Protein AF-A0A7J6LVR1-F1 (afdb_monomer_lite)

Structure (mmCIF, N/CA/C/O backbone):
data_AF-A0A7J6LVR1-F1
#
_entry.id   AF-A0A7J6LVR1-F1
#
loop_
_atom_site.group_PDB
_atom_site.id
_atom_site.type_symbol
_atom_site.label_atom_id
_atom_site.label_alt_id
_atom_site.label_comp_id
_atom_site.label_asym_id
_atom_site.label_entity_id
_atom_site.label_seq_id
_atom_site.pdbx_PDB_ins_code
_atom_site.Cartn_x
_atom_site.Cartn_y
_atom_site.Cartn_z
_atom_site.occupancy
_atom_site.B_iso_or_equiv
_atom_site.auth_seq_id
_atom_site.auth_comp_id
_atom_site.auth_asym_id
_atom_site.auth_atom_id
_atom_site.pdbx_PDB_model_num
ATOM 1 N N . MET A 1 1 ? -13.880 -67.768 1.397 1.00 34.06 1 MET A N 1
ATOM 2 C CA . MET A 1 1 ? -13.090 -66.706 0.737 1.00 34.06 1 MET A CA 1
ATOM 3 C C . MET A 1 1 ? -13.833 -66.292 -0.515 1.00 34.06 1 MET A C 1
ATOM 5 O O . MET A 1 1 ? -14.187 -67.175 -1.279 1.00 34.06 1 MET A O 1
ATOM 9 N N . GLY A 1 2 ? -14.039 -64.991 -0.710 1.00 30.28 2 GLY A N 1
ATOM 10 C CA . GLY A 1 2 ? -14.381 -64.436 -2.019 1.00 30.28 2 GLY A CA 1
ATOM 11 C C . GLY A 1 2 ? -15.865 -64.189 -2.292 1.00 30.28 2 GLY A C 1
ATOM 12 O O . GLY A 1 2 ? -16.590 -65.094 -2.673 1.00 30.28 2 GLY A O 1
ATOM 13 N N . ASN A 1 3 ? -16.191 -62.899 -2.243 1.00 26.38 3 ASN A N 1
ATOM 14 C CA . ASN A 1 3 ? -17.000 -62.160 -3.211 1.00 26.38 3 ASN A CA 1
ATOM 15 C C . ASN A 1 3 ? -18.506 -61.953 -2.997 1.00 26.38 3 ASN A C 1
ATOM 17 O O . ASN A 1 3 ? -19.291 -62.822 -2.648 1.00 26.38 3 ASN A O 1
ATOM 21 N N . ILE A 1 4 ? -18.810 -60.681 -3.244 1.00 25.83 4 ILE A N 1
ATOM 22 C CA . ILE A 1 4 ? -20.040 -59.906 -3.182 1.00 25.83 4 ILE A CA 1
ATOM 23 C C . ILE A 1 4 ? -20.796 -60.084 -4.509 1.00 25.83 4 ILE A C 1
ATOM 25 O O . ILE A 1 4 ? -20.144 -60.223 -5.542 1.00 25.83 4 ILE A O 1
ATOM 29 N N . ILE A 1 5 ? -22.134 -60.022 -4.476 1.00 27.11 5 ILE A N 1
ATOM 30 C CA . ILE A 1 5 ? -23.022 -59.106 -5.239 1.00 27.11 5 ILE A CA 1
ATOM 31 C C . ILE A 1 5 ? -24.472 -59.609 -5.107 1.00 27.11 5 ILE A C 1
ATOM 33 O O . ILE A 1 5 ? -24.746 -60.739 -5.479 1.00 27.11 5 ILE A O 1
ATOM 37 N N . GLU A 1 6 ? -25.377 -58.749 -4.621 1.00 25.22 6 GLU A N 1
ATOM 38 C CA . GLU A 1 6 ? -26.753 -58.522 -5.128 1.00 25.22 6 GLU A CA 1
ATOM 39 C C . GLU A 1 6 ? -27.389 -57.376 -4.305 1.00 25.22 6 GLU A C 1
ATOM 41 O O . GLU A 1 6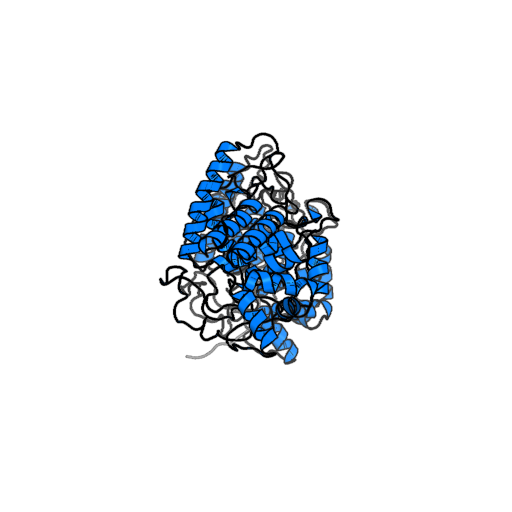 ? -27.346 -57.379 -3.080 1.00 25.22 6 GLU A O 1
ATOM 46 N N . CYS A 1 7 ? -27.644 -56.207 -4.902 1.00 23.38 7 CYS A N 1
ATOM 47 C CA . CYS A 1 7 ? -28.880 -55.760 -5.572 1.00 23.38 7 CYS A CA 1
ATOM 48 C C . CYS A 1 7 ? -30.004 -55.258 -4.634 1.00 23.38 7 CYS A C 1
ATOM 50 O O . CYS A 1 7 ? -30.746 -56.035 -4.059 1.00 23.38 7 CYS A O 1
ATOM 52 N N . CYS A 1 8 ? -30.160 -53.924 -4.629 1.00 23.88 8 CYS A N 1
ATOM 53 C CA . CYS A 1 8 ? -31.406 -53.135 -4.697 1.00 23.88 8 CYS A CA 1
ATOM 54 C C . CYS A 1 8 ? -32.567 -53.297 -3.674 1.00 23.88 8 CYS A C 1
ATOM 56 O O . CYS A 1 8 ? -33.102 -54.377 -3.477 1.00 23.88 8 CYS A O 1
ATOM 58 N N . ARG A 1 9 ? -33.122 -52.118 -3.298 1.00 26.64 9 ARG A N 1
ATOM 59 C CA . ARG A 1 9 ? -34.456 -51.818 -2.694 1.00 26.64 9 ARG A CA 1
ATOM 60 C C . ARG A 1 9 ? -34.548 -52.101 -1.183 1.00 26.64 9 ARG A C 1
ATOM 62 O O . ARG A 1 9 ? -33.958 -53.043 -0.699 1.00 26.64 9 ARG A O 1
ATOM 69 N N . GLY A 1 10 ? -35.232 -51.335 -0.340 1.00 25.00 10 GLY A N 1
ATOM 70 C CA . GLY A 1 10 ? -36.200 -50.259 -0.516 1.00 25.00 10 GLY A CA 1
ATOM 71 C C . GLY A 1 10 ? -37.266 -50.395 0.582 1.00 25.00 10 GLY A C 1
ATOM 72 O O . GLY A 1 10 ? -37.945 -51.407 0.627 1.00 25.00 10 GLY A O 1
ATOM 73 N N . ASP A 1 11 ? -37.404 -49.347 1.395 1.00 27.77 11 ASP A N 1
ATOM 74 C CA . ASP A 1 11 ? -38.601 -48.920 2.142 1.00 27.77 11 ASP A CA 1
ATOM 75 C C . ASP A 1 11 ? -39.078 -49.633 3.444 1.00 27.77 11 ASP A C 1
ATOM 77 O O . ASP A 1 11 ? -39.329 -50.830 3.503 1.00 27.77 11 ASP A O 1
ATOM 81 N N . ARG A 1 12 ? -39.323 -48.751 4.430 1.00 30.53 12 ARG A N 1
ATOM 82 C CA . ARG A 1 12 ? -40.367 -48.690 5.476 1.00 30.53 12 ARG A CA 1
ATOM 83 C C . ARG A 1 12 ? -40.469 -49.646 6.688 1.00 30.53 12 ARG A C 1
ATOM 85 O O . ARG A 1 12 ? -40.450 -50.863 6.603 1.00 30.53 12 ARG A O 1
ATOM 92 N N . SER A 1 13 ? -40.848 -48.975 7.792 1.00 25.86 13 SER A N 1
ATOM 93 C CA . SER A 1 13 ? -41.642 -49.387 8.977 1.00 25.86 13 SER A CA 1
ATOM 94 C C . SER A 1 13 ? -40.950 -49.865 10.281 1.00 25.86 13 SER A C 1
ATOM 96 O O . SER A 1 13 ? -40.547 -51.008 10.422 1.00 25.86 13 SER A O 1
ATOM 98 N N . GLN A 1 14 ? -40.855 -48.903 11.225 1.00 29.67 14 GLN A N 1
ATOM 99 C CA . GLN A 1 14 ? -41.118 -48.875 12.699 1.00 29.67 14 GLN A CA 1
ATOM 100 C C . GLN A 1 14 ? -41.716 -50.154 13.364 1.00 29.67 14 GLN A C 1
ATOM 102 O O . GLN A 1 14 ? -42.393 -50.864 12.624 1.00 29.67 14 GLN A O 1
ATOM 107 N N . PRO A 1 15 ? -41.669 -50.402 14.719 1.00 36.56 15 PRO A N 1
ATOM 108 C CA . PRO A 1 15 ? -41.580 -49.428 15.850 1.00 36.56 15 PRO A CA 1
ATOM 109 C C . PRO A 1 15 ? -40.845 -49.834 17.190 1.00 36.56 15 PRO A C 1
ATOM 111 O O . PRO A 1 15 ? -40.758 -51.007 17.523 1.00 36.56 15 PRO A O 1
ATOM 114 N N . VAL A 1 16 ? -40.488 -48.811 18.014 1.00 31.41 16 VAL A N 1
ATOM 115 C CA . VAL A 1 16 ? -40.558 -48.698 19.524 1.00 31.41 16 VAL A CA 1
ATOM 116 C C . VAL A 1 16 ? -39.592 -49.590 20.380 1.00 31.41 16 VAL A C 1
ATOM 118 O O . VAL A 1 16 ? -39.440 -50.758 20.052 1.00 31.41 16 VAL A O 1
ATOM 121 N N . PRO A 1 17 ? -38.924 -49.120 21.484 1.00 28.20 17 PRO A N 1
ATOM 122 C CA . PRO A 1 17 ? -39.536 -48.372 22.587 1.00 28.20 17 PRO A CA 1
ATOM 123 C C . PRO A 1 17 ? -38.799 -47.184 23.229 1.00 28.20 17 PRO A C 1
ATOM 125 O O . PRO A 1 17 ? -37.588 -46.994 23.203 1.00 28.20 17 PRO A O 1
ATOM 128 N N . THR A 1 18 ? -39.673 -46.419 23.868 1.00 28.92 18 THR A N 1
ATOM 129 C CA . THR A 1 18 ? -39.549 -45.267 24.749 1.00 28.92 18 THR A CA 1
ATOM 130 C C . THR A 1 18 ? -38.740 -45.503 26.025 1.00 28.92 18 THR A C 1
ATOM 132 O O . THR A 1 18 ? -38.964 -46.486 26.726 1.00 28.92 18 THR A O 1
ATOM 135 N N . GLY A 1 19 ? -37.984 -44.473 26.421 1.00 28.02 19 GLY A N 1
ATOM 136 C CA . GLY A 1 19 ? -37.937 -44.036 27.820 1.00 28.02 19 GLY A CA 1
ATOM 137 C C . GLY A 1 19 ? -36.602 -44.182 28.548 1.00 28.02 19 GLY A C 1
ATOM 138 O O . GLY A 1 19 ? -36.402 -45.137 29.282 1.00 28.02 19 GLY A O 1
ATOM 139 N N . ALA A 1 20 ? -35.762 -43.150 28.461 1.00 26.95 20 ALA A N 1
ATOM 140 C CA . ALA A 1 20 ? -35.006 -42.633 29.602 1.00 26.95 20 ALA A CA 1
ATOM 141 C C . ALA A 1 20 ? -34.649 -41.170 29.307 1.00 26.95 20 ALA A C 1
ATOM 143 O O . ALA A 1 20 ? -33.966 -40.861 28.332 1.00 26.95 20 ALA A O 1
ATOM 144 N N . SER A 1 21 ? -35.187 -40.256 30.113 1.00 32.12 21 SER A N 1
ATOM 145 C CA . SER A 1 21 ? -34.964 -38.822 29.991 1.00 32.12 21 SER A CA 1
ATOM 146 C C . SER A 1 21 ? -33.548 -38.463 30.432 1.00 32.12 21 SER A C 1
ATOM 148 O O . SER A 1 21 ? -33.206 -38.622 31.602 1.00 32.12 21 SER A O 1
ATOM 150 N N . SER A 1 22 ? -32.770 -37.867 29.538 1.00 29.61 22 SER A N 1
ATOM 151 C CA . SER A 1 22 ? -31.695 -36.957 29.922 1.00 29.61 22 SER A CA 1
ATOM 152 C C . SER A 1 22 ? -31.971 -35.633 29.230 1.00 29.61 22 SER A C 1
ATOM 154 O O . SER A 1 22 ? -32.003 -35.577 28.001 1.00 29.61 22 SER A O 1
ATOM 156 N N . SER A 1 23 ? -32.243 -34.591 30.011 1.00 35.81 23 SER A N 1
ATOM 157 C CA . SER A 1 23 ? -32.526 -33.253 29.508 1.00 35.81 23 SER A CA 1
ATOM 158 C C . SER A 1 23 ? -31.323 -32.720 28.726 1.00 35.81 23 SER A C 1
ATOM 160 O O . SER A 1 23 ? -30.378 -32.182 29.302 1.00 35.81 23 SER A O 1
ATOM 162 N N . THR A 1 24 ? -31.352 -32.845 27.404 1.00 32.44 24 THR A N 1
ATOM 163 C CA . THR A 1 24 ? -30.532 -32.012 26.534 1.00 32.44 24 THR A CA 1
ATOM 164 C C . THR A 1 24 ? -31.279 -30.698 26.374 1.00 32.44 24 THR A C 1
ATOM 166 O O . THR A 1 24 ? -32.277 -30.595 25.662 1.00 32.44 24 THR A O 1
ATOM 169 N N . ALA A 1 25 ? -30.843 -29.692 27.131 1.00 31.33 25 ALA A N 1
ATOM 170 C CA . ALA A 1 25 ? -31.291 -28.326 26.930 1.00 31.33 25 ALA A CA 1
ATOM 171 C C . ALA A 1 25 ? -31.150 -27.986 25.437 1.00 31.33 25 ALA A C 1
ATOM 173 O O . ALA A 1 25 ? -30.078 -28.166 24.852 1.00 31.33 25 ALA A O 1
ATOM 174 N N . ARG A 1 26 ? -32.246 -27.539 24.808 1.00 33.06 26 ARG A N 1
ATOM 175 C CA . ARG A 1 26 ? -32.195 -26.952 23.465 1.00 33.06 26 ARG A CA 1
ATOM 176 C C . ARG A 1 26 ? -31.129 -25.847 23.475 1.00 33.06 26 ARG A C 1
ATOM 178 O O . ARG A 1 26 ? -31.072 -25.112 24.462 1.00 33.06 26 ARG A O 1
ATOM 185 N N . PRO A 1 27 ? -30.308 -25.699 22.420 1.00 37.22 27 PRO A N 1
ATOM 186 C CA . PRO A 1 27 ? -29.423 -24.550 22.306 1.00 37.22 27 PRO A CA 1
ATOM 187 C C . PRO A 1 27 ? -30.269 -23.282 22.436 1.00 37.22 27 PRO A C 1
ATOM 189 O O . PRO A 1 27 ? -31.190 -23.068 21.649 1.00 37.22 27 PRO A O 1
ATOM 192 N N . VAL A 1 28 ? -30.004 -22.492 23.472 1.00 38.56 28 VAL A N 1
ATOM 193 C CA . VAL A 1 28 ? -30.641 -21.190 23.661 1.00 38.56 28 VAL A CA 1
ATOM 194 C C . VAL A 1 28 ? -30.199 -20.318 22.486 1.00 38.56 28 VAL A C 1
ATOM 196 O O . VAL A 1 28 ? -29.002 -20.097 22.297 1.00 38.56 28 VAL A O 1
ATOM 199 N N . LEU A 1 29 ? -31.156 -19.903 21.653 1.00 49.06 29 LEU A N 1
ATOM 200 C CA . LEU A 1 29 ? -30.922 -18.939 20.576 1.00 49.06 29 LEU A CA 1
ATOM 201 C C . LEU A 1 29 ? -30.427 -17.614 21.188 1.00 49.06 29 LEU A C 1
ATOM 203 O O . LEU A 1 29 ? -30.886 -17.260 22.277 1.00 49.06 29 LEU A O 1
ATOM 207 N N . PRO A 1 30 ? -29.498 -16.883 20.544 1.00 44.25 30 PRO A N 1
ATOM 208 C CA . PRO A 1 30 ? -28.966 -15.650 21.112 1.00 44.25 30 PRO A CA 1
ATOM 209 C C . PRO A 1 30 ? -30.069 -14.597 21.242 1.00 44.25 30 PRO A C 1
ATOM 211 O O . PRO A 1 30 ? -30.764 -14.297 20.277 1.00 44.25 30 PRO A O 1
ATOM 214 N N . THR A 1 31 ? -30.211 -14.009 22.428 1.00 40.91 31 THR A N 1
ATOM 215 C CA . THR A 1 31 ? -30.955 -12.759 22.617 1.00 40.91 31 THR A CA 1
ATOM 216 C C . THR A 1 31 ? -30.257 -11.630 21.849 1.00 40.91 31 THR A C 1
ATOM 218 O O . THR A 1 31 ? -29.056 -11.439 22.070 1.00 40.91 31 THR A O 1
ATOM 221 N N . PRO A 1 32 ? -30.965 -10.863 20.998 1.00 41.28 32 PRO A N 1
ATOM 222 C CA . PRO A 1 32 ? -30.399 -9.698 20.326 1.00 41.28 32 PRO A CA 1
ATOM 223 C C . PRO A 1 32 ? -29.900 -8.684 21.359 1.00 41.28 32 PRO A C 1
ATOM 225 O O . PRO A 1 32 ? -30.655 -8.257 22.237 1.00 41.28 32 PRO A O 1
ATOM 228 N N . VAL A 1 33 ? -28.632 -8.279 21.267 1.00 43.41 33 VAL A N 1
ATOM 229 C CA . VAL A 1 33 ? -28.110 -7.174 22.080 1.00 43.41 33 VAL A CA 1
ATOM 230 C C . VAL A 1 33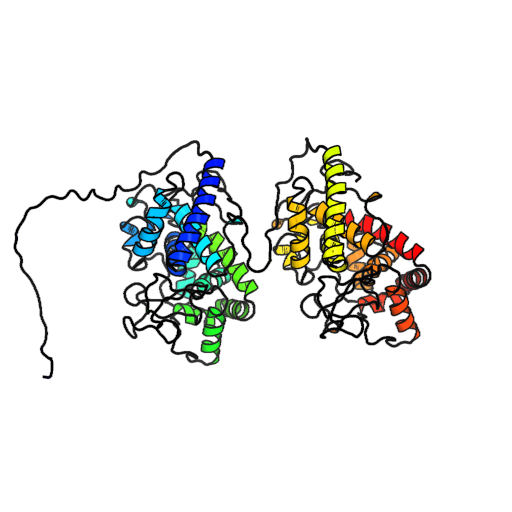 ? -28.599 -5.873 21.453 1.00 43.41 33 VAL A C 1
ATOM 232 O O . VAL A 1 33 ? -27.976 -5.315 20.554 1.00 43.41 33 VAL A O 1
ATOM 235 N N . VAL A 1 34 ? -29.747 -5.387 21.922 1.00 45.84 34 VAL A N 1
ATOM 236 C CA . VAL A 1 34 ? -30.196 -4.017 21.668 1.00 45.84 34 VAL A CA 1
ATOM 237 C C . VAL A 1 34 ? -29.898 -3.203 22.917 1.00 45.84 34 VAL A C 1
ATOM 239 O O . VAL A 1 34 ? -30.700 -3.162 23.846 1.00 45.84 34 VAL A O 1
ATOM 242 N N . THR A 1 35 ? -28.753 -2.528 22.954 1.00 40.41 35 THR A N 1
ATOM 243 C CA . THR A 1 35 ? -28.502 -1.503 23.971 1.00 40.41 35 THR A CA 1
ATOM 244 C C . THR A 1 35 ? -28.132 -0.189 23.300 1.00 40.41 35 THR A C 1
ATOM 246 O O . THR A 1 35 ? -27.071 -0.011 22.709 1.00 40.41 35 THR A O 1
ATOM 249 N N . ARG A 1 36 ? -29.060 0.768 23.388 1.00 44.06 36 ARG A N 1
ATOM 250 C CA . ARG A 1 36 ? -28.734 2.191 23.274 1.00 44.06 36 ARG A CA 1
ATOM 251 C C . ARG A 1 36 ? -27.780 2.496 24.439 1.00 44.06 36 ARG A C 1
ATOM 253 O O . ARG A 1 36 ? -28.136 2.185 25.572 1.00 44.06 36 ARG A O 1
ATOM 260 N N . ASN A 1 37 ? -26.605 3.058 24.138 1.00 51.31 37 ASN A N 1
ATOM 261 C CA . ASN A 1 37 ? -25.434 3.283 25.016 1.00 51.31 37 ASN A CA 1
ATOM 262 C C . ASN A 1 37 ? -24.387 2.151 25.001 1.00 51.31 37 ASN A C 1
ATOM 264 O O . ASN A 1 37 ? -24.095 1.549 26.032 1.00 51.31 37 ASN A O 1
ATOM 268 N N . VAL A 1 38 ? -23.798 1.869 23.835 1.00 62.84 38 VAL A N 1
ATOM 269 C CA . VAL A 1 38 ? -22.623 0.987 23.747 1.00 62.84 38 VAL A CA 1
ATOM 270 C C . VAL A 1 38 ? -21.378 1.755 24.195 1.00 62.84 38 VAL A C 1
ATOM 272 O O . VAL A 1 38 ? -21.050 2.791 23.618 1.00 62.84 38 VAL A O 1
ATOM 275 N N . ASP A 1 39 ? -20.666 1.232 25.196 1.00 81.88 39 ASP A N 1
ATOM 276 C CA . ASP A 1 39 ? -19.297 1.654 25.503 1.00 81.88 39 ASP A CA 1
ATOM 277 C C . ASP A 1 39 ? -18.376 1.205 24.359 1.00 81.88 39 ASP A C 1
ATOM 279 O O . ASP A 1 39 ? -17.958 0.049 24.266 1.00 81.88 39 ASP A O 1
ATOM 283 N N . THR A 1 40 ? -18.090 2.134 23.451 1.00 81.56 40 THR A N 1
ATOM 284 C CA . THR A 1 40 ? -17.274 1.902 22.255 1.00 81.56 40 THR A CA 1
ATOM 285 C C . THR A 1 40 ? -15.831 1.539 22.587 1.00 81.56 40 THR A C 1
ATOM 287 O O . THR A 1 40 ? -15.204 0.787 21.834 1.00 81.56 40 THR A O 1
ATOM 290 N N . ALA A 1 41 ? -15.304 2.009 23.720 1.00 84.31 41 ALA A N 1
ATOM 291 C CA . ALA A 1 41 ? -13.961 1.668 24.167 1.00 84.31 41 ALA A CA 1
ATOM 292 C C . ALA A 1 41 ? -13.908 0.214 24.646 1.00 84.31 41 ALA A C 1
ATOM 294 O O . ALA A 1 41 ? -12.978 -0.515 24.288 1.00 84.31 41 ALA A O 1
ATOM 295 N N . GLN A 1 42 ? -14.913 -0.233 25.403 1.00 87.06 42 GLN A N 1
ATOM 296 C CA . GLN A 1 42 ? -15.012 -1.636 25.804 1.00 87.06 42 GLN A CA 1
ATOM 297 C C . GLN A 1 42 ? -15.275 -2.550 24.601 1.00 87.06 42 GLN A C 1
ATOM 299 O O . GLN A 1 42 ? -14.600 -3.566 24.460 1.00 87.06 42 GLN A O 1
ATOM 304 N N . TYR A 1 43 ? -16.167 -2.158 23.687 1.00 89.62 43 TYR A N 1
ATOM 305 C CA . TYR A 1 43 ? -16.438 -2.916 22.460 1.00 89.62 43 TYR A CA 1
ATOM 306 C C . TYR A 1 43 ? -15.173 -3.100 21.607 1.00 89.62 43 TYR A C 1
ATOM 308 O O . TYR A 1 43 ? -14.892 -4.192 21.119 1.00 89.62 43 TYR A O 1
ATOM 316 N N . THR A 1 44 ? -14.358 -2.047 21.484 1.00 89.25 44 THR A N 1
ATOM 317 C CA . THR A 1 44 ? -13.063 -2.103 20.787 1.00 89.25 44 THR A CA 1
ATOM 318 C C . THR A 1 44 ? -12.100 -3.084 21.457 1.00 89.25 44 THR A C 1
ATOM 320 O O . THR A 1 44 ? -11.478 -3.893 20.769 1.00 89.25 44 THR A O 1
ATOM 323 N N . LYS A 1 45 ? -11.993 -3.065 22.793 1.00 89.12 45 LYS A N 1
ATOM 324 C CA . LYS A 1 45 ? -11.158 -4.025 23.539 1.00 89.12 45 LYS A CA 1
ATOM 325 C C . LYS A 1 45 ? -11.637 -5.464 23.350 1.00 89.12 45 LYS A C 1
ATOM 327 O O . LYS A 1 45 ? -10.811 -6.353 23.141 1.00 89.12 45 LYS A O 1
ATOM 332 N N . ASP A 1 46 ? -12.949 -5.686 23.386 1.00 92.00 46 ASP A N 1
ATOM 333 C CA . ASP A 1 46 ? -13.544 -7.009 23.189 1.00 92.00 46 ASP A CA 1
ATOM 334 C C . ASP A 1 46 ? -13.256 -7.531 21.773 1.00 92.00 46 ASP A C 1
ATOM 336 O O . ASP A 1 46 ? -12.871 -8.686 21.619 1.00 92.00 46 ASP A O 1
ATOM 340 N N . LEU A 1 47 ? -13.345 -6.679 20.746 1.00 93.31 47 LEU A N 1
ATOM 341 C CA . LEU A 1 47 ? -12.964 -7.027 19.373 1.00 93.31 47 LEU A CA 1
ATOM 342 C C . LEU A 1 47 ? -11.470 -7.360 19.237 1.00 93.31 47 LEU A C 1
ATOM 344 O O . LEU A 1 47 ? -11.115 -8.311 18.542 1.00 93.31 47 LEU A O 1
ATOM 348 N N . GLN A 1 48 ? -10.587 -6.613 19.905 1.00 91.06 48 GLN A N 1
ATOM 349 C CA . GLN A 1 48 ? -9.146 -6.885 19.886 1.00 91.06 48 GLN A CA 1
ATOM 350 C C . GLN A 1 48 ? -8.814 -8.244 20.515 1.00 91.06 48 GLN A C 1
ATOM 352 O O . GLN A 1 48 ? -8.067 -9.035 19.935 1.00 91.06 48 GLN A O 1
ATOM 357 N N . ALA A 1 49 ? -9.402 -8.540 21.675 1.00 92.06 49 ALA A N 1
ATOM 358 C CA . ALA A 1 49 ? -9.248 -9.829 22.341 1.00 92.06 49 ALA A CA 1
ATOM 359 C C . ALA A 1 49 ? -9.870 -10.975 21.521 1.00 92.06 49 ALA A C 1
ATOM 361 O O . ALA A 1 49 ? -9.246 -12.025 21.345 1.00 92.06 49 ALA A O 1
ATOM 362 N N . LEU A 1 50 ? -11.047 -10.741 20.932 1.00 95.50 50 LEU A N 1
ATOM 363 C CA . LEU A 1 50 ? -11.703 -11.676 20.025 1.00 95.50 50 LEU A CA 1
ATOM 364 C C . LEU A 1 50 ? -10.818 -12.006 18.816 1.00 95.50 50 LEU A C 1
ATOM 366 O O . LEU A 1 50 ? -10.667 -13.180 18.492 1.00 95.50 50 LEU A O 1
ATOM 370 N N . ALA A 1 51 ? -10.187 -11.018 18.177 1.00 94.62 51 ALA A N 1
ATOM 371 C CA . ALA A 1 51 ? -9.287 -11.244 17.042 1.00 94.62 51 ALA A CA 1
ATOM 372 C C . ALA A 1 51 ? -8.105 -12.163 17.400 1.00 94.62 51 ALA A C 1
ATOM 374 O O . ALA A 1 51 ? -7.724 -13.030 16.606 1.00 94.62 51 ALA A O 1
ATOM 375 N N . ALA A 1 52 ? -7.536 -12.002 18.599 1.00 89.75 52 ALA A N 1
ATOM 376 C CA . ALA A 1 52 ? -6.456 -12.856 19.087 1.00 89.75 52 ALA A CA 1
ATOM 377 C C . ALA A 1 52 ? -6.933 -14.306 19.297 1.00 89.75 52 ALA A C 1
ATOM 379 O O . ALA A 1 52 ? -6.289 -15.245 18.822 1.00 89.75 52 ALA A O 1
ATOM 380 N N . ASP A 1 53 ? -8.091 -14.490 19.936 1.00 92.19 53 ASP A N 1
ATOM 381 C CA . ASP A 1 53 ? -8.697 -15.811 20.145 1.00 92.19 53 ASP A CA 1
ATOM 382 C C . ASP A 1 53 ? -9.098 -16.492 18.825 1.00 92.19 53 ASP A C 1
ATOM 384 O O . ASP A 1 53 ? -8.903 -17.700 18.660 1.00 92.19 53 ASP A O 1
ATOM 388 N N . LEU A 1 54 ? -9.630 -15.726 17.868 1.00 97.62 54 LEU A N 1
ATOM 389 C CA . LEU A 1 54 ? -9.960 -16.203 16.524 1.00 97.62 54 LEU A CA 1
ATOM 390 C C . LEU A 1 54 ? -8.704 -16.655 15.782 1.00 97.62 54 LEU A C 1
ATOM 392 O O . LEU A 1 54 ? -8.694 -17.754 15.233 1.00 97.62 54 LEU A O 1
ATOM 396 N N . SER A 1 55 ? -7.630 -15.864 15.819 1.00 91.81 55 SER A N 1
ATOM 397 C CA . SER A 1 55 ? -6.353 -16.213 15.182 1.00 91.81 55 SER A CA 1
ATOM 398 C C . SER A 1 55 ? -5.765 -17.503 15.764 1.00 91.81 55 SER A C 1
ATOM 400 O O . SER A 1 55 ? -5.352 -18.387 15.016 1.00 91.81 55 SER A O 1
ATOM 402 N N . ALA A 1 56 ? -5.803 -17.668 17.091 1.00 86.94 56 ALA A N 1
ATOM 403 C CA . ALA A 1 56 ? -5.356 -18.895 17.753 1.00 86.94 56 ALA A CA 1
ATOM 404 C C . ALA A 1 56 ? -6.234 -20.112 17.404 1.00 86.94 56 ALA A C 1
ATOM 406 O O . ALA A 1 56 ? -5.733 -21.224 17.222 1.00 86.94 56 ALA A O 1
ATOM 407 N N . MET A 1 57 ? -7.554 -19.920 17.296 1.00 92.31 57 MET A N 1
ATOM 408 C CA . MET A 1 57 ? -8.474 -20.964 16.842 1.00 92.31 57 MET A CA 1
ATOM 409 C C . MET A 1 57 ? -8.172 -21.381 15.398 1.00 92.31 57 MET A C 1
ATOM 411 O O . MET A 1 57 ? -8.138 -22.582 15.122 1.00 92.31 57 MET A O 1
ATOM 415 N N . ILE A 1 58 ? -7.963 -20.415 14.503 1.00 92.19 58 ILE A N 1
ATOM 416 C CA . ILE A 1 58 ? -7.680 -20.640 13.083 1.00 92.19 58 ILE A CA 1
ATOM 417 C C . ILE A 1 58 ? -6.384 -21.437 12.917 1.00 92.19 58 ILE A C 1
ATOM 419 O O . ILE A 1 58 ? -6.422 -22.503 12.301 1.00 92.19 58 ILE A O 1
ATOM 423 N N . ASP A 1 59 ? -5.292 -21.004 13.555 1.00 85.62 59 ASP A N 1
ATOM 424 C CA . ASP A 1 59 ? -4.009 -21.719 13.535 1.00 85.62 59 ASP A CA 1
ATOM 425 C C . ASP A 1 59 ? -4.151 -23.156 14.065 1.00 85.62 59 ASP A C 1
ATOM 427 O O . ASP A 1 59 ? -3.683 -24.116 13.455 1.00 85.62 59 ASP A O 1
ATOM 431 N N . ARG A 1 60 ? -4.854 -23.352 15.187 1.00 82.31 60 ARG A N 1
ATOM 432 C CA . ARG A 1 60 ? -5.026 -24.688 15.784 1.00 82.31 60 ARG A CA 1
ATOM 433 C C . ARG A 1 60 ? -5.875 -25.625 14.921 1.00 82.31 60 ARG A C 1
ATOM 435 O O . ARG A 1 60 ? -5.594 -26.822 14.846 1.00 82.31 60 ARG A O 1
ATOM 442 N N . LEU A 1 61 ? -6.959 -25.115 14.341 1.00 83.56 61 LEU A N 1
ATOM 443 C CA . LEU A 1 61 ? -7.931 -25.927 13.603 1.00 83.56 61 LEU A CA 1
ATOM 444 C C . LEU A 1 61 ? -7.612 -26.048 12.112 1.00 83.56 61 LEU A C 1
ATOM 446 O O . LEU A 1 61 ? -8.214 -26.899 11.454 1.00 83.56 61 LEU A O 1
ATOM 450 N N . ASN A 1 62 ? -6.685 -25.237 11.595 1.00 84.31 62 ASN A N 1
ATOM 451 C CA . ASN A 1 62 ? -6.372 -25.142 10.171 1.00 84.31 62 ASN A CA 1
ATOM 452 C C . ASN A 1 62 ? -7.644 -24.899 9.337 1.00 84.31 62 ASN A C 1
ATOM 454 O O . ASN A 1 62 ? -7.982 -25.651 8.415 1.00 84.31 62 ASN A O 1
ATOM 458 N N . CYS A 1 63 ? -8.438 -23.922 9.781 1.00 89.75 63 CYS A N 1
ATOM 459 C CA . CYS A 1 63 ? -9.796 -23.690 9.293 1.00 89.75 63 CYS A CA 1
ATOM 460 C C . CYS A 1 63 ? -9.948 -22.403 8.477 1.00 89.75 63 CYS A C 1
ATOM 462 O O . CYS A 1 63 ? -11.077 -22.003 8.194 1.00 89.75 63 CYS A O 1
ATOM 464 N N . ASP A 1 64 ? -8.850 -21.790 8.038 1.00 93.25 64 ASP A N 1
ATOM 465 C CA . ASP A 1 64 ? -8.865 -20.534 7.292 1.00 93.25 64 ASP A CA 1
ATOM 466 C C . ASP A 1 64 ? -9.855 -20.531 6.126 1.00 93.25 64 ASP A C 1
ATOM 468 O O . ASP A 1 64 ? -10.737 -19.668 6.100 1.00 93.25 64 ASP A O 1
ATOM 472 N N . PRO A 1 65 ? -9.828 -21.513 5.198 1.00 93.88 65 PRO A N 1
ATOM 473 C CA . PRO A 1 65 ? -10.631 -21.387 3.988 1.00 93.88 65 PRO A CA 1
ATOM 474 C C . PRO A 1 65 ? -12.131 -21.521 4.261 1.00 93.88 65 PRO A C 1
ATOM 476 O O . PRO A 1 65 ? -12.945 -20.898 3.584 1.00 93.88 65 PRO A O 1
ATOM 479 N N . ILE A 1 66 ? -12.524 -22.311 5.272 1.00 93.50 66 ILE A N 1
ATOM 480 C CA . ILE A 1 66 ? -13.943 -22.444 5.628 1.00 93.50 66 ILE A CA 1
ATOM 481 C C . ILE A 1 66 ? -14.453 -21.209 6.377 1.00 93.50 66 ILE A C 1
ATOM 483 O O . ILE A 1 66 ? -15.623 -20.871 6.225 1.00 93.50 66 ILE A O 1
ATOM 487 N N . ILE A 1 67 ? -13.596 -20.520 7.138 1.00 97.81 67 ILE A N 1
ATOM 488 C CA . ILE A 1 67 ? -13.939 -19.251 7.791 1.00 97.81 67 ILE A CA 1
ATOM 489 C C . ILE A 1 67 ? -14.094 -18.132 6.753 1.00 97.81 67 ILE A C 1
ATOM 491 O O . ILE A 1 67 ? -15.103 -17.428 6.785 1.00 97.81 67 ILE A O 1
ATOM 495 N N . VAL A 1 68 ? -13.176 -18.029 5.783 1.00 98.31 68 VAL A N 1
ATOM 496 C CA . VAL A 1 68 ? -13.295 -17.064 4.672 1.00 98.31 68 VAL A CA 1
ATOM 497 C C . VAL A 1 68 ? -14.560 -17.332 3.855 1.00 98.31 68 VAL A C 1
ATOM 499 O O . VAL A 1 68 ? -15.330 -16.408 3.598 1.00 98.31 68 VAL A O 1
ATOM 502 N N . ARG A 1 69 ? -14.847 -18.601 3.522 1.00 97.38 69 ARG A N 1
ATOM 503 C CA . ARG A 1 69 ? -16.106 -18.973 2.857 1.00 97.38 69 ARG A CA 1
ATOM 504 C C . ARG A 1 69 ? -17.323 -18.586 3.701 1.00 97.38 69 ARG A C 1
ATOM 506 O O . ARG A 1 69 ? -18.279 -18.057 3.156 1.00 97.38 69 ARG A O 1
ATOM 513 N N . TYR A 1 70 ? -17.312 -18.837 5.009 1.00 98.06 70 TYR A N 1
ATOM 514 C CA . TYR A 1 70 ? -18.451 -18.526 5.877 1.00 98.06 70 TYR A CA 1
ATOM 515 C C . TYR A 1 70 ? -18.810 -17.038 5.855 1.00 98.06 70 TYR A C 1
ATOM 517 O O . TYR A 1 70 ? -19.972 -16.691 5.662 1.00 98.06 70 TYR A O 1
ATOM 525 N N . ALA A 1 71 ? -17.811 -16.164 5.972 1.00 98.62 71 ALA A N 1
ATOM 526 C CA . ALA A 1 71 ? -18.028 -14.723 5.931 1.00 98.62 71 ALA A CA 1
ATOM 527 C C . ALA A 1 71 ? -18.373 -14.195 4.534 1.00 98.62 71 ALA A C 1
ATOM 529 O O . ALA A 1 71 ? -19.202 -13.291 4.429 1.00 98.62 71 ALA A O 1
ATOM 530 N N . TRP A 1 72 ? -17.784 -14.771 3.475 1.00 98.56 72 TRP A N 1
ATOM 531 C CA . TRP A 1 72 ? -18.189 -14.489 2.094 1.00 98.56 72 TRP A CA 1
ATOM 532 C C . TRP A 1 72 ? -19.667 -14.822 1.882 1.00 98.56 72 TRP A C 1
ATOM 534 O O . TRP A 1 72 ? -20.387 -14.025 1.298 1.00 98.56 72 TRP A O 1
ATOM 544 N N . HIS A 1 73 ? -20.129 -15.975 2.370 1.00 98.06 73 HIS A N 1
ATOM 545 C CA . HIS A 1 73 ? -21.513 -16.412 2.198 1.00 98.06 73 HIS A CA 1
ATOM 546 C C . HIS A 1 73 ? -22.508 -15.546 2.983 1.00 98.06 73 HIS A C 1
ATOM 548 O O . HIS A 1 73 ? -23.549 -15.218 2.428 1.00 98.06 73 HIS A O 1
ATOM 554 N N . ASP A 1 74 ? -22.166 -15.112 4.202 1.00 98.38 74 ASP A N 1
ATOM 555 C CA . ASP A 1 74 ? -22.960 -14.134 4.967 1.00 98.38 74 ASP A CA 1
ATOM 556 C C . ASP A 1 74 ? -23.089 -12.812 4.185 1.00 98.38 74 ASP A C 1
ATOM 558 O O . ASP A 1 74 ? -24.182 -12.343 3.872 1.00 98.38 74 ASP A O 1
ATOM 562 N N . ALA A 1 75 ? -21.954 -12.247 3.760 1.00 98.38 75 ALA A N 1
ATOM 563 C CA . ALA A 1 75 ? -21.919 -10.957 3.077 1.00 98.38 75 ALA A CA 1
ATOM 564 C C . ALA A 1 75 ? -22.441 -10.987 1.627 1.00 98.38 75 ALA A C 1
ATOM 566 O O . ALA A 1 75 ? -22.965 -9.994 1.117 1.00 98.38 75 ALA A O 1
ATOM 567 N N . GLY A 1 76 ? -22.316 -12.132 0.958 1.00 97.69 76 GLY A N 1
ATOM 568 C CA . GLY A 1 76 ? -22.646 -12.349 -0.451 1.00 97.69 76 GLY A CA 1
ATOM 569 C C . GLY A 1 76 ? -24.139 -12.259 -0.766 1.00 97.69 76 GLY A C 1
ATOM 570 O O . GLY A 1 76 ? -24.530 -12.145 -1.928 1.00 97.69 76 GLY A O 1
ATOM 571 N N . THR A 1 77 ? -24.989 -12.282 0.259 1.00 97.62 77 THR A N 1
ATOM 572 C CA . THR A 1 77 ? -26.446 -12.165 0.121 1.00 97.62 77 THR A CA 1
ATOM 573 C C . THR A 1 77 ? -26.920 -10.732 -0.136 1.00 97.62 77 THR A C 1
ATOM 575 O O . THR A 1 77 ? -28.113 -10.532 -0.381 1.00 97.62 77 THR A O 1
ATOM 578 N N . TYR A 1 78 ? -26.013 -9.745 -0.109 1.00 98.44 78 TYR A N 1
ATOM 579 C CA . TYR A 1 78 ? -26.363 -8.334 -0.234 1.00 98.44 78 TYR A CA 1
ATOM 580 C C . TYR A 1 78 ? -27.072 -7.990 -1.558 1.00 98.44 78 TYR A C 1
ATOM 582 O O . TYR A 1 78 ? -26.695 -8.439 -2.649 1.00 98.44 78 TYR A O 1
ATOM 590 N N . ASP A 1 79 ? -28.085 -7.138 -1.458 1.00 97.88 79 ASP A N 1
ATOM 591 C CA . ASP A 1 79 ? -28.798 -6.516 -2.564 1.00 97.88 79 ASP A CA 1
ATOM 592 C C . ASP A 1 79 ? -29.006 -5.028 -2.271 1.00 97.88 79 ASP A C 1
ATOM 594 O O . ASP A 1 79 ? -29.768 -4.655 -1.378 1.00 97.88 79 ASP A O 1
ATOM 598 N N . LYS A 1 80 ? -28.344 -4.171 -3.054 1.00 96.62 80 LYS A N 1
ATOM 599 C CA . LYS A 1 80 ? -28.390 -2.714 -2.869 1.00 96.62 80 LYS A CA 1
ATOM 600 C C . LYS A 1 80 ? -29.757 -2.089 -3.168 1.00 96.62 80 LYS A C 1
ATOM 602 O O . LYS A 1 80 ? -29.946 -0.912 -2.878 1.00 96.62 80 LYS A O 1
ATOM 607 N N . SER A 1 81 ? -30.668 -2.824 -3.812 1.00 96.56 81 SER A N 1
ATOM 608 C CA . SER A 1 81 ? -32.006 -2.332 -4.170 1.00 96.56 81 SER A CA 1
ATOM 609 C C . SER A 1 81 ? -33.023 -2.445 -3.033 1.00 96.56 81 SER A C 1
ATOM 611 O O . SER A 1 81 ? -34.114 -1.884 -3.129 1.00 96.56 81 SER A O 1
ATOM 613 N N . LEU A 1 82 ? -32.673 -3.152 -1.958 1.00 96.19 82 LEU A N 1
ATOM 614 C CA . LEU A 1 82 ? -33.549 -3.405 -0.823 1.00 96.19 82 LEU A CA 1
ATOM 615 C C . LEU A 1 82 ? -33.079 -2.625 0.414 1.00 96.19 82 LEU A C 1
ATOM 617 O O . LEU A 1 82 ? -31.885 -2.359 0.561 1.00 96.19 82 LEU A O 1
ATOM 621 N N . PRO A 1 83 ? -33.993 -2.256 1.324 1.00 96.06 83 PRO A N 1
ATOM 622 C CA . PRO A 1 83 ? -33.622 -1.668 2.602 1.00 96.06 83 PRO A CA 1
ATOM 623 C C . PRO A 1 83 ? -33.099 -2.733 3.574 1.00 96.06 83 PRO A C 1
ATOM 625 O O . PRO A 1 83 ? -33.318 -3.932 3.401 1.00 96.06 83 PRO A O 1
ATOM 628 N N . TRP A 1 84 ? -32.432 -2.284 4.635 1.00 93.56 84 TRP A N 1
ATOM 629 C CA . TRP A 1 84 ? -32.125 -3.141 5.776 1.00 93.56 84 TRP A CA 1
ATOM 630 C C . TRP A 1 84 ? -33.410 -3.549 6.523 1.00 93.56 84 TRP A C 1
ATOM 632 O O . TRP A 1 84 ? -34.254 -2.674 6.749 1.00 93.56 84 TRP A O 1
ATOM 642 N N . PRO A 1 85 ? -33.543 -4.810 6.988 1.00 94.19 85 PRO A N 1
ATOM 643 C CA . PRO A 1 85 ? -32.587 -5.926 6.868 1.00 94.19 85 PRO A CA 1
ATOM 644 C C . PRO A 1 85 ? -32.741 -6.779 5.593 1.00 94.19 85 PRO A C 1
ATOM 646 O O . PRO A 1 85 ? -31.906 -7.640 5.327 1.00 94.19 85 PRO A O 1
ATOM 649 N N . GLN A 1 86 ? -33.761 -6.540 4.761 1.00 95.44 86 GLN A N 1
ATOM 650 C CA . GLN A 1 86 ? -34.077 -7.374 3.585 1.00 95.44 86 GLN A CA 1
ATOM 651 C C . GLN A 1 86 ? -32.974 -7.387 2.514 1.00 95.44 86 GLN A C 1
ATOM 653 O O . GLN A 1 86 ? -32.902 -8.311 1.689 1.00 95.44 86 GLN A O 1
ATOM 658 N N . CYS A 1 87 ? -32.103 -6.377 2.518 1.00 95.75 87 CYS A N 1
ATOM 659 C CA . CYS A 1 87 ? -30.911 -6.329 1.683 1.00 95.75 87 CYS A CA 1
ATOM 660 C C . CYS A 1 87 ? -29.966 -7.502 1.925 1.00 95.75 87 CYS A C 1
ATOM 662 O O . CYS A 1 87 ? -29.226 -7.834 1.011 1.00 95.75 87 CYS A O 1
ATOM 664 N N . GLY A 1 88 ? -30.010 -8.174 3.080 1.00 96.19 88 GLY A N 1
ATOM 665 C CA . GLY A 1 88 ? -28.994 -9.155 3.460 1.00 96.19 88 GLY A CA 1
ATOM 666 C C . GLY A 1 88 ? -27.628 -8.491 3.642 1.00 96.19 88 GLY A C 1
ATOM 667 O O . GLY A 1 88 ? -27.537 -7.299 3.944 1.00 96.19 88 GLY A O 1
ATOM 668 N N . GLY A 1 89 ? -26.562 -9.253 3.413 1.00 96.50 89 GLY A N 1
ATOM 669 C CA . GLY A 1 89 ? -25.188 -8.817 3.635 1.00 96.50 89 GLY A CA 1
ATOM 670 C C . GLY A 1 89 ? -24.639 -9.260 4.998 1.00 96.50 89 GLY A C 1
ATOM 671 O O . GLY A 1 89 ? -25.264 -10.082 5.667 1.00 96.50 89 GLY A O 1
ATOM 672 N N . PRO A 1 90 ? -23.467 -8.736 5.408 1.00 97.31 90 PRO A N 1
ATOM 673 C CA . PRO A 1 90 ? -22.717 -9.121 6.610 1.00 97.31 90 PRO A CA 1
ATOM 674 C C . PRO A 1 90 ? -23.459 -8.740 7.900 1.00 97.31 90 PRO A C 1
ATOM 676 O O . PRO A 1 90 ? -23.139 -7.763 8.579 1.00 97.31 90 PRO A O 1
ATOM 679 N N . SER A 1 91 ? -24.497 -9.507 8.197 1.00 95.25 91 SER A N 1
ATOM 680 C CA . SER A 1 91 ? -25.565 -9.209 9.154 1.00 95.25 91 SER A CA 1
ATOM 681 C C . SER A 1 91 ? -25.814 -10.368 10.120 1.00 95.25 91 SER A C 1
ATOM 683 O O . SER A 1 91 ? -26.715 -10.303 10.957 1.00 95.25 91 SER A O 1
ATOM 685 N N . ALA A 1 92 ? -24.991 -11.418 10.008 1.00 97.44 92 ALA A N 1
ATOM 686 C CA . ALA A 1 92 ? -25.107 -12.676 10.727 1.00 97.44 92 ALA A CA 1
ATOM 687 C C . ALA A 1 92 ? -26.387 -13.467 10.448 1.00 97.44 92 ALA A C 1
ATOM 689 O O . ALA A 1 92 ? -26.741 -14.333 11.246 1.00 97.44 92 ALA A O 1
ATOM 690 N N . GLY A 1 93 ? -27.043 -13.263 9.304 1.00 96.31 93 GLY A N 1
ATOM 691 C CA . GLY A 1 93 ? -28.159 -14.120 8.900 1.00 96.31 93 GLY A CA 1
ATOM 692 C C . GLY A 1 93 ? -27.758 -15.595 8.819 1.00 96.31 93 GLY A C 1
ATOM 693 O O . GLY A 1 93 ? -28.494 -16.476 9.277 1.00 96.31 93 GLY A O 1
ATOM 694 N N . ILE A 1 94 ? -26.518 -15.861 8.396 1.00 96.50 94 ILE A N 1
ATOM 695 C CA . ILE A 1 94 ? -25.978 -17.213 8.233 1.00 96.50 94 ILE A CA 1
ATOM 696 C C . ILE A 1 94 ? -25.889 -18.014 9.547 1.00 96.50 94 ILE A C 1
ATOM 698 O O . ILE A 1 94 ? -25.671 -19.227 9.519 1.00 96.50 94 ILE A O 1
ATOM 702 N N . ILE A 1 95 ? -26.040 -17.384 10.722 1.00 96.25 95 ILE A N 1
ATOM 703 C CA . ILE A 1 95 ? -26.049 -18.116 12.001 1.00 96.25 95 ILE A CA 1
ATOM 704 C C . ILE A 1 95 ? -27.362 -18.857 12.234 1.00 96.25 95 ILE A C 1
ATOM 706 O O . ILE A 1 95 ? -27.370 -19.797 13.032 1.00 96.25 95 ILE A O 1
ATOM 710 N N . TYR A 1 96 ? -28.452 -18.449 11.585 1.00 95.56 96 TYR A N 1
ATOM 711 C CA . TYR A 1 96 ? -29.761 -19.075 11.726 1.00 95.56 96 TYR A CA 1
ATOM 712 C C . TYR A 1 96 ? -29.888 -20.258 10.772 1.00 95.56 96 TYR A C 1
ATOM 714 O O . TYR A 1 96 ? -29.409 -20.220 9.641 1.00 95.56 96 TYR A O 1
ATOM 722 N N . ASP A 1 97 ? -30.566 -21.319 11.213 1.00 93.50 97 ASP A N 1
ATOM 723 C CA . ASP A 1 97 ? -30.754 -22.509 10.377 1.00 93.50 97 ASP A CA 1
ATOM 724 C C . ASP A 1 97 ? -31.557 -22.202 9.097 1.00 93.50 97 ASP A C 1
ATOM 726 O O . ASP A 1 97 ? -31.354 -22.886 8.096 1.00 93.50 97 ASP A O 1
ATOM 730 N N . THR A 1 98 ? -32.384 -21.145 9.092 1.00 95.62 98 THR A N 1
ATOM 731 C CA . THR A 1 98 ? -33.085 -20.639 7.899 1.00 95.62 98 THR A CA 1
ATOM 732 C C . THR A 1 98 ? -32.115 -20.386 6.748 1.00 95.62 98 THR A C 1
ATOM 734 O O . THR A 1 98 ? -32.241 -21.018 5.708 1.00 95.62 98 THR A O 1
ATOM 737 N N . GLU A 1 99 ? -31.100 -19.540 6.944 1.00 94.75 99 GLU A N 1
ATOM 738 C CA . GLU A 1 99 ? -30.118 -19.255 5.894 1.00 94.75 99 GLU A CA 1
ATOM 739 C C . GLU A 1 99 ? -29.041 -20.345 5.795 1.00 94.75 99 GLU A C 1
ATOM 741 O O . GLU A 1 99 ? -28.597 -20.711 4.704 1.00 94.75 99 GLU A O 1
ATOM 746 N N . LEU A 1 100 ? -28.601 -20.903 6.925 1.00 92.25 100 LEU A N 1
ATOM 747 C CA . LEU A 1 100 ? -27.517 -21.887 6.946 1.00 92.25 100 LEU A CA 1
ATOM 748 C C . LEU A 1 100 ? -27.878 -23.193 6.221 1.00 92.25 100 LEU A C 1
ATOM 750 O O . LEU A 1 100 ? -26.980 -23.915 5.783 1.00 92.25 100 LEU A O 1
ATOM 754 N N . SER A 1 101 ? -29.171 -23.509 6.116 1.00 90.75 101 SER A N 1
ATOM 755 C CA . SER A 1 101 ? -29.671 -24.691 5.408 1.00 90.75 101 SER A CA 1
ATOM 756 C C . SER A 1 101 ? -29.803 -24.510 3.893 1.00 90.75 101 SER A C 1
ATOM 758 O O . SER A 1 101 ? -30.005 -25.511 3.204 1.00 90.75 101 SER A O 1
ATOM 760 N N . HIS A 1 102 ? -29.625 -23.293 3.360 1.00 92.56 102 HIS A N 1
ATOM 761 C CA . HIS A 1 102 ? -29.564 -23.063 1.914 1.00 92.56 102 HIS A CA 1
ATOM 762 C C . HIS A 1 102 ? -28.481 -23.936 1.265 1.00 92.56 102 HIS A C 1
ATOM 764 O O . HIS A 1 102 ? -27.392 -24.128 1.819 1.00 92.56 102 HIS A O 1
ATOM 770 N N . GLY A 1 103 ? -28.741 -24.431 0.055 1.00 88.94 103 GLY A N 1
ATOM 771 C CA . GLY A 1 103 ? -27.874 -25.375 -0.648 1.00 88.94 103 GLY A CA 1
ATOM 772 C C . GLY A 1 103 ? -26.448 -24.854 -0.832 1.00 88.94 103 GLY A C 1
ATOM 773 O O . GLY A 1 103 ? -25.482 -25.573 -0.570 1.00 88.94 103 GLY A O 1
ATOM 774 N N . ALA A 1 104 ? -26.296 -23.572 -1.178 1.00 88.12 104 ALA A N 1
ATOM 775 C CA . ALA A 1 104 ? -24.987 -22.927 -1.316 1.00 88.12 104 ALA A CA 1
ATOM 776 C C . ALA A 1 104 ? -24.184 -22.894 0.003 1.00 88.12 104 ALA A C 1
ATOM 778 O O . ALA A 1 104 ? -22.951 -22.869 -0.025 1.00 88.12 104 ALA A O 1
ATOM 779 N N . ASN A 1 105 ? -24.854 -22.955 1.157 1.00 92.25 105 ASN A N 1
ATOM 780 C CA . ASN A 1 105 ? -24.250 -22.921 2.491 1.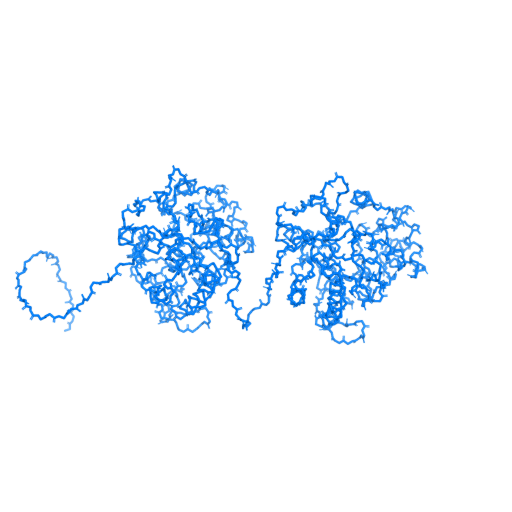00 92.25 105 ASN A CA 1
ATOM 781 C C . ASN A 1 105 ? -23.901 -24.318 3.034 1.00 92.25 105 ASN A C 1
ATOM 783 O O . ASN A 1 105 ? -23.454 -24.460 4.178 1.00 92.25 105 ASN A O 1
ATOM 787 N N . ALA A 1 106 ? -24.023 -25.370 2.217 1.00 88.06 106 ALA A N 1
ATOM 788 C CA . ALA A 1 106 ? -23.715 -26.732 2.631 1.00 88.06 106 ALA A CA 1
ATOM 789 C C . ALA A 1 106 ? -22.315 -26.856 3.275 1.00 88.06 106 ALA A C 1
ATOM 791 O O . ALA A 1 106 ? -21.290 -26.363 2.787 1.00 88.06 106 ALA A O 1
ATOM 792 N N . GLY A 1 107 ? -22.272 -27.517 4.434 1.00 84.94 107 GLY A N 1
ATOM 793 C CA . GLY A 1 107 ? -21.058 -27.720 5.230 1.00 84.94 107 GLY A CA 1
ATOM 794 C C . GLY A 1 107 ? -20.632 -26.544 6.121 1.00 84.94 107 GLY A C 1
ATOM 795 O O . GLY A 1 107 ? -19.775 -26.748 6.987 1.00 84.94 107 GLY A O 1
ATOM 796 N N . LEU A 1 108 ? -21.232 -25.357 5.983 1.00 92.25 108 LEU A N 1
ATOM 797 C CA . LEU A 1 108 ? -20.851 -24.160 6.744 1.00 92.25 108 LEU A CA 1
ATOM 798 C C . LEU A 1 108 ? -21.250 -24.190 8.224 1.00 92.25 108 LEU A C 1
ATOM 800 O O . LEU A 1 108 ? -20.659 -23.475 9.033 1.00 92.25 108 LEU A O 1
ATOM 804 N N . MET A 1 109 ? -22.121 -25.119 8.633 1.00 89.56 109 MET A N 1
ATOM 805 C CA . MET A 1 109 ? -22.379 -25.397 10.053 1.00 89.56 109 MET A CA 1
ATOM 806 C C . MET A 1 109 ? -21.092 -25.692 10.841 1.00 89.56 109 MET A C 1
ATOM 808 O O . MET A 1 109 ? -21.023 -25.431 12.042 1.00 89.56 109 MET A O 1
ATOM 812 N N . LYS A 1 110 ? -20.047 -26.207 10.180 1.00 87.19 110 LYS A N 1
ATOM 813 C CA . LYS A 1 110 ? -18.735 -26.414 10.804 1.00 87.19 110 LYS A CA 1
ATOM 814 C C . LYS A 1 110 ? -18.069 -25.097 11.209 1.00 87.19 110 LYS A C 1
ATOM 816 O O . LYS A 1 110 ? -17.578 -25.017 12.329 1.00 87.19 110 LYS A O 1
ATOM 821 N N . ALA A 1 111 ? -18.109 -24.070 10.356 1.00 92.94 111 ALA A N 1
ATOM 822 C CA . ALA A 1 111 ? -17.588 -22.744 10.689 1.00 92.94 111 ALA A CA 1
ATOM 823 C C . ALA A 1 111 ? -18.349 -22.137 11.876 1.00 92.94 111 ALA A C 1
ATOM 825 O O . ALA A 1 111 ? -17.718 -21.726 12.848 1.00 92.94 111 ALA A O 1
ATOM 826 N N . ARG A 1 112 ? -19.691 -22.211 11.873 1.00 94.44 112 ARG A N 1
ATOM 827 C CA . ARG A 1 112 ? -20.521 -21.797 13.021 1.00 94.44 112 ARG A CA 1
ATOM 828 C C . ARG A 1 112 ? -20.089 -22.488 14.320 1.00 94.44 112 ARG A C 1
ATOM 830 O O . ARG A 1 112 ? -19.890 -21.822 15.331 1.00 94.44 112 ARG A O 1
ATOM 837 N N . ARG A 1 113 ? -19.883 -23.813 14.290 1.00 89.94 113 ARG A N 1
ATOM 838 C CA . ARG A 1 113 ? -19.433 -24.604 15.455 1.00 89.94 113 ARG A CA 1
ATOM 839 C C . ARG A 1 113 ? -18.035 -24.226 15.946 1.00 89.94 113 ARG A C 1
ATOM 841 O O . ARG A 1 113 ? -17.790 -24.325 17.143 1.00 89.94 113 ARG A O 1
ATOM 848 N N . PHE A 1 114 ? -17.130 -23.817 15.058 1.00 91.94 114 PHE A N 1
ATOM 849 C CA . PHE A 1 114 ? -15.806 -23.327 15.453 1.00 91.94 114 PHE A CA 1
ATOM 850 C C . PHE A 1 114 ? -15.898 -21.963 16.138 1.00 91.94 114 PHE A C 1
ATOM 852 O O . PHE A 1 114 ? -15.301 -21.770 17.194 1.00 91.94 114 PHE A O 1
ATOM 859 N N . LEU A 1 115 ? -16.699 -21.052 15.581 1.00 95.00 115 LEU A N 1
ATOM 860 C CA . LEU A 1 115 ? -16.846 -19.693 16.098 1.00 95.00 115 LEU A CA 1
ATOM 861 C C . LEU A 1 115 ? -17.638 -19.631 17.409 1.00 95.00 115 LEU A C 1
ATOM 863 O O . LEU A 1 115 ? -17.309 -18.826 18.270 1.00 95.00 115 LEU A O 1
ATOM 867 N N . GLN A 1 116 ? -18.641 -20.490 17.604 1.00 92.25 116 GLN A N 1
ATOM 868 C CA . GLN A 1 116 ? -19.531 -20.471 18.772 1.00 92.25 116 GLN A CA 1
ATOM 869 C C . GLN A 1 116 ? -18.827 -20.469 20.147 1.00 92.25 116 GLN A C 1
ATOM 871 O O . GLN A 1 116 ? -19.151 -19.595 20.954 1.00 92.25 116 GLN A O 1
ATOM 876 N N . PRO A 1 117 ? -17.867 -21.367 20.454 1.00 91.00 117 PRO A N 1
ATOM 877 C CA . PRO A 1 117 ? -17.165 -21.332 21.738 1.00 91.00 117 PRO A CA 1
ATOM 878 C C . PRO A 1 117 ? -16.290 -20.084 21.912 1.00 91.00 117 PRO A C 1
ATOM 880 O O . PRO A 1 117 ? -16.083 -19.649 23.040 1.00 91.00 117 PRO A O 1
ATOM 883 N N . ILE A 1 118 ? -15.787 -19.500 20.819 1.00 95.69 118 ILE A N 1
ATOM 884 C CA . ILE A 1 118 ? -15.027 -18.247 20.870 1.00 95.69 118 ILE A CA 1
ATOM 885 C C . ILE A 1 118 ? -15.981 -17.072 21.113 1.00 95.69 118 ILE A C 1
ATOM 887 O O . ILE A 1 118 ? -15.798 -16.332 22.075 1.00 95.69 118 ILE A O 1
ATOM 891 N N . LYS A 1 119 ? -17.058 -16.961 20.325 1.00 94.56 119 LYS A N 1
ATOM 892 C CA . LYS A 1 119 ? -18.113 -15.945 20.464 1.00 94.56 119 LYS A CA 1
ATOM 893 C C . LYS A 1 119 ? -18.699 -15.891 21.872 1.00 94.56 119 LYS A C 1
ATOM 895 O O . LYS A 1 119 ? -18.970 -14.803 22.372 1.00 94.56 119 LYS A O 1
ATOM 900 N N . ALA A 1 120 ? -18.896 -17.046 22.512 1.00 91.25 120 ALA A N 1
ATOM 901 C CA . ALA A 1 120 ? -19.462 -17.136 23.858 1.00 91.25 120 ALA A CA 1
ATOM 902 C C . ALA A 1 120 ? -18.640 -16.381 24.918 1.00 91.25 120 ALA A C 1
ATOM 904 O O . ALA A 1 120 ? -19.204 -15.932 25.912 1.00 91.25 120 ALA A O 1
ATOM 905 N N . LYS A 1 121 ? -17.329 -16.199 24.700 1.00 95.12 121 LYS A N 1
ATOM 906 C CA . LYS A 1 121 ? -16.462 -15.405 25.583 1.00 95.12 121 LYS A CA 1
ATOM 907 C C . LYS A 1 121 ? -16.649 -13.893 25.421 1.00 95.12 121 LYS A C 1
ATOM 909 O O . LYS A 1 121 ? -16.290 -13.146 26.323 1.00 95.12 121 LYS A O 1
ATOM 914 N N . TYR A 1 122 ? -17.207 -13.454 24.292 1.00 94.00 122 TYR A N 1
ATOM 915 C CA . TYR A 1 122 ? -17.378 -12.048 23.918 1.00 94.00 122 TYR A CA 1
ATOM 916 C C . TYR A 1 122 ? -18.868 -11.752 23.685 1.00 94.00 122 TYR A C 1
ATOM 918 O O . TYR A 1 122 ? -19.296 -11.542 22.543 1.00 94.00 122 TYR A O 1
ATOM 926 N N . PRO A 1 123 ? -19.703 -11.783 24.743 1.00 88.69 123 PRO A N 1
ATOM 927 C CA . PRO A 1 123 ? -21.150 -11.620 24.613 1.00 88.69 123 PRO A CA 1
ATOM 928 C C . PRO A 1 123 ? -21.552 -10.238 24.081 1.00 88.69 123 PRO A C 1
ATOM 930 O O . PRO A 1 123 ? -22.580 -10.140 23.420 1.00 88.69 123 PRO A O 1
ATOM 933 N N . ASN A 1 124 ? -20.727 -9.210 24.308 1.00 87.31 124 ASN A N 1
ATOM 934 C CA . ASN A 1 124 ? -20.999 -7.840 23.868 1.00 87.31 124 ASN A CA 1
ATOM 935 C C . ASN A 1 124 ? -20.786 -7.629 22.368 1.00 87.31 124 ASN A C 1
ATOM 937 O O . ASN A 1 124 ? -21.427 -6.757 21.798 1.00 87.31 124 ASN A O 1
ATOM 941 N N . VAL A 1 125 ? -19.893 -8.395 21.734 1.00 93.06 125 VAL A N 1
ATOM 942 C CA . VAL A 1 125 ? -19.606 -8.281 20.296 1.00 93.06 125 VAL A CA 1
ATOM 943 C C . VAL A 1 125 ? -20.726 -8.948 19.506 1.00 93.06 125 VAL A C 1
ATOM 945 O O . VAL A 1 125 ? -21.195 -10.012 19.904 1.00 93.06 125 VAL A O 1
ATOM 948 N N . SER A 1 126 ? -21.155 -8.374 18.386 1.00 95.50 126 SER A N 1
ATOM 949 C CA . SER A 1 126 ? -22.175 -8.992 17.532 1.00 95.50 126 SER A CA 1
ATOM 950 C C . SER A 1 126 ? -21.665 -10.258 16.829 1.00 95.50 126 SER A C 1
ATOM 952 O O . SER A 1 126 ? -20.455 -10.484 16.670 1.00 95.50 126 SER A O 1
ATOM 954 N N . TRP A 1 127 ? -22.577 -11.134 16.412 1.00 97.56 127 TRP A N 1
ATOM 955 C CA . TRP A 1 127 ? -22.211 -12.246 15.534 1.00 97.56 127 TRP A CA 1
ATOM 956 C C . TRP A 1 127 ? -21.692 -11.745 14.186 1.00 97.56 127 TRP A C 1
ATOM 958 O O . TRP A 1 127 ? -20.723 -12.310 13.679 1.00 97.56 127 TRP A O 1
ATOM 968 N N . ALA A 1 128 ? -22.268 -10.670 13.650 1.00 97.88 128 ALA A N 1
ATOM 969 C CA . ALA A 1 128 ? -21.891 -10.081 12.373 1.00 97.88 128 ALA A CA 1
ATOM 970 C C . ALA A 1 128 ? -20.426 -9.632 12.396 1.00 97.88 128 ALA A C 1
ATOM 972 O O . ALA A 1 128 ? -19.648 -9.981 11.507 1.00 97.88 128 ALA A O 1
ATOM 973 N N . ASP A 1 129 ? -20.001 -8.952 13.464 1.00 97.88 129 ASP A N 1
ATOM 974 C CA . ASP A 1 129 ? -18.592 -8.607 13.641 1.00 97.88 129 ASP A CA 1
ATOM 975 C C . ASP A 1 129 ? -17.715 -9.834 13.868 1.00 97.88 129 ASP A C 1
ATOM 977 O O . ASP A 1 129 ? -16.624 -9.903 13.313 1.00 97.88 129 ASP A O 1
ATOM 981 N N . THR A 1 130 ? -18.182 -10.824 14.630 1.00 98.44 130 THR A N 1
ATOM 982 C CA . THR A 1 130 ? -17.407 -12.050 14.885 1.00 98.44 130 THR A CA 1
ATOM 983 C C . THR A 1 130 ? -17.092 -12.804 13.594 1.00 98.44 130 THR A C 1
ATOM 985 O O . THR A 1 130 ? -15.969 -13.274 13.412 1.00 98.44 130 THR A O 1
ATOM 988 N N . ILE A 1 131 ? -18.063 -12.907 12.686 1.00 98.69 131 ILE A N 1
ATOM 989 C CA . ILE A 1 131 ? -17.923 -13.598 11.399 1.00 98.69 131 ILE A CA 1
ATOM 990 C C . ILE A 1 131 ? -16.933 -12.860 10.497 1.00 98.69 131 ILE A C 1
ATOM 992 O O . ILE A 1 131 ? -15.979 -13.463 9.998 1.00 98.69 131 ILE A O 1
ATOM 996 N N . GLN A 1 132 ? -17.132 -11.554 10.315 1.00 98.56 132 GLN 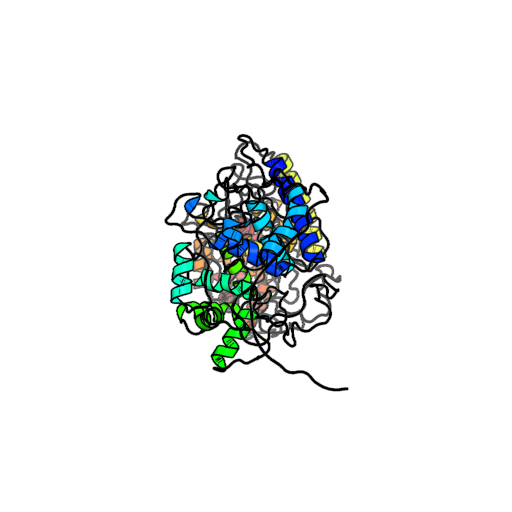A N 1
ATOM 997 C CA . GLN A 1 132 ? -16.297 -10.757 9.416 1.00 98.56 132 GLN A CA 1
ATOM 998 C C . GLN A 1 132 ? -14.874 -10.578 9.975 1.00 98.56 132 GLN A C 1
ATOM 1000 O O . GLN A 1 132 ? -13.903 -10.662 9.222 1.00 98.56 132 GLN A O 1
ATOM 1005 N N . LEU A 1 133 ? -14.717 -10.437 11.297 1.00 98.19 133 LEU A N 1
ATOM 1006 C CA . LEU A 1 133 ? -13.408 -10.411 11.955 1.00 98.19 133 LEU A CA 1
ATOM 1007 C C . LEU A 1 133 ? -12.663 -11.740 11.790 1.00 98.19 133 LEU A C 1
ATOM 1009 O O . LEU A 1 133 ? -11.474 -11.739 11.483 1.00 98.19 133 LEU A O 1
ATOM 1013 N N . ALA A 1 134 ? -13.355 -12.877 11.927 1.00 98.50 134 ALA A N 1
ATOM 1014 C CA . ALA A 1 134 ? -12.743 -14.190 11.734 1.00 98.50 134 ALA A CA 1
ATOM 1015 C C . ALA A 1 134 ? -12.211 -14.375 10.307 1.00 98.50 134 ALA A C 1
ATOM 1017 O O . ALA A 1 134 ? -11.124 -14.924 10.126 1.00 98.50 134 ALA A O 1
ATOM 1018 N N . SER A 1 135 ? -12.939 -13.880 9.302 1.00 98.44 135 SER A N 1
ATOM 1019 C CA . SER A 1 135 ? -12.482 -13.872 7.907 1.00 98.44 135 SER A CA 1
ATOM 1020 C C . SER A 1 135 ? -11.221 -13.043 7.712 1.00 98.44 135 SER A C 1
ATOM 1022 O O . SER A 1 135 ? -10.262 -13.520 7.107 1.00 98.44 135 SER A O 1
ATOM 1024 N N . ALA A 1 136 ? -11.174 -11.839 8.284 1.00 96.94 136 ALA A N 1
ATOM 1025 C CA . ALA A 1 136 ? -9.988 -10.992 8.222 1.00 96.94 136 ALA A CA 1
ATOM 1026 C C . ALA A 1 136 ? -8.772 -11.656 8.893 1.00 96.94 136 ALA A C 1
ATOM 1028 O O . ALA A 1 136 ? -7.678 -11.650 8.325 1.00 96.94 136 ALA A O 1
ATOM 1029 N N . CYS A 1 137 ? -8.969 -12.302 10.051 1.00 96.75 137 CYS A N 1
ATOM 1030 C CA . CYS A 1 137 ? -7.932 -13.104 10.702 1.00 96.75 137 CYS A CA 1
ATOM 1031 C C . CYS A 1 137 ? -7.457 -14.265 9.812 1.00 96.75 137 CYS A C 1
ATOM 1033 O O . CYS A 1 137 ? -6.254 -14.481 9.706 1.00 96.75 137 CYS A O 1
ATOM 1035 N N . ALA A 1 138 ? -8.371 -14.983 9.152 1.00 96.81 138 ALA A N 1
ATOM 1036 C CA . ALA A 1 138 ? -8.048 -16.120 8.287 1.00 96.81 138 ALA A CA 1
ATOM 1037 C C . ALA A 1 138 ? -7.278 -15.707 7.021 1.00 96.81 138 ALA A C 1
ATOM 1039 O O . ALA A 1 138 ? -6.274 -16.327 6.674 1.00 96.81 138 ALA A O 1
ATOM 1040 N N . VAL A 1 139 ? -7.694 -14.623 6.355 1.00 96.44 139 VAL A N 1
ATOM 1041 C CA . VAL A 1 139 ? -6.971 -14.077 5.193 1.00 96.44 139 VAL A CA 1
ATOM 1042 C C . VAL A 1 139 ? -5.554 -13.666 5.593 1.00 96.44 139 VAL A C 1
ATOM 1044 O O . VAL A 1 139 ? -4.598 -14.069 4.929 1.00 96.44 139 VAL A O 1
ATOM 1047 N N . LYS A 1 140 ? -5.401 -12.929 6.703 1.00 92.75 140 LYS A N 1
ATOM 1048 C CA . LYS A 1 140 ? -4.086 -12.532 7.228 1.00 92.75 140 LYS A CA 1
ATOM 1049 C C . LYS A 1 140 ? -3.230 -13.746 7.590 1.00 92.75 140 LYS A C 1
ATOM 1051 O O . LYS A 1 140 ? -2.050 -13.782 7.246 1.00 92.75 140 LYS A O 1
ATOM 1056 N N . HIS A 1 141 ? -3.810 -14.737 8.267 1.00 92.19 141 HIS A N 1
ATOM 1057 C CA . HIS A 1 141 ? -3.100 -15.944 8.685 1.00 92.19 141 HIS A CA 1
ATOM 1058 C C . HIS A 1 141 ? -2.539 -16.705 7.477 1.00 92.19 141 HIS A C 1
ATOM 1060 O O . HIS A 1 141 ? -1.356 -17.028 7.479 1.00 92.19 141 HIS A O 1
ATOM 1066 N N . CYS A 1 142 ? -3.312 -16.843 6.393 1.00 89.50 142 CYS A N 1
ATOM 1067 C CA . CYS A 1 142 ? -2.872 -17.434 5.121 1.00 89.50 142 CYS A CA 1
ATOM 1068 C C . CYS A 1 142 ? -1.814 -16.625 4.342 1.00 89.50 142 CYS A C 1
ATOM 1070 O O . CYS A 1 142 ? -1.390 -17.057 3.268 1.00 89.50 142 CYS A O 1
ATOM 1072 N N . GLY A 1 143 ? -1.364 -15.471 4.843 1.00 84.56 143 GLY A N 1
ATOM 1073 C CA . GLY A 1 143 ? -0.392 -14.601 4.169 1.00 84.56 143 GLY A CA 1
ATOM 1074 C C . GLY A 1 143 ? -1.013 -13.578 3.214 1.00 84.56 143 GLY A C 1
ATOM 1075 O O . GLY A 1 143 ? -0.288 -12.960 2.434 1.00 84.56 143 GLY A O 1
ATOM 1076 N N . GLY A 1 144 ? -2.335 -13.403 3.275 1.00 82.81 144 GLY A N 1
ATOM 1077 C CA . GLY A 1 144 ? -3.072 -12.375 2.547 1.00 82.81 144 GLY A CA 1
ATOM 1078 C C . GLY A 1 144 ? -2.976 -10.999 3.221 1.00 82.81 144 GLY A C 1
ATOM 1079 O O . GLY A 1 144 ? -2.280 -10.843 4.228 1.00 82.81 144 GLY A O 1
ATOM 1080 N N . PRO A 1 145 ? -3.656 -9.975 2.677 1.00 78.31 145 PRO A N 1
ATOM 1081 C CA . PRO A 1 145 ? -3.607 -8.624 3.229 1.00 78.31 145 PRO A CA 1
ATOM 1082 C C . PRO A 1 145 ? -4.187 -8.557 4.650 1.00 78.31 145 PRO A C 1
ATOM 1084 O O . PRO A 1 145 ? -5.183 -9.214 4.960 1.00 78.31 145 PRO A O 1
ATOM 1087 N N . ASP A 1 146 ? -3.605 -7.706 5.500 1.00 85.25 146 ASP A N 1
ATOM 1088 C CA . ASP A 1 146 ? -4.219 -7.348 6.780 1.00 85.25 146 ASP A CA 1
ATOM 1089 C C . ASP A 1 146 ? -5.315 -6.300 6.555 1.00 85.25 146 ASP A C 1
ATOM 1091 O O . ASP A 1 146 ? -5.046 -5.129 6.294 1.00 85.25 146 ASP A O 1
ATOM 1095 N N . MET A 1 147 ? -6.569 -6.748 6.601 1.00 86.25 147 MET A N 1
ATOM 1096 C CA . MET A 1 147 ? -7.739 -5.913 6.313 1.00 86.25 147 MET A CA 1
ATOM 1097 C C . MET A 1 147 ? -8.365 -5.320 7.576 1.00 86.25 147 MET A C 1
ATOM 1099 O O . MET A 1 147 ? -9.096 -4.336 7.481 1.00 86.25 147 MET A O 1
ATOM 1103 N N . MET A 1 148 ? -8.069 -5.885 8.756 1.00 85.75 148 MET A N 1
ATOM 1104 C CA . MET A 1 148 ? -8.680 -5.481 10.029 1.00 85.75 148 MET A CA 1
ATOM 1105 C C . MET A 1 148 ? -8.576 -3.972 10.323 1.00 85.75 148 MET A C 1
ATOM 1107 O O . MET A 1 148 ? -9.576 -3.416 10.776 1.00 85.75 148 MET A O 1
ATOM 1111 N N . PRO A 1 149 ? -7.454 -3.273 10.038 1.00 79.69 149 PRO A N 1
ATOM 1112 C CA . PRO A 1 149 ? -7.341 -1.834 10.297 1.00 79.69 149 PRO A CA 1
ATOM 1113 C C . PRO A 1 149 ? -8.318 -0.970 9.493 1.00 79.69 149 PRO A C 1
ATOM 1115 O O . PRO A 1 149 ? -8.659 0.127 9.925 1.00 79.69 149 PRO A O 1
ATOM 1118 N N . ASN A 1 150 ? -8.746 -1.461 8.328 1.00 78.19 150 ASN A N 1
ATOM 1119 C CA . ASN A 1 150 ? -9.582 -0.730 7.377 1.00 78.19 150 ASN A CA 1
ATOM 1120 C C . ASN A 1 150 ? -11.031 -1.242 7.346 1.00 78.19 150 ASN A C 1
ATOM 1122 O O . ASN A 1 150 ? -11.851 -0.720 6.593 1.00 78.19 150 ASN A O 1
ATOM 1126 N N . MET A 1 151 ? -11.348 -2.265 8.143 1.00 88.94 151 MET A N 1
ATOM 1127 C CA . MET A 1 151 ? -12.705 -2.765 8.313 1.00 88.94 151 MET A CA 1
ATOM 1128 C C . MET A 1 151 ? -13.422 -2.011 9.427 1.00 88.94 151 MET A C 1
ATOM 1130 O O . MET A 1 151 ? -12.896 -1.827 10.524 1.00 88.94 151 MET A O 1
ATOM 1134 N N . LYS A 1 152 ? -14.676 -1.662 9.158 1.00 91.12 152 LYS A N 1
ATOM 1135 C CA . LYS A 1 152 ? -15.594 -1.085 10.138 1.00 91.12 152 LYS A CA 1
ATOM 1136 C C . LYS A 1 152 ? -16.330 -2.178 10.898 1.00 91.12 152 LYS A C 1
ATOM 1138 O O . LYS A 1 152 ? -16.938 -3.055 10.288 1.00 91.12 152 LYS A O 1
ATOM 1143 N N . PHE A 1 153 ? -16.318 -2.088 12.218 1.00 93.50 153 PHE A N 1
ATOM 1144 C CA . PHE A 1 153 ? -17.013 -2.963 13.159 1.00 93.50 153 PHE A CA 1
ATOM 1145 C C . PHE A 1 153 ? -18.121 -2.206 13.901 1.00 93.50 153 PHE A C 1
ATOM 1147 O O . PHE A 1 153 ? -18.397 -1.039 13.630 1.00 93.50 153 PHE A O 1
ATOM 1154 N N . GLY A 1 154 ? -18.791 -2.878 14.825 1.00 92.88 154 GLY A N 1
ATOM 1155 C CA . GLY A 1 154 ? -20.017 -2.421 15.463 1.00 92.88 154 GLY A CA 1
ATOM 1156 C C . GLY A 1 154 ? -21.261 -2.783 14.657 1.00 92.88 154 GLY A C 1
ATOM 1157 O O . GLY A 1 154 ? -22.258 -2.068 14.752 1.00 92.88 154 GLY A O 1
ATOM 1158 N N . ARG A 1 155 ? -21.204 -3.825 13.816 1.00 94.44 155 ARG A N 1
ATOM 1159 C CA . ARG A 1 155 ? -22.347 -4.275 13.005 1.00 94.44 155 ARG A CA 1
ATOM 1160 C C . ARG A 1 155 ? -23.473 -4.755 13.912 1.00 94.44 155 ARG A C 1
ATOM 1162 O O . ARG A 1 155 ? -23.218 -5.474 14.876 1.00 94.44 155 ARG A O 1
ATOM 1169 N N . LYS A 1 156 ? -24.710 -4.400 13.585 1.00 93.00 156 LYS A N 1
ATOM 1170 C CA . LYS A 1 156 ? -25.903 -4.976 14.207 1.00 93.00 156 LYS A CA 1
ATOM 1171 C C . LYS A 1 156 ? -26.182 -6.344 13.594 1.00 93.00 156 LYS A C 1
ATOM 1173 O O . LYS A 1 156 ? -26.151 -6.487 12.374 1.00 93.00 156 LYS A O 1
ATOM 1178 N N . ASP A 1 157 ? -26.473 -7.313 14.453 1.00 95.38 157 ASP A N 1
ATOM 1179 C CA . ASP A 1 157 ? -27.063 -8.580 14.027 1.00 95.38 157 ASP A CA 1
ATOM 1180 C C . ASP A 1 157 ? -28.501 -8.330 13.557 1.00 95.38 157 ASP A C 1
ATOM 1182 O O . ASP A 1 157 ? -29.179 -7.437 14.081 1.00 95.38 157 ASP A O 1
ATOM 1186 N N . ILE A 1 158 ? -28.978 -9.128 12.601 1.00 94.81 158 ILE A N 1
ATOM 1187 C CA . ILE A 1 158 ? -30.422 -9.230 12.371 1.00 94.81 158 ILE A CA 1
ATOM 1188 C C . ILE A 1 158 ? -31.128 -9.771 13.626 1.00 94.81 158 ILE A C 1
ATOM 1190 O O . ILE A 1 158 ? -30.560 -10.548 14.404 1.00 94.81 158 ILE A O 1
ATOM 1194 N N . SER A 1 159 ? -32.381 -9.373 13.815 1.00 92.19 159 SER A N 1
ATOM 1195 C CA . SER A 1 159 ? -33.163 -9.635 15.028 1.00 92.19 159 SER A CA 1
ATOM 1196 C C . SER A 1 159 ? -33.571 -11.102 15.180 1.00 92.19 159 SER A C 1
ATOM 1198 O O . SER A 1 159 ? -33.782 -11.561 16.304 1.00 92.19 159 SER A O 1
ATOM 1200 N N . GLY A 1 160 ? -33.672 -11.838 14.070 1.00 91.81 160 GLY A N 1
ATOM 1201 C CA . GLY A 1 160 ? -34.186 -13.201 14.062 1.00 91.81 160 GLY A CA 1
ATOM 1202 C C . GLY A 1 160 ? -34.180 -13.868 12.680 1.00 91.81 160 GLY A C 1
ATOM 1203 O O . GLY A 1 160 ? -33.853 -13.231 11.676 1.00 91.81 160 GLY A O 1
ATOM 1204 N N . PRO A 1 161 ? -34.538 -15.165 12.612 1.00 94.62 161 PRO A N 1
ATOM 1205 C CA . PRO A 1 161 ? -34.551 -15.955 11.376 1.00 94.62 161 PRO A CA 1
ATOM 1206 C C . PRO A 1 161 ? -35.517 -15.436 10.297 1.00 94.62 161 PRO A C 1
ATOM 1208 O O . PRO A 1 161 ? -35.365 -15.783 9.128 1.00 94.62 161 PRO A O 1
ATOM 1211 N N . GLU A 1 162 ? -36.519 -14.643 10.668 1.00 94.62 162 GLU A N 1
ATOM 1212 C CA . GLU A 1 162 ? -37.468 -13.983 9.766 1.00 94.62 162 GLU A CA 1
ATOM 1213 C C . GLU A 1 162 ? -36.843 -12.845 8.946 1.00 94.62 162 GLU A C 1
ATOM 1215 O O . GLU A 1 162 ? -37.390 -12.462 7.913 1.00 94.62 162 GLU A O 1
ATOM 1220 N N . GLU A 1 163 ? -35.696 -12.326 9.386 1.00 95.81 163 GLU A N 1
ATOM 1221 C CA . GLU A 1 163 ? -34.926 -11.296 8.684 1.00 95.81 163 GLU A CA 1
ATOM 1222 C C . GLU A 1 163 ? -33.824 -11.898 7.788 1.00 95.81 163 GLU A C 1
ATOM 1224 O O . GLU A 1 163 ? -33.105 -11.156 7.117 1.00 95.81 163 GLU A O 1
ATOM 1229 N N . CYS A 1 164 ? -33.688 -13.232 7.742 1.00 95.69 164 CYS A N 1
ATOM 1230 C CA . CYS A 1 164 ? -32.730 -13.898 6.861 1.00 95.69 164 CYS A CA 1
ATOM 1231 C C . CYS A 1 164 ? -33.039 -13.608 5.378 1.00 95.69 164 CYS A C 1
ATOM 1233 O O . CYS A 1 164 ? -34.198 -13.681 4.954 1.00 95.69 164 CYS A O 1
ATOM 1235 N N . PRO A 1 165 ? -32.013 -13.341 4.550 1.00 94.56 165 PRO A N 1
ATOM 1236 C CA . PRO A 1 165 ? -32.187 -13.189 3.114 1.00 94.56 165 PRO A CA 1
ATOM 1237 C C . PRO A 1 165 ? -32.683 -14.501 2.480 1.00 94.56 165 PRO A C 1
ATOM 1239 O O . PRO A 1 165 ? -32.346 -15.582 2.962 1.00 94.56 165 PRO A O 1
ATOM 1242 N N . PRO A 1 166 ? -33.442 -14.440 1.371 1.00 94.00 166 PRO A N 1
ATOM 1243 C CA . PRO A 1 166 ? -33.872 -15.628 0.643 1.00 94.00 166 PRO A CA 1
ATOM 1244 C C . PRO A 1 166 ? -32.697 -16.356 -0.027 1.00 94.00 166 PRO A C 1
ATOM 1246 O O . PRO A 1 166 ? -31.656 -15.766 -0.336 1.00 94.00 166 PRO A O 1
ATOM 1249 N N . GLU A 1 167 ? -32.896 -17.643 -0.315 1.00 93.69 167 GLU A N 1
ATOM 1250 C CA . GLU A 1 167 ? -31.965 -18.453 -1.102 1.00 93.69 167 GLU A CA 1
ATOM 1251 C C . GLU A 1 167 ? -31.772 -17.904 -2.532 1.00 93.69 167 GLU A C 1
ATOM 1253 O O . GLU A 1 167 ? -32.603 -17.170 -3.066 1.00 93.69 167 GLU A O 1
ATOM 1258 N N . GLY A 1 168 ? -30.655 -18.268 -3.172 1.00 91.38 168 GLY A N 1
ATOM 1259 C CA . GLY A 1 168 ? -30.389 -17.953 -4.582 1.00 91.38 168 GLY A CA 1
ATOM 1260 C C . GLY A 1 168 ? -29.652 -16.634 -4.820 1.00 91.38 168 GLY A C 1
ATOM 1261 O O . GLY A 1 168 ? -29.441 -16.244 -5.965 1.00 91.38 168 GLY A O 1
ATOM 1262 N N . ARG A 1 169 ? -29.217 -15.944 -3.759 1.00 94.44 169 ARG A N 1
ATOM 1263 C CA . ARG A 1 169 ? -28.460 -14.688 -3.886 1.00 94.44 169 ARG A CA 1
ATOM 1264 C C . ARG A 1 169 ? -26.952 -14.862 -4.100 1.00 94.44 169 ARG A C 1
ATOM 1266 O O . ARG A 1 169 ? -26.300 -13.877 -4.439 1.00 94.44 169 ARG A O 1
ATOM 1273 N N . LEU A 1 170 ? -26.414 -16.066 -3.922 1.00 94.62 170 LEU A N 1
ATOM 1274 C CA . LEU A 1 170 ? -24.984 -16.372 -4.042 1.00 94.62 170 LEU A CA 1
ATOM 1275 C C . LEU A 1 170 ? -24.609 -16.846 -5.459 1.00 94.62 170 LEU A C 1
ATOM 1277 O O . LEU A 1 170 ? -25.462 -17.388 -6.166 1.00 94.62 170 LEU A O 1
ATOM 1281 N N . PRO A 1 171 ? -23.348 -16.654 -5.894 1.00 92.75 171 PRO A N 1
ATOM 1282 C CA . PRO A 1 171 ? -22.919 -17.073 -7.222 1.00 92.75 171 PRO A CA 1
ATOM 1283 C C . PRO A 1 171 ? -22.920 -18.599 -7.368 1.00 92.75 171 PRO A C 1
ATOM 1285 O O . PRO A 1 171 ? -22.634 -19.342 -6.433 1.00 92.75 171 PRO A O 1
ATOM 1288 N N . MET A 1 172 ? -23.208 -19.039 -8.590 1.00 89.94 172 MET A N 1
ATOM 1289 C CA . MET A 1 172 ? -23.143 -20.431 -9.037 1.00 89.94 172 MET A CA 1
ATOM 1290 C C . MET A 1 172 ? -21.959 -20.555 -10.001 1.00 89.94 172 MET A C 1
ATOM 1292 O O . MET A 1 172 ? -21.554 -19.533 -10.566 1.00 89.94 172 MET A O 1
ATOM 1296 N N . PRO A 1 173 ? -21.397 -21.759 -10.213 1.00 89.88 173 PRO A N 1
ATOM 1297 C CA . PRO A 1 173 ? -20.284 -21.963 -11.136 1.00 89.88 173 PRO A CA 1
ATOM 1298 C C . PRO A 1 173 ? -20.767 -21.847 -12.589 1.00 89.88 173 PRO A C 1
ATOM 1300 O O . PRO A 1 173 ? -20.936 -22.849 -13.266 1.00 89.88 173 PRO A O 1
ATOM 1303 N N . GLN A 1 174 ? -21.045 -20.626 -13.033 1.00 92.88 174 GLN A N 1
ATOM 1304 C CA . GLN A 1 174 ? -21.549 -20.278 -14.361 1.00 92.88 174 GLN A CA 1
ATOM 1305 C C . GLN A 1 174 ? -20.694 -19.154 -14.960 1.00 92.88 174 GLN A C 1
ATOM 1307 O O . GLN A 1 174 ? -19.871 -18.552 -14.265 1.00 92.88 174 GLN A O 1
ATOM 1312 N N . GLY A 1 175 ? -20.907 -18.866 -16.243 1.00 95.69 175 GLY A N 1
ATOM 1313 C CA . GLY A 1 175 ? -20.181 -17.843 -16.995 1.00 95.69 175 GLY A CA 1
ATOM 1314 C C . GLY A 1 175 ? -20.293 -16.391 -16.493 1.00 95.69 175 GLY A C 1
ATOM 1315 O O . GLY A 1 175 ? -20.981 -16.056 -15.526 1.00 95.69 175 GLY A O 1
ATOM 1316 N N . ALA A 1 176 ? -19.607 -15.496 -17.209 1.00 97.56 176 ALA A N 1
ATOM 1317 C CA . ALA A 1 176 ? -19.359 -14.117 -16.788 1.00 97.56 176 ALA A CA 1
ATOM 1318 C C . ALA A 1 176 ? -20.629 -13.278 -16.567 1.00 97.56 176 ALA A C 1
ATOM 1320 O O . ALA A 1 176 ? -20.665 -12.466 -15.642 1.00 97.56 176 ALA A O 1
ATOM 1321 N N . ASP A 1 177 ? -21.683 -13.496 -17.356 1.00 97.88 177 ASP A N 1
ATOM 1322 C CA . ASP A 1 177 ? -22.955 -12.775 -17.207 1.00 97.88 177 ASP A CA 1
ATOM 1323 C C . ASP A 1 177 ? -23.652 -13.101 -15.883 1.00 97.88 177 ASP A C 1
ATOM 1325 O O . ASP A 1 177 ? -24.228 -12.213 -15.247 1.00 97.88 177 ASP A O 1
ATOM 1329 N N . HIS A 1 178 ? -23.540 -14.348 -15.413 1.00 97.31 178 HIS A N 1
ATOM 1330 C CA . HIS A 1 178 ? -24.040 -14.735 -14.095 1.00 97.31 178 HIS A CA 1
ATOM 1331 C C . HIS A 1 178 ? -23.246 -14.044 -12.987 1.00 97.31 178 HIS A C 1
ATOM 1333 O O . HIS A 1 178 ? -23.834 -13.443 -12.086 1.00 97.31 178 HIS A O 1
ATOM 1339 N N . LEU A 1 179 ? -21.909 -14.048 -13.081 1.00 97.56 179 LEU A N 1
ATOM 1340 C CA . LEU A 1 179 ? -21.062 -13.343 -12.113 1.00 97.56 179 LEU A CA 1
ATOM 1341 C C . LEU A 1 179 ? -21.391 -11.846 -12.069 1.00 97.56 179 LEU A C 1
ATOM 1343 O O . LEU A 1 179 ? -21.613 -11.307 -10.986 1.00 97.56 179 LEU A O 1
ATOM 1347 N N . ARG A 1 180 ? -21.515 -11.177 -13.221 1.00 98.00 180 ARG A N 1
ATOM 1348 C CA . ARG A 1 180 ? -21.934 -9.766 -13.271 1.00 98.00 180 ARG A CA 1
ATOM 1349 C C . ARG A 1 180 ? -23.314 -9.565 -12.665 1.00 98.00 180 ARG A C 1
ATOM 1351 O O . ARG A 1 180 ? -23.476 -8.657 -11.861 1.00 98.00 180 ARG A O 1
ATOM 1358 N N . THR A 1 181 ? -24.285 -10.423 -12.973 1.00 97.06 181 THR A N 1
ATOM 1359 C CA . THR A 1 181 ? -25.643 -10.331 -12.409 1.00 97.06 181 THR A CA 1
ATOM 1360 C C . THR A 1 181 ? -25.615 -10.326 -10.881 1.00 97.06 181 THR A C 1
ATOM 1362 O O . THR A 1 181 ? -26.209 -9.449 -10.249 1.00 97.06 181 THR A O 1
ATOM 1365 N N . ILE A 1 182 ? -24.877 -11.259 -10.275 1.00 96.50 182 ILE A N 1
ATOM 1366 C CA . ILE A 1 182 ? -24.779 -11.375 -8.816 1.00 96.50 182 ILE A CA 1
ATOM 1367 C C . ILE A 1 182 ? -24.011 -10.197 -8.207 1.00 96.50 182 ILE A C 1
ATOM 1369 O O . ILE A 1 182 ? -24.477 -9.569 -7.258 1.00 96.50 182 ILE A O 1
ATOM 1373 N N . PHE A 1 183 ? -22.847 -9.858 -8.752 1.00 98.12 183 PHE A N 1
ATOM 1374 C CA . PHE A 1 183 ? -21.955 -8.878 -8.136 1.00 98.12 183 PHE A CA 1
ATOM 1375 C C . PHE A 1 183 ? -22.352 -7.423 -8.433 1.00 98.12 183 PHE A C 1
ATOM 1377 O O . PHE A 1 183 ? -22.192 -6.550 -7.577 1.00 98.12 183 PHE A O 1
ATOM 1384 N N . TYR A 1 184 ? -22.944 -7.126 -9.592 1.00 97.31 184 TYR A N 1
ATOM 1385 C CA . TYR A 1 184 ? -23.433 -5.776 -9.902 1.00 97.31 184 TYR A CA 1
ATOM 1386 C C . TYR A 1 184 ? -24.655 -5.413 -9.053 1.00 97.31 184 TYR A C 1
ATOM 1388 O O . TYR A 1 184 ? -24.802 -4.244 -8.665 1.00 97.31 184 TYR A O 1
ATOM 1396 N N . ARG A 1 185 ? -25.486 -6.404 -8.689 1.00 97.56 185 ARG A N 1
ATOM 1397 C CA . ARG A 1 185 ? -26.548 -6.256 -7.675 1.00 97.56 185 ARG A CA 1
ATOM 1398 C C . ARG A 1 185 ? -25.979 -5.764 -6.345 1.00 97.56 185 ARG A C 1
ATOM 1400 O O . ARG A 1 185 ? -26.578 -4.920 -5.689 1.00 97.56 185 ARG A O 1
ATOM 1407 N N . MET A 1 186 ? -24.788 -6.230 -5.983 1.00 97.44 186 MET A N 1
ATOM 1408 C CA . MET A 1 186 ? -24.085 -5.811 -4.769 1.00 97.44 186 MET A CA 1
ATOM 1409 C C . MET A 1 186 ? -23.335 -4.477 -4.927 1.00 97.44 186 MET A C 1
ATOM 1411 O O . MET A 1 186 ? -22.945 -3.868 -3.936 1.00 97.44 186 MET A O 1
ATOM 1415 N N . GLY A 1 187 ? -23.153 -3.995 -6.162 1.00 94.06 187 GLY A N 1
ATOM 1416 C CA . GLY A 1 187 ? -22.432 -2.757 -6.467 1.00 94.06 187 GLY A CA 1
ATOM 1417 C C . GLY A 1 187 ? -20.938 -2.942 -6.743 1.00 94.06 187 GLY A C 1
ATOM 1418 O O . GLY A 1 187 ? -20.184 -1.974 -6.632 1.00 94.06 187 GLY A O 1
ATOM 1419 N N . PHE A 1 188 ? -20.501 -4.153 -7.086 1.00 96.94 188 PHE A N 1
ATOM 1420 C CA . PHE A 1 188 ? -19.135 -4.409 -7.538 1.00 96.94 188 PHE A CA 1
ATOM 1421 C C . PHE A 1 188 ? -18.970 -4.178 -9.041 1.00 96.94 188 PHE A C 1
ATOM 1423 O O . PHE A 1 188 ? -19.931 -4.294 -9.798 1.00 96.94 188 PHE A O 1
ATOM 1430 N N . ASN A 1 189 ? -17.750 -3.861 -9.465 1.00 90.06 189 ASN A N 1
ATOM 1431 C CA . ASN A 1 189 ? -17.343 -3.796 -10.869 1.00 90.06 189 ASN A CA 1
ATOM 1432 C C . ASN A 1 189 ? -16.528 -5.041 -11.282 1.00 90.06 189 ASN A C 1
ATOM 1434 O O . ASN A 1 189 ? -16.209 -5.894 -10.457 1.00 90.06 189 ASN A O 1
ATOM 1438 N N . ASP A 1 190 ? -16.152 -5.132 -12.560 1.00 97.19 190 ASP A N 1
ATOM 1439 C CA . ASP A 1 190 ? -15.398 -6.275 -13.099 1.00 97.19 190 ASP A CA 1
ATOM 1440 C C . ASP A 1 190 ? -14.046 -6.521 -12.409 1.00 97.19 190 ASP A C 1
ATOM 1442 O O . ASP A 1 190 ? -13.665 -7.672 -12.216 1.00 97.19 190 ASP A O 1
ATOM 1446 N N . GLN A 1 191 ? -13.329 -5.466 -12.010 1.00 97.31 191 GLN A N 1
ATOM 1447 C CA . GLN A 1 191 ? -12.062 -5.602 -11.284 1.00 97.31 191 GLN A CA 1
ATOM 1448 C C . GLN A 1 191 ? -12.287 -6.267 -9.931 1.00 97.31 191 GLN A C 1
ATOM 1450 O O . GLN A 1 191 ? -11.574 -7.196 -9.566 1.00 97.31 191 GLN A O 1
ATOM 1455 N N . GLU A 1 192 ? -13.297 -5.804 -9.198 1.00 96.94 192 GLU A N 1
ATOM 1456 C CA . GLU A 1 192 ? -13.616 -6.306 -7.866 1.00 96.94 192 GLU A CA 1
ATOM 1457 C C . GLU A 1 192 ? -14.148 -7.746 -7.918 1.00 96.94 192 GLU A C 1
ATOM 1459 O O . GLU A 1 192 ? -13.818 -8.540 -7.039 1.00 96.94 192 GLU A O 1
ATOM 1464 N N . ILE A 1 193 ? -14.900 -8.115 -8.966 1.00 98.56 193 ILE A N 1
ATOM 1465 C CA . ILE A 1 193 ? -15.319 -9.505 -9.226 1.00 98.56 193 ILE A CA 1
ATOM 1466 C C . ILE A 1 193 ? -14.096 -10.409 -9.387 1.00 98.56 193 ILE A C 1
ATOM 1468 O O . ILE A 1 193 ? -13.991 -11.444 -8.722 1.00 98.56 193 ILE A O 1
ATOM 1472 N N . VAL A 1 194 ? -13.156 -10.021 -10.256 1.00 98.56 194 VAL A N 1
ATOM 1473 C CA . VAL A 1 194 ? -11.944 -10.814 -10.505 1.00 98.56 194 VAL A CA 1
ATOM 1474 C C . VAL A 1 194 ? -11.074 -10.870 -9.251 1.00 98.56 194 VAL A C 1
ATOM 1476 O O . VAL A 1 194 ? -10.579 -11.942 -8.910 1.00 98.56 194 VAL A O 1
ATOM 1479 N N . ALA A 1 195 ? -10.930 -9.756 -8.527 1.00 97.06 195 ALA A N 1
ATOM 1480 C CA . ALA A 1 195 ? -10.189 -9.712 -7.273 1.00 97.06 195 ALA A CA 1
ATOM 1481 C C . ALA A 1 195 ? -10.789 -10.688 -6.253 1.00 97.06 195 ALA A C 1
ATOM 1483 O O . ALA A 1 195 ? -10.076 -11.572 -5.788 1.00 97.06 195 ALA A O 1
ATOM 1484 N N . LEU A 1 196 ? -12.096 -10.606 -5.969 1.00 98.62 196 LEU A N 1
ATOM 1485 C CA . LEU A 1 196 ? -12.787 -11.486 -5.012 1.00 98.62 196 LEU A CA 1
ATOM 1486 C C . LEU A 1 196 ? -12.753 -12.962 -5.423 1.00 98.62 196 LEU A C 1
ATOM 1488 O O . LEU A 1 196 ? -12.628 -13.825 -4.554 1.00 98.62 196 LEU A O 1
ATOM 1492 N N . SER A 1 197 ? -12.769 -13.258 -6.727 1.00 98.44 197 SER A N 1
ATOM 1493 C CA . SER A 1 197 ? -12.568 -14.624 -7.241 1.00 98.44 197 SER A CA 1
ATOM 1494 C C . SER A 1 197 ? -11.204 -15.199 -6.839 1.00 98.44 197 SER A C 1
ATOM 1496 O O . SER A 1 197 ? -11.072 -16.402 -6.627 1.00 98.44 197 SER A O 1
ATOM 1498 N N . GLY A 1 198 ? -10.206 -14.338 -6.616 1.00 97.31 198 GLY A N 1
ATOM 1499 C CA . GLY A 1 198 ? -8.909 -14.709 -6.054 1.00 97.31 198 GLY A CA 1
ATOM 1500 C C . GLY A 1 198 ? -8.973 -15.314 -4.649 1.00 97.31 198 GLY A C 1
ATOM 1501 O O . GLY A 1 198 ? -7.999 -15.929 -4.226 1.00 97.31 198 GLY A O 1
ATOM 1502 N N . GLY A 1 199 ? -10.111 -15.243 -3.947 1.00 96.88 199 GLY A N 1
ATOM 1503 C CA . GLY A 1 199 ? -10.348 -16.022 -2.727 1.00 96.88 199 GLY A CA 1
ATOM 1504 C C . GLY A 1 199 ? -10.183 -17.536 -2.935 1.00 96.88 199 GLY A C 1
ATOM 1505 O O . GLY A 1 199 ? -9.799 -18.236 -1.999 1.00 96.88 199 GLY A O 1
ATOM 1506 N N . HIS A 1 200 ? -10.369 -18.031 -4.166 1.00 96.81 200 HIS A N 1
ATOM 1507 C CA . HIS A 1 200 ? -10.089 -19.420 -4.551 1.00 96.81 200 HIS A CA 1
ATOM 1508 C C . HIS A 1 200 ? -8.602 -19.798 -4.481 1.00 96.81 200 HIS A C 1
ATOM 1510 O O . HIS A 1 200 ? -8.277 -20.977 -4.590 1.00 96.81 200 HIS A O 1
ATOM 1516 N N . THR A 1 201 ? -7.688 -18.852 -4.232 1.00 95.44 201 THR A N 1
ATOM 1517 C CA . THR A 1 201 ? -6.277 -19.177 -3.983 1.00 95.44 201 THR A CA 1
ATOM 1518 C C . THR A 1 201 ? -6.083 -20.096 -2.769 1.00 95.44 201 THR A C 1
ATOM 1520 O O . THR A 1 201 ? -5.186 -20.943 -2.747 1.00 95.44 201 THR A O 1
ATOM 1523 N N . ILE A 1 202 ? -6.989 -20.005 -1.788 1.00 94.12 202 ILE A N 1
ATOM 1524 C CA . ILE A 1 202 ? -7.034 -20.900 -0.636 1.00 94.12 202 ILE A CA 1
ATOM 1525 C C . ILE A 1 202 ? -8.234 -21.843 -0.691 1.00 94.12 202 ILE A C 1
ATOM 1527 O O . ILE A 1 202 ? -9.301 -21.550 -1.225 1.00 94.12 202 ILE A O 1
ATOM 1531 N N . GLY A 1 203 ? -8.084 -22.982 -0.029 1.00 91.00 203 GLY A N 1
ATOM 1532 C CA . GLY A 1 203 ? -9.157 -23.929 0.188 1.00 91.00 203 GLY A CA 1
ATOM 1533 C C . GLY A 1 203 ? -9.323 -24.965 -0.906 1.00 91.00 203 GLY A C 1
ATOM 1534 O O . GLY A 1 203 ? -8.481 -25.189 -1.776 1.00 91.00 203 GLY A O 1
ATOM 1535 N N . ARG A 1 204 ? -10.411 -25.709 -0.739 1.00 89.81 204 ARG A N 1
ATOM 1536 C CA . ARG A 1 204 ? -10.716 -26.930 -1.475 1.00 89.81 204 ARG A CA 1
ATOM 1537 C C . ARG A 1 204 ? -12.223 -27.057 -1.624 1.00 89.81 204 ARG A C 1
ATOM 1539 O O . ARG A 1 204 ? -12.957 -26.754 -0.680 1.00 89.81 204 ARG A O 1
ATOM 1546 N N . ALA A 1 205 ? -12.668 -27.578 -2.757 1.00 87.12 205 ALA A N 1
ATOM 1547 C CA . ALA A 1 205 ? -14.054 -27.961 -2.970 1.00 87.12 205 ALA A CA 1
ATOM 1548 C C . ALA A 1 205 ? -14.281 -29.443 -2.646 1.00 87.12 205 ALA A C 1
ATOM 1550 O O . ALA A 1 205 ? -13.412 -30.299 -2.854 1.00 87.12 205 ALA A O 1
ATOM 1551 N N . PHE A 1 206 ? -15.486 -29.740 -2.162 1.00 83.00 206 PHE A N 1
ATOM 1552 C CA . PHE A 1 206 ? -15.946 -31.089 -1.839 1.00 83.00 206 PHE A CA 1
ATOM 1553 C C . PHE A 1 206 ? -17.300 -31.347 -2.497 1.00 83.00 206 PHE A C 1
ATOM 1555 O O . PHE A 1 206 ? -18.174 -30.483 -2.479 1.00 83.00 206 PHE A O 1
ATOM 1562 N N . LYS A 1 207 ? -17.518 -32.555 -3.022 1.00 77.62 207 LYS A N 1
ATOM 1563 C CA . LYS A 1 207 ? -18.784 -32.919 -3.676 1.00 77.62 207 LYS A CA 1
ATOM 1564 C C . LYS A 1 207 ? -19.999 -32.726 -2.761 1.00 77.62 207 LYS A C 1
ATOM 1566 O O . LYS A 1 207 ? -20.974 -32.109 -3.167 1.00 77.62 207 LYS A O 1
ATOM 1571 N N . ASP A 1 208 ? -19.909 -33.185 -1.513 1.00 72.50 208 ASP A N 1
ATOM 1572 C CA . ASP A 1 208 ? -20.999 -33.193 -0.526 1.00 72.50 208 ASP A CA 1
ATOM 1573 C C . ASP A 1 208 ? -21.334 -31.812 0.069 1.00 72.50 208 ASP A C 1
ATOM 1575 O O . ASP A 1 208 ? -22.284 -31.697 0.839 1.00 72.50 208 ASP A O 1
ATOM 1579 N N . ARG A 1 209 ? -20.540 -30.767 -0.218 1.00 75.12 209 ARG A N 1
ATOM 1580 C CA . ARG A 1 209 ? -20.652 -29.452 0.460 1.00 75.12 209 ARG A CA 1
ATOM 1581 C C . ARG A 1 209 ? -20.456 -28.241 -0.444 1.00 75.12 209 ARG A C 1
ATOM 1583 O O . ARG A 1 209 ? -20.810 -27.131 -0.059 1.00 75.12 209 ARG A O 1
ATOM 1590 N N . SER A 1 210 ? -19.848 -28.446 -1.603 1.00 74.25 210 SER A N 1
ATOM 1591 C CA . SER A 1 210 ? -19.651 -27.427 -2.630 1.00 74.25 210 SER A CA 1
ATOM 1592 C C . SER A 1 210 ? -20.514 -27.707 -3.860 1.00 74.25 210 SER A C 1
ATOM 1594 O O . SER A 1 210 ? -20.808 -26.776 -4.589 1.00 74.25 210 SER A O 1
ATOM 1596 N N . GLY A 1 211 ? -20.927 -28.961 -4.102 1.00 63.28 211 GLY A N 1
ATOM 1597 C CA . GLY A 1 211 ? -21.777 -29.328 -5.244 1.00 63.28 211 GLY A CA 1
ATOM 1598 C C . GLY A 1 211 ? -21.086 -29.274 -6.614 1.00 63.28 211 GLY A C 1
ATOM 1599 O O . GLY A 1 211 ? -21.739 -29.489 -7.624 1.00 63.28 211 GLY A O 1
ATOM 1600 N N . THR A 1 212 ? -19.777 -29.005 -6.660 1.00 60.06 212 THR A N 1
ATOM 1601 C CA . THR A 1 212 ? -19.044 -28.649 -7.890 1.00 60.06 212 THR A CA 1
ATOM 1602 C C . THR A 1 212 ? -17.969 -29.652 -8.322 1.00 60.06 212 THR A C 1
ATOM 1604 O O . THR A 1 212 ? -17.186 -29.367 -9.223 1.00 60.06 212 THR A O 1
ATOM 1607 N N . VAL A 1 213 ? -17.886 -30.827 -7.685 1.00 61.22 213 VAL A N 1
ATOM 1608 C CA . VAL A 1 213 ? -16.812 -31.804 -7.941 1.00 61.22 213 VAL A CA 1
ATOM 1609 C C . VAL A 1 213 ? -17.408 -33.166 -8.307 1.00 61.22 213 VAL A C 1
ATOM 1611 O O . VAL A 1 213 ? -17.822 -33.919 -7.424 1.00 61.22 213 VAL A O 1
ATOM 1614 N N . GLU A 1 214 ? -17.493 -33.480 -9.605 1.00 53.62 214 GLU A N 1
ATOM 1615 C CA . GLU A 1 214 ? -18.088 -34.740 -10.090 1.00 53.62 214 GLU A CA 1
ATOM 1616 C C . GLU A 1 214 ? -17.141 -35.949 -9.981 1.00 53.62 214 GLU A C 1
ATOM 1618 O O . GLU A 1 214 ? -17.595 -37.057 -9.684 1.00 53.62 214 GLU A O 1
ATOM 1623 N N . GLU A 1 215 ? -15.826 -35.743 -10.108 1.00 47.69 215 GLU A N 1
ATOM 1624 C CA . GLU A 1 215 ? -14.824 -36.815 -10.099 1.00 47.69 215 GLU A CA 1
ATOM 1625 C C . GLU A 1 215 ? -14.274 -37.103 -8.692 1.00 47.69 215 GLU A C 1
ATOM 1627 O O . GLU A 1 215 ? -13.570 -36.291 -8.090 1.00 47.69 215 GLU A O 1
ATOM 1632 N N . SER A 1 216 ? -14.554 -38.314 -8.204 1.00 41.28 216 SER A N 1
ATOM 1633 C CA . SER A 1 216 ? -14.055 -38.932 -6.965 1.00 41.28 216 SER A CA 1
ATOM 1634 C C . SER A 1 216 ? -14.485 -38.249 -5.657 1.00 41.28 216 SER A C 1
ATOM 1636 O O . SER A 1 216 ? -13.815 -37.402 -5.072 1.00 41.28 216 SER A O 1
ATOM 1638 N N . SER A 1 217 ? -15.617 -38.697 -5.117 1.00 41.88 217 SER A N 1
ATOM 1639 C CA . SER A 1 217 ? -15.970 -38.461 -3.718 1.00 41.88 217 SER A CA 1
ATOM 1640 C C . SER A 1 217 ? -14.812 -38.881 -2.800 1.00 41.88 217 SER A C 1
ATOM 1642 O O . SER A 1 217 ? -14.460 -40.058 -2.732 1.00 41.88 217 SER A O 1
ATOM 1644 N N . GLY A 1 218 ? -14.213 -37.912 -2.107 1.00 52.72 218 GLY A N 1
ATOM 1645 C CA . GLY A 1 218 ? -13.304 -38.141 -0.980 1.00 52.72 218 GLY A CA 1
ATOM 1646 C C . GLY A 1 218 ? -11.820 -38.334 -1.300 1.00 52.72 218 GLY A C 1
ATOM 1647 O O . GLY A 1 218 ? -11.024 -38.285 -0.366 1.00 52.72 218 GLY A O 1
ATOM 1648 N N . HIS A 1 219 ? -11.424 -38.483 -2.565 1.00 60.22 219 HIS A N 1
ATOM 1649 C CA . HIS A 1 219 ? -10.012 -38.625 -2.922 1.00 60.22 219 HIS A CA 1
ATOM 1650 C C . HIS A 1 219 ? -9.470 -37.229 -3.223 1.00 60.22 219 HIS A C 1
ATOM 1652 O O . HIS A 1 219 ? -9.977 -36.518 -4.088 1.00 60.22 219 HIS A O 1
ATOM 1658 N N . GLY A 1 220 ? -8.513 -36.774 -2.421 1.00 68.19 220 GLY A N 1
ATOM 1659 C CA . GLY A 1 220 ? -7.781 -35.558 -2.733 1.00 68.19 220 GLY A CA 1
ATOM 1660 C C . GLY A 1 220 ? -6.952 -35.727 -4.007 1.00 68.19 220 GLY A C 1
ATOM 1661 O O . GLY A 1 220 ? -6.946 -36.768 -4.666 1.00 68.19 220 GLY A O 1
ATOM 1662 N N . THR A 1 221 ? -6.211 -34.692 -4.360 1.00 79.88 221 THR A N 1
ATOM 1663 C CA . THR A 1 221 ? -5.215 -34.748 -5.427 1.00 79.88 221 THR A CA 1
ATOM 1664 C C . THR A 1 221 ? -3.833 -34.926 -4.815 1.00 79.88 221 THR A C 1
ATOM 1666 O O . THR A 1 221 ? -3.686 -34.998 -3.595 1.00 79.88 221 THR A O 1
ATOM 1669 N N . GLN A 1 222 ? -2.786 -34.966 -5.636 1.00 85.38 222 GLN A N 1
ATOM 1670 C CA . GLN A 1 222 ? -1.402 -34.963 -5.147 1.00 85.38 222 GLN A CA 1
ATOM 1671 C C . GLN A 1 222 ? -1.093 -33.823 -4.149 1.00 85.38 222 GLN A C 1
ATOM 1673 O O . GLN A 1 222 ? -0.173 -33.951 -3.350 1.00 85.38 222 GLN A O 1
ATOM 1678 N N . TYR A 1 223 ? -1.895 -32.750 -4.134 1.00 85.56 223 TYR A N 1
ATOM 1679 C CA . TYR A 1 223 ? -1.768 -31.615 -3.209 1.00 85.56 223 TYR A CA 1
ATOM 1680 C C . TYR A 1 223 ? -2.583 -31.760 -1.913 1.00 85.56 223 TYR A C 1
ATOM 1682 O O . TYR A 1 223 ? -2.343 -31.040 -0.943 1.00 85.56 223 TYR A O 1
ATOM 1690 N N . THR A 1 224 ? -3.567 -32.664 -1.880 1.00 83.31 224 THR A N 1
ATOM 1691 C CA . THR A 1 224 ? -4.560 -32.754 -0.790 1.00 83.31 224 THR A CA 1
ATOM 1692 C C . THR A 1 224 ? -4.764 -34.179 -0.247 1.00 83.31 224 THR A C 1
ATOM 1694 O O . THR A 1 224 ? -5.570 -34.373 0.668 1.00 83.31 224 THR A O 1
ATOM 1697 N N . ASN A 1 225 ? -4.009 -35.160 -0.764 1.00 74.50 225 ASN A N 1
ATOM 1698 C CA . ASN A 1 225 ? -4.005 -36.576 -0.359 1.00 74.50 225 ASN A CA 1
ATOM 1699 C C . ASN A 1 225 ? -3.132 -36.904 0.864 1.00 74.50 225 ASN A C 1
ATOM 1701 O O . ASN A 1 225 ? -3.037 -38.069 1.241 1.00 74.50 225 ASN A O 1
ATOM 1705 N N . GLY A 1 226 ? -2.492 -35.913 1.493 1.00 65.44 226 GLY A N 1
ATOM 1706 C CA . GLY A 1 226 ? -1.648 -36.147 2.667 1.00 65.44 226 GLY A CA 1
ATOM 1707 C C . GLY A 1 226 ? -2.399 -36.798 3.838 1.00 65.44 226 GLY A C 1
ATOM 1708 O O . GLY A 1 226 ? -3.557 -36.474 4.118 1.00 65.44 226 GLY A O 1
ATOM 1709 N N . GLU A 1 227 ? -1.724 -37.702 4.560 1.00 52.78 227 GLU A N 1
ATOM 1710 C CA . GLU A 1 227 ? -2.264 -38.326 5.775 1.00 52.78 227 GLU A CA 1
ATOM 1711 C C . GLU A 1 227 ? -2.333 -37.383 6.989 1.00 52.78 227 GLU A C 1
ATOM 1713 O O . GLU A 1 227 ? -2.972 -37.710 7.989 1.00 52.78 227 GLU A O 1
ATOM 1718 N N . ALA A 1 228 ? -1.754 -36.195 6.894 1.00 59.16 228 ALA A N 1
ATOM 1719 C CA . ALA A 1 228 ? -1.953 -35.117 7.845 1.00 59.16 228 ALA A CA 1
ATOM 1720 C C . ALA A 1 228 ? -2.337 -33.850 7.083 1.00 59.16 228 ALA A C 1
ATOM 1722 O O . ALA A 1 228 ? -1.831 -33.585 5.990 1.00 59.16 228 ALA A O 1
ATOM 1723 N N . VAL A 1 229 ? -3.258 -33.066 7.645 1.00 64.19 229 VAL A N 1
ATOM 1724 C CA . VAL A 1 229 ? -3.632 -31.779 7.057 1.00 64.19 229 VAL A CA 1
ATOM 1725 C C . VAL A 1 229 ? -2.658 -30.738 7.578 1.00 64.19 229 VAL A C 1
ATOM 1727 O O . VAL A 1 229 ? -2.875 -30.166 8.644 1.00 64.19 229 VAL A O 1
ATOM 1730 N N . ALA A 1 230 ? -1.571 -30.537 6.835 1.00 65.00 230 ALA A N 1
ATOM 1731 C CA . ALA A 1 230 ? -0.511 -29.611 7.208 1.00 65.00 230 ALA A CA 1
ATOM 1732 C C . ALA A 1 230 ? -1.070 -28.205 7.459 1.00 65.00 230 ALA A C 1
ATOM 1734 O O . ALA A 1 230 ? -1.854 -27.692 6.660 1.00 65.00 230 ALA A O 1
ATOM 1735 N N . ARG A 1 231 ? -0.669 -27.596 8.572 1.00 70.44 231 ARG A N 1
ATOM 1736 C CA . ARG A 1 231 ? -0.829 -26.165 8.840 1.00 70.44 231 ARG A CA 1
ATOM 1737 C C . ARG A 1 231 ? 0.183 -25.370 8.014 1.00 70.44 231 ARG A C 1
ATOM 1739 O O . ARG A 1 231 ? 1.104 -25.940 7.427 1.00 70.44 231 ARG A O 1
ATOM 1746 N N . LEU A 1 232 ? 0.072 -24.044 8.033 1.00 65.69 232 LEU A N 1
ATOM 1747 C CA . LEU A 1 232 ? 1.032 -23.152 7.370 1.00 65.69 232 LEU A CA 1
ATOM 1748 C C . LEU A 1 232 ? 2.478 -23.323 7.847 1.00 65.69 232 LEU A C 1
ATOM 1750 O O . LEU A 1 232 ? 3.406 -23.133 7.066 1.00 65.69 232 LEU A O 1
ATOM 1754 N N . ASP A 1 233 ? 2.676 -23.712 9.106 1.00 67.62 233 ASP A N 1
ATOM 1755 C CA . ASP A 1 233 ? 4.001 -23.965 9.677 1.00 67.62 233 ASP A CA 1
ATOM 1756 C C . ASP A 1 233 ? 4.529 -25.388 9.418 1.00 67.62 233 ASP A C 1
ATOM 1758 O O . ASP A 1 233 ? 5.575 -25.764 9.946 1.00 67.62 233 ASP A O 1
ATOM 1762 N N . GLY A 1 234 ? 3.809 -26.189 8.625 1.00 69.25 234 GLY A N 1
ATOM 1763 C CA . GLY A 1 234 ? 4.176 -27.560 8.278 1.00 69.25 234 GLY A CA 1
ATOM 1764 C C . GLY A 1 234 ? 3.870 -28.603 9.355 1.00 69.25 234 GLY A C 1
ATOM 1765 O O . GLY A 1 234 ? 4.151 -29.778 9.130 1.00 69.25 234 GLY A O 1
ATOM 1766 N N . LYS A 1 235 ? 3.293 -28.216 10.503 1.00 69.19 235 LYS A N 1
ATOM 1767 C CA . LYS A 1 235 ? 2.840 -29.172 11.527 1.00 69.19 235 LYS A CA 1
ATOM 1768 C C . LYS A 1 235 ? 1.484 -29.779 11.174 1.00 69.19 235 LYS A C 1
ATOM 1770 O O . LYS A 1 235 ? 0.746 -29.241 10.352 1.00 69.19 235 LYS A O 1
ATOM 1775 N N . ASP A 1 236 ? 1.121 -30.858 11.858 1.00 69.88 236 ASP A N 1
ATOM 1776 C CA . ASP A 1 236 ? -0.192 -31.484 11.719 1.00 69.88 236 ASP A CA 1
ATOM 1777 C C . ASP A 1 236 ? -1.302 -30.570 12.259 1.00 69.88 236 ASP A C 1
ATOM 1779 O O . ASP A 1 236 ? -1.254 -30.094 13.395 1.00 69.88 236 ASP A O 1
ATOM 1783 N N . GLY A 1 237 ? -2.323 -30.327 11.439 1.00 66.31 237 GLY A N 1
ATOM 1784 C CA . GLY A 1 237 ? -3.563 -29.663 11.830 1.00 66.31 237 GLY A CA 1
ATOM 1785 C C . GLY A 1 237 ? -4.718 -30.653 11.995 1.00 66.31 237 GLY A C 1
ATOM 1786 O O . GLY A 1 237 ? -4.713 -31.748 11.435 1.00 66.31 237 GLY A O 1
ATOM 1787 N N . ILE A 1 238 ? -5.763 -30.235 12.717 1.00 68.12 238 ILE A N 1
ATOM 1788 C CA . ILE A 1 238 ? -6.977 -31.043 12.980 1.00 68.12 238 ILE A CA 1
ATOM 1789 C C . ILE A 1 238 ? -7.937 -31.057 11.760 1.00 68.12 238 ILE A C 1
ATOM 1791 O O . ILE A 1 238 ? -9.016 -31.649 11.789 1.00 68.12 238 ILE A O 1
ATOM 1795 N N . GLY A 1 239 ? -7.562 -30.393 10.663 1.00 67.25 239 GLY A N 1
ATOM 1796 C CA . GLY A 1 239 ? -8.375 -30.269 9.456 1.00 67.25 239 GLY A CA 1
ATOM 1797 C C . GLY A 1 239 ? -8.728 -31.609 8.791 1.00 67.25 239 GLY A C 1
ATOM 1798 O O . GLY A 1 239 ? -8.153 -32.660 9.059 1.00 67.25 239 GLY A O 1
ATOM 1799 N N . MET A 1 240 ? -9.691 -31.572 7.868 1.00 71.56 240 MET A N 1
ATOM 1800 C CA . MET A 1 240 ? -10.148 -32.755 7.123 1.00 71.56 240 MET A CA 1
ATOM 1801 C C . MET A 1 240 ? -9.305 -32.998 5.857 1.00 71.56 240 MET A C 1
ATOM 1803 O O . MET A 1 240 ? -9.011 -32.051 5.121 1.00 71.56 240 MET A O 1
ATOM 1807 N N . LYS A 1 241 ? -8.962 -34.261 5.572 1.00 74.56 241 LYS A N 1
ATOM 1808 C CA . LYS A 1 241 ? -8.263 -34.697 4.343 1.00 74.56 241 LYS A CA 1
ATOM 1809 C C . LYS A 1 241 ? -9.163 -34.646 3.096 1.00 74.56 241 LYS A C 1
ATOM 1811 O O . LYS A 1 241 ? -10.388 -34.632 3.219 1.00 74.56 241 LYS A O 1
ATOM 1816 N N . GLY A 1 242 ? -8.560 -34.665 1.904 1.00 80.75 242 GLY A N 1
ATOM 1817 C CA . GLY A 1 242 ? -9.265 -34.822 0.622 1.00 80.75 242 GLY A CA 1
ATOM 1818 C C . GLY A 1 242 ? -9.755 -33.515 -0.015 1.00 80.75 242 GLY A C 1
ATOM 1819 O O . GLY A 1 242 ? -9.333 -32.434 0.377 1.00 80.75 242 GLY A O 1
ATOM 1820 N N . GLY A 1 243 ? -10.645 -33.597 -1.006 1.00 84.56 243 GLY A N 1
ATOM 1821 C CA . GLY A 1 243 ? -11.146 -32.429 -1.752 1.00 84.56 243 GLY A CA 1
ATOM 1822 C C . GLY A 1 243 ? -10.150 -31.899 -2.792 1.00 84.56 243 GLY A C 1
ATOM 1823 O O . GLY A 1 243 ? -8.960 -32.204 -2.732 1.00 84.56 243 GLY A O 1
ATOM 1824 N N . ARG A 1 244 ? -10.625 -31.107 -3.759 1.00 87.38 244 ARG A N 1
ATOM 1825 C CA . ARG A 1 244 ? -9.784 -30.550 -4.840 1.00 87.38 244 ARG A CA 1
ATOM 1826 C C . ARG A 1 244 ? -9.519 -29.069 -4.598 1.00 87.38 244 ARG A C 1
ATOM 1828 O O . ARG A 1 244 ? -10.465 -28.330 -4.342 1.00 87.38 244 ARG A O 1
ATOM 1835 N N . SER A 1 245 ? -8.261 -28.649 -4.662 1.00 91.19 245 SER A N 1
ATOM 1836 C CA . SER A 1 245 ? -7.854 -27.245 -4.542 1.00 91.19 245 SER A CA 1
ATOM 1837 C C . SER A 1 245 ? -7.666 -26.594 -5.906 1.00 91.19 245 SER A C 1
ATOM 1839 O O . SER A 1 245 ? -7.330 -27.270 -6.874 1.00 91.19 245 SER A O 1
ATOM 1841 N N . TRP A 1 246 ? -7.827 -25.275 -5.974 1.00 93.94 246 TRP A N 1
ATOM 1842 C CA . TRP A 1 246 ? -7.470 -24.484 -7.158 1.00 93.94 246 TRP A CA 1
ATOM 1843 C C . TRP A 1 246 ? -5.965 -24.190 -7.252 1.00 93.94 246 TRP A C 1
ATOM 1845 O O . TRP A 1 246 ? -5.438 -23.971 -8.340 1.00 93.94 246 TRP A O 1
ATOM 1855 N N . CYS A 1 247 ? -5.264 -24.227 -6.115 1.00 94.12 247 CYS A N 1
ATOM 1856 C CA . CYS A 1 247 ? -3.825 -23.989 -6.008 1.00 94.12 247 CYS A CA 1
ATOM 1857 C C . CYS A 1 247 ? -3.100 -25.185 -5.393 1.00 94.12 247 CYS A C 1
ATOM 1859 O O . CYS A 1 247 ? -3.683 -25.967 -4.629 1.00 94.12 247 CYS A O 1
ATOM 1861 N N . ARG A 1 248 ? -1.803 -25.313 -5.682 1.00 91.31 248 ARG A N 1
ATOM 1862 C CA . ARG A 1 248 ? -0.956 -26.358 -5.091 1.00 91.31 248 ARG A CA 1
ATOM 1863 C C . ARG A 1 248 ? -0.735 -26.068 -3.614 1.00 91.31 248 ARG A C 1
ATOM 1865 O O . ARG A 1 248 ? -0.819 -26.970 -2.781 1.00 91.31 248 ARG A O 1
ATOM 1872 N N . LYS A 1 249 ? -0.517 -24.793 -3.279 1.00 88.56 249 LYS A N 1
ATOM 1873 C CA . LYS A 1 249 ? -0.398 -24.307 -1.898 1.00 88.56 249 LYS A CA 1
ATOM 1874 C C . LYS A 1 249 ? -1.734 -23.768 -1.399 1.00 88.56 249 LYS A C 1
ATOM 1876 O O . LYS A 1 249 ? -1.860 -22.596 -1.089 1.00 88.56 249 LYS A O 1
ATOM 1881 N N . TRP A 1 250 ? -2.722 -24.643 -1.250 1.00 89.12 250 TRP A N 1
ATOM 1882 C CA . TRP A 1 250 ? -4.114 -24.294 -0.917 1.00 89.12 250 TRP A CA 1
ATOM 1883 C C . TRP A 1 250 ? -4.355 -23.676 0.479 1.00 89.12 250 TRP A C 1
ATOM 1885 O O . TRP A 1 250 ? -5.500 -23.450 0.859 1.00 89.12 250 TRP A O 1
ATOM 1895 N N . LEU A 1 251 ? -3.309 -23.403 1.258 1.00 87.88 251 LEU A N 1
ATOM 1896 C CA . LEU A 1 251 ? -3.374 -22.614 2.497 1.00 87.88 251 LEU A CA 1
ATOM 1897 C C . LEU A 1 251 ? -2.639 -21.276 2.382 1.00 87.88 251 LEU A C 1
ATOM 1899 O O . LEU A 1 251 ? -2.633 -20.502 3.329 1.00 87.88 251 LEU A O 1
ATOM 1903 N N . LYS A 1 252 ? -2.004 -21.000 1.243 1.00 89.50 252 LYS A N 1
ATOM 1904 C CA . LYS A 1 252 ? -1.256 -19.774 1.006 1.00 89.50 252 LYS A CA 1
ATOM 1905 C C . LYS A 1 252 ? -2.100 -18.823 0.173 1.00 89.50 252 LYS A C 1
ATOM 1907 O O . LYS A 1 252 ? -2.568 -19.181 -0.899 1.00 89.50 252 LYS A O 1
ATOM 1912 N N . PHE A 1 253 ? -2.259 -17.606 0.668 1.00 93.50 253 PHE A N 1
ATOM 1913 C CA . PHE A 1 253 ? -2.989 -16.560 -0.018 1.00 93.50 253 PHE A CA 1
ATOM 1914 C C . PHE A 1 253 ? -2.046 -15.769 -0.929 1.00 93.50 253 PHE A C 1
ATOM 1916 O O . PHE A 1 253 ? -1.380 -14.830 -0.497 1.00 93.50 253 PHE A O 1
ATOM 1923 N N . ASP A 1 254 ? -1.948 -16.183 -2.190 1.00 91.38 254 ASP A N 1
ATOM 1924 C CA . ASP A 1 254 ? -1.141 -15.514 -3.213 1.00 91.38 254 ASP A CA 1
ATOM 1925 C C . ASP A 1 254 ? -1.809 -15.570 -4.598 1.00 91.38 254 ASP A C 1
ATOM 1927 O O . ASP A 1 254 ? -2.969 -15.962 -4.735 1.00 91.38 254 ASP A O 1
ATOM 1931 N N . ASN A 1 255 ? -1.103 -15.137 -5.638 1.00 95.75 255 ASN A N 1
ATOM 1932 C CA . ASN A 1 255 ? -1.624 -15.083 -6.997 1.00 95.75 255 ASN A CA 1
ATOM 1933 C C . ASN A 1 255 ? -1.529 -16.404 -7.788 1.00 95.75 255 ASN A C 1
ATOM 1935 O O . ASN A 1 255 ? -1.788 -16.376 -8.995 1.00 95.75 255 ASN A O 1
ATOM 1939 N N . GLU A 1 256 ? -1.199 -17.548 -7.161 1.00 96.94 256 GLU A N 1
ATOM 1940 C CA . GLU A 1 256 ? -1.070 -18.845 -7.855 1.00 96.94 256 GLU A CA 1
ATOM 1941 C C . GLU A 1 256 ? -2.351 -19.202 -8.633 1.00 96.94 256 GLU A C 1
ATOM 1943 O O . GLU A 1 256 ? -2.273 -19.683 -9.762 1.00 96.94 256 GLU A O 1
ATOM 1948 N N . TYR A 1 257 ? -3.526 -18.872 -8.088 1.00 98.31 257 TYR A N 1
ATOM 1949 C CA . TYR A 1 257 ? -4.823 -19.082 -8.741 1.00 98.31 257 TYR A CA 1
ATOM 1950 C C . TYR A 1 257 ? -4.887 -18.449 -10.138 1.00 98.31 257 TYR A C 1
ATOM 1952 O O . TYR A 1 257 ? -5.212 -19.126 -11.114 1.00 98.31 257 TYR A O 1
ATOM 1960 N N . PHE A 1 258 ? -4.523 -17.167 -10.251 1.00 98.50 258 PHE A N 1
ATOM 1961 C CA . PHE A 1 258 ? -4.560 -16.441 -11.523 1.00 98.50 258 PHE A CA 1
ATOM 1962 C C . PHE A 1 258 ? -3.505 -16.943 -12.504 1.00 98.50 258 PHE A C 1
ATOM 1964 O O . PHE A 1 258 ? -3.759 -16.973 -13.708 1.00 98.50 258 PHE A O 1
ATOM 1971 N N . VAL A 1 259 ? -2.333 -17.346 -12.001 1.00 97.94 259 VAL A N 1
ATOM 1972 C CA . VAL A 1 259 ? -1.287 -17.968 -12.823 1.00 97.94 259 VAL A CA 1
ATOM 1973 C C . VAL A 1 259 ? -1.819 -19.259 -13.447 1.00 97.94 259 VAL A C 1
ATOM 1975 O O . VAL A 1 259 ? -1.778 -19.389 -14.669 1.00 97.94 259 VAL A O 1
ATOM 1978 N N . ASN A 1 260 ? -2.401 -20.148 -12.638 1.00 96.81 260 ASN A N 1
ATOM 1979 C CA . ASN A 1 260 ? -2.890 -21.454 -13.086 1.00 96.81 260 ASN A CA 1
ATOM 1980 C C . ASN A 1 260 ? -3.994 -21.326 -14.153 1.00 96.81 260 ASN A C 1
ATOM 1982 O O . ASN A 1 260 ? -3.874 -21.900 -15.234 1.00 96.81 260 ASN A O 1
ATOM 1986 N N . ILE A 1 261 ? -5.043 -20.526 -13.910 1.00 97.56 261 ILE A N 1
ATOM 1987 C CA . ILE A 1 261 ? -6.144 -20.385 -14.886 1.00 97.56 261 ILE A CA 1
ATOM 1988 C C . ILE A 1 261 ? -5.687 -19.704 -16.187 1.00 97.56 261 ILE A C 1
ATOM 1990 O O . ILE A 1 261 ? -6.214 -19.986 -17.265 1.00 97.56 261 ILE A O 1
ATOM 1994 N N . LEU A 1 262 ? -4.683 -18.820 -16.118 1.00 97.12 262 LEU A N 1
ATOM 1995 C CA . LEU A 1 262 ? -4.118 -18.164 -17.296 1.00 97.12 262 LEU A CA 1
ATOM 1996 C C . LEU A 1 262 ? -3.223 -19.113 -18.107 1.00 97.12 262 LEU A C 1
ATOM 1998 O O . LEU A 1 262 ? -3.188 -19.012 -19.336 1.00 97.12 262 LEU A O 1
ATOM 2002 N N . GLU A 1 263 ? -2.495 -20.011 -17.445 1.00 96.56 263 GLU A N 1
ATOM 2003 C CA . GLU A 1 263 ? -1.722 -21.081 -18.086 1.00 96.56 263 GLU A CA 1
ATOM 2004 C C . GLU A 1 263 ? -2.638 -22.071 -18.808 1.00 96.56 263 GLU A C 1
ATOM 2006 O O . GLU A 1 263 ? -2.423 -22.328 -19.995 1.00 96.56 263 GLU A O 1
ATOM 2011 N N . ASP A 1 264 ? -3.716 -22.515 -18.158 1.00 95.69 264 ASP A N 1
ATOM 2012 C CA . ASP A 1 264 ? -4.737 -23.375 -18.767 1.00 95.69 264 ASP A CA 1
ATOM 2013 C C . ASP A 1 264 ? -5.362 -22.721 -20.011 1.00 95.69 264 ASP A C 1
ATOM 2015 O O . ASP A 1 264 ? -5.469 -23.337 -21.078 1.00 95.69 264 ASP A O 1
ATOM 2019 N N . ALA A 1 265 ? -5.692 -21.427 -19.925 1.00 95.38 265 ALA A N 1
ATOM 2020 C CA . ALA A 1 265 ? -6.221 -20.669 -21.057 1.00 95.38 265 ALA A CA 1
ATOM 2021 C C . ALA A 1 265 ? -5.229 -20.576 -22.229 1.00 95.38 265 ALA A C 1
ATOM 2023 O O . ALA A 1 265 ? -5.630 -20.674 -23.391 1.00 95.38 265 ALA A O 1
ATOM 2024 N N . LYS A 1 266 ? -3.933 -20.383 -21.946 1.00 94.88 266 LYS A N 1
ATOM 2025 C CA . LYS A 1 266 ? -2.874 -20.344 -22.974 1.00 94.88 266 LYS A CA 1
ATOM 2026 C C . LYS A 1 266 ? -2.669 -21.712 -23.622 1.00 94.88 266 LYS A C 1
ATOM 2028 O O . LYS A 1 266 ? -2.483 -21.780 -24.835 1.00 94.88 266 LYS A O 1
ATOM 2033 N N . ALA A 1 267 ? -2.728 -22.782 -22.833 1.00 94.50 267 ALA A N 1
ATOM 2034 C CA . ALA A 1 267 ? -2.592 -24.159 -23.298 1.00 94.50 267 ALA A CA 1
ATOM 2035 C C . ALA A 1 267 ? -3.865 -24.705 -23.970 1.00 94.50 267 ALA A C 1
ATOM 2037 O O . ALA A 1 267 ? -3.827 -25.797 -24.542 1.00 94.50 267 ALA A O 1
ATOM 2038 N N . LYS A 1 268 ? -4.993 -23.976 -23.895 1.00 91.88 268 LYS A N 1
ATOM 2039 C CA . LYS A 1 268 ? -6.335 -24.417 -24.334 1.00 91.88 268 LYS A CA 1
ATOM 2040 C C . LYS A 1 268 ? -6.738 -25.779 -23.753 1.00 91.88 268 LYS A C 1
ATOM 2042 O O . LYS A 1 268 ? -7.520 -26.517 -24.347 1.00 91.88 268 LYS A O 1
ATOM 2047 N N . SER A 1 269 ? -6.150 -26.131 -22.621 1.00 91.25 269 SER A N 1
ATOM 2048 C CA . SER A 1 269 ? -6.299 -27.406 -21.937 1.00 91.25 269 SER A CA 1
ATOM 2049 C C . SER A 1 269 ? -5.773 -27.246 -20.520 1.00 91.25 269 SER A C 1
ATOM 2051 O O . SER A 1 269 ? -4.972 -26.355 -20.240 1.00 91.25 269 SER A O 1
ATOM 2053 N N . LYS A 1 270 ? -6.233 -28.109 -19.621 1.00 89.19 270 LYS A N 1
ATOM 2054 C CA . LYS A 1 270 ? -5.786 -28.096 -18.236 1.00 89.19 270 LYS A CA 1
ATOM 2055 C C . LYS A 1 270 ? -4.327 -28.542 -18.152 1.00 89.19 270 LYS A C 1
ATOM 2057 O O . LYS A 1 270 ? -3.999 -29.658 -18.553 1.00 89.19 270 LYS A O 1
ATOM 2062 N N . THR A 1 271 ? -3.467 -27.681 -17.627 1.00 91.00 271 THR A N 1
ATOM 2063 C CA . THR A 1 271 ? -2.026 -27.927 -17.467 1.00 91.00 271 THR A CA 1
ATOM 2064 C C . THR A 1 271 ? -1.722 -28.839 -16.279 1.00 91.00 271 THR A C 1
ATOM 2066 O O . THR A 1 271 ? -0.725 -29.559 -16.288 1.00 91.00 271 THR A O 1
ATOM 2069 N N . ASP A 1 272 ? -2.610 -28.860 -15.281 1.00 91.38 272 ASP A N 1
ATOM 2070 C CA . ASP A 1 272 ? -2.480 -29.661 -14.066 1.00 91.38 272 ASP A CA 1
ATOM 2071 C C . ASP A 1 272 ? -3.815 -30.319 -13.691 1.00 91.38 272 ASP A C 1
ATOM 2073 O O . ASP A 1 272 ? -4.715 -29.703 -13.115 1.00 91.38 272 ASP A O 1
ATOM 2077 N N . ASN A 1 273 ? -3.954 -31.614 -13.983 1.00 87.56 273 ASN A N 1
ATOM 2078 C CA . ASN A 1 273 ? -5.172 -32.372 -13.676 1.00 87.56 273 ASN A CA 1
ATOM 2079 C C . ASN A 1 273 ? -5.476 -32.458 -12.166 1.00 87.56 273 ASN A C 1
ATOM 2081 O O . ASN A 1 273 ? -6.621 -32.732 -11.786 1.00 87.56 273 ASN A O 1
ATOM 2085 N N . GLY A 1 274 ? -4.489 -32.184 -11.306 1.00 87.12 274 GLY A N 1
ATOM 2086 C CA . GLY A 1 274 ? -4.628 -32.155 -9.852 1.00 87.12 274 GLY A CA 1
ATOM 2087 C C . GLY A 1 274 ? -5.259 -30.877 -9.291 1.00 87.12 274 GLY A C 1
ATOM 2088 O O . GLY A 1 274 ? -5.602 -30.860 -8.108 1.00 87.12 274 GLY A O 1
ATOM 2089 N N . LEU A 1 275 ? -5.443 -29.831 -10.098 1.00 91.56 275 LEU A N 1
ATOM 2090 C CA . LEU A 1 275 ? -6.094 -28.590 -9.669 1.00 91.56 275 LEU A CA 1
ATOM 2091 C C . LEU A 1 275 ? -7.582 -28.580 -10.026 1.00 91.56 275 LEU A C 1
ATOM 2093 O O . LEU A 1 275 ? -8.053 -29.396 -10.814 1.00 91.56 275 LEU A O 1
ATOM 2097 N N . LEU A 1 276 ? -8.362 -27.707 -9.406 1.00 90.44 276 LEU A N 1
ATOM 2098 C CA . LEU A 1 276 ? -9.767 -27.467 -9.722 1.00 90.44 276 LEU A CA 1
ATOM 2099 C C . LEU A 1 276 ? -9.886 -26.206 -10.573 1.00 90.44 276 LEU A C 1
ATOM 2101 O O . LEU A 1 276 ? -9.245 -25.205 -10.280 1.00 90.44 276 LEU A O 1
ATOM 2105 N N . VAL A 1 277 ? -10.731 -26.264 -11.598 1.00 91.31 277 VAL A N 1
ATOM 2106 C CA . VAL A 1 277 ? -11.161 -25.104 -12.380 1.00 91.31 277 VAL A CA 1
ATOM 2107 C C . VAL A 1 277 ? -12.643 -25.313 -12.655 1.00 91.31 277 VAL A C 1
ATOM 2109 O O . VAL A 1 277 ? -13.026 -26.344 -13.210 1.00 91.31 277 VAL A O 1
ATOM 2112 N N . LEU A 1 278 ? -13.474 -24.386 -12.198 1.00 91.62 278 LEU A N 1
ATOM 2113 C CA . LEU A 1 278 ? -14.913 -24.368 -12.432 1.00 91.62 278 LEU A CA 1
ATOM 2114 C C . LEU A 1 278 ? -15.234 -23.533 -13.675 1.00 91.62 278 LEU A C 1
ATOM 2116 O O . LEU A 1 278 ? -14.409 -22.750 -14.145 1.00 91.62 278 LEU A O 1
ATOM 2120 N N . GLU A 1 279 ? -16.461 -23.640 -14.180 1.00 92.56 279 GLU A N 1
ATOM 2121 C CA . GLU A 1 279 ? -16.926 -22.791 -15.285 1.00 92.56 279 GLU A CA 1
ATOM 2122 C C . GLU A 1 279 ? -16.802 -21.296 -14.944 1.00 92.56 279 GLU A C 1
ATOM 2124 O O . GLU A 1 279 ? -16.325 -20.510 -15.764 1.00 92.56 279 GLU A O 1
ATOM 2129 N N . SER A 1 280 ? -17.123 -20.919 -13.701 1.00 94.44 280 SER A N 1
ATOM 2130 C CA . SER A 1 280 ? -16.946 -19.553 -13.200 1.00 94.44 280 SER A CA 1
ATOM 2131 C C . SER A 1 280 ? -15.486 -19.108 -13.127 1.00 94.44 280 SER A C 1
ATOM 2133 O O . SER A 1 280 ? -15.225 -17.919 -13.252 1.00 94.44 280 SER A O 1
ATOM 2135 N N . ASP A 1 281 ? -14.532 -20.029 -12.955 1.00 96.25 281 ASP A N 1
ATOM 2136 C CA . ASP A 1 281 ? -13.099 -19.703 -12.985 1.00 96.25 281 ASP A CA 1
ATOM 2137 C C . ASP A 1 281 ? -12.625 -19.524 -14.436 1.00 96.25 281 ASP A C 1
ATOM 2139 O O . ASP A 1 281 ? -11.944 -18.555 -14.772 1.00 96.25 281 ASP A O 1
ATOM 2143 N N . ASN A 1 282 ? -13.043 -20.430 -15.327 1.00 95.44 282 ASN A N 1
ATOM 2144 C CA . ASN A 1 282 ? -12.704 -20.374 -16.748 1.00 95.44 282 ASN A CA 1
ATOM 2145 C C . ASN A 1 282 ? -13.262 -19.107 -17.418 1.00 95.44 282 ASN A C 1
ATOM 2147 O O . ASN A 1 282 ? -12.613 -18.516 -18.282 1.00 95.44 282 ASN A O 1
ATOM 2151 N N . CYS A 1 283 ? -14.434 -18.631 -16.990 1.00 97.00 283 CYS A N 1
ATOM 2152 C CA . CYS A 1 283 ? -15.013 -17.423 -17.565 1.00 97.00 283 CYS A CA 1
ATOM 2153 C C . CYS A 1 283 ? -14.150 -16.168 -17.332 1.00 97.00 283 CYS A C 1
ATOM 2155 O O . CYS A 1 283 ? -14.172 -15.258 -18.162 1.00 97.00 283 CYS A O 1
ATOM 2157 N N . LEU A 1 284 ? -13.327 -16.140 -16.272 1.00 98.44 284 LEU A N 1
ATOM 2158 C CA . LEU A 1 284 ? -12.443 -15.010 -15.960 1.00 98.44 284 LEU A CA 1
ATOM 2159 C C . LEU A 1 284 ? -11.350 -14.804 -17.014 1.00 98.44 284 LEU A C 1
ATOM 2161 O O . LEU A 1 284 ? -10.840 -13.697 -17.162 1.00 98.44 284 LEU A O 1
ATOM 2165 N N . VAL A 1 285 ? -10.977 -15.858 -17.741 1.00 97.62 285 VAL A N 1
ATOM 2166 C CA . VAL A 1 285 ? -9.938 -15.822 -18.784 1.00 97.62 285 VAL A CA 1
ATOM 2167 C C . VAL A 1 285 ? -10.508 -15.806 -20.199 1.00 97.62 285 VAL A C 1
ATOM 2169 O O . VAL A 1 285 ? -9.781 -15.439 -21.129 1.00 97.62 285 VAL A O 1
ATOM 2172 N N . THR A 1 286 ? -11.778 -16.177 -20.382 1.00 96.81 286 THR A N 1
ATOM 2173 C CA . THR A 1 286 ? -12.466 -16.109 -21.681 1.00 96.81 286 THR A CA 1
ATOM 2174 C C . THR A 1 286 ? -13.194 -14.786 -21.899 1.00 96.81 286 THR A C 1
ATOM 2176 O O . THR A 1 286 ? -13.274 -14.331 -23.037 1.00 96.81 286 THR A O 1
ATOM 2179 N N . ASP A 1 287 ? -13.712 -14.155 -20.841 1.00 98.19 287 ASP A N 1
ATOM 2180 C CA . ASP A 1 287 ? -14.318 -12.824 -20.926 1.00 98.19 287 ASP A CA 1
ATOM 2181 C C . ASP A 1 287 ? -13.221 -11.749 -21.058 1.00 98.19 287 ASP A C 1
ATOM 2183 O O . ASP A 1 287 ? -12.348 -11.660 -20.190 1.00 98.19 287 ASP A O 1
ATOM 2187 N N . PRO A 1 288 ? -13.231 -10.904 -22.107 1.00 96.81 288 PRO A N 1
ATOM 2188 C CA . PRO A 1 288 ? -12.164 -9.926 -22.328 1.00 96.81 288 PRO A CA 1
ATOM 2189 C C . PRO A 1 288 ? -12.000 -8.895 -21.204 1.00 96.81 288 PRO A C 1
ATOM 2191 O O . PRO A 1 288 ? -10.881 -8.450 -20.933 1.00 96.81 288 PRO A O 1
ATOM 2194 N N . SER A 1 289 ? -13.095 -8.497 -20.547 1.00 96.56 289 SER A N 1
ATOM 2195 C CA . SER A 1 289 ? -13.049 -7.490 -19.486 1.00 96.56 289 SER A CA 1
ATOM 2196 C C . SER A 1 289 ? -12.504 -8.073 -18.186 1.00 96.56 289 SER A C 1
ATOM 2198 O O . SER A 1 289 ? -11.728 -7.402 -17.507 1.00 96.56 289 SER A O 1
ATOM 2200 N N . PHE A 1 290 ? -12.834 -9.326 -17.862 1.00 98.25 290 PHE A N 1
ATOM 2201 C CA . PHE A 1 290 ? -12.229 -10.025 -16.726 1.00 98.25 290 PHE A CA 1
ATOM 2202 C C . PHE A 1 290 ? -10.767 -10.391 -16.986 1.00 98.25 290 PHE A C 1
ATOM 2204 O O . PHE A 1 290 ? -9.906 -10.155 -16.131 1.00 98.25 290 PHE A O 1
ATOM 2211 N N . ARG A 1 291 ? -10.460 -10.879 -18.194 1.00 98.06 291 ARG A N 1
ATOM 2212 C CA . ARG A 1 291 ? -9.134 -11.388 -18.559 1.00 98.06 291 ARG A CA 1
ATOM 2213 C C . ARG A 1 291 ? -8.026 -10.372 -18.309 1.00 98.06 291 ARG A C 1
ATOM 2215 O O . ARG A 1 291 ? -6.961 -10.747 -17.825 1.00 98.06 291 ARG A O 1
ATOM 2222 N N . LYS A 1 292 ? -8.270 -9.087 -18.587 1.00 94.62 292 LYS A N 1
ATOM 2223 C CA . LYS A 1 292 ? -7.273 -8.027 -18.362 1.00 94.62 292 LYS A CA 1
ATOM 2224 C C . LYS A 1 292 ? -6.810 -7.964 -16.897 1.00 94.62 292 LYS A C 1
ATOM 2226 O O . LYS A 1 292 ? -5.629 -7.753 -16.644 1.00 94.62 292 LYS A O 1
ATOM 2231 N N . TYR A 1 293 ? -7.711 -8.191 -15.936 1.00 95.81 293 TYR A N 1
ATOM 2232 C CA . TYR A 1 293 ? -7.383 -8.188 -14.509 1.00 95.81 293 TYR A CA 1
ATOM 2233 C C . TYR A 1 293 ? -6.708 -9.490 -14.086 1.00 95.81 293 TYR A C 1
ATOM 2235 O O . TYR A 1 293 ? -5.734 -9.442 -13.340 1.00 95.81 293 TYR A O 1
ATOM 2243 N N . VAL A 1 294 ? -7.133 -10.634 -14.636 1.00 98.19 294 VAL A N 1
ATOM 2244 C CA . VAL A 1 294 ? -6.433 -11.916 -14.434 1.00 98.19 294 VAL A CA 1
ATOM 2245 C C . VAL A 1 294 ? -4.974 -11.815 -14.883 1.00 98.19 294 VAL A C 1
ATOM 2247 O O . VAL A 1 294 ? -4.073 -12.237 -14.163 1.00 98.19 294 VAL A O 1
ATOM 2250 N N . GLU A 1 295 ? -4.711 -11.204 -16.041 1.00 95.88 295 GLU A N 1
ATOM 2251 C CA . GLU A 1 295 ? -3.350 -11.007 -16.551 1.00 95.88 295 GLU A CA 1
ATOM 2252 C C . GLU A 1 295 ? -2.508 -10.063 -15.682 1.00 95.88 295 GLU A C 1
ATOM 2254 O O . GLU A 1 295 ? -1.297 -10.272 -15.570 1.00 95.88 295 GLU A O 1
ATOM 2259 N N . ILE A 1 296 ? -3.122 -9.048 -15.064 1.00 83.75 296 ILE A N 1
ATOM 2260 C CA . ILE A 1 296 ? -2.459 -8.168 -14.091 1.00 83.75 296 ILE A CA 1
ATOM 2261 C C . ILE A 1 296 ? -2.107 -8.965 -12.833 1.00 83.75 296 ILE A C 1
ATOM 2263 O O . ILE A 1 296 ? -0.945 -8.997 -12.433 1.00 83.75 296 ILE A O 1
ATOM 2267 N N . TYR A 1 297 ? -3.079 -9.656 -12.242 1.00 95.19 297 TYR A N 1
ATOM 2268 C CA . TYR A 1 297 ? -2.905 -10.379 -10.983 1.00 95.19 297 TYR A CA 1
ATOM 2269 C C . TYR A 1 297 ? -1.952 -11.565 -11.104 1.00 95.19 297 TYR A C 1
ATOM 2271 O O . TYR A 1 297 ? -1.134 -11.783 -10.213 1.00 95.19 297 TYR A O 1
ATOM 2279 N N . ALA A 1 298 ? -1.960 -12.277 -12.232 1.00 95.44 298 ALA A N 1
ATOM 2280 C CA . ALA A 1 298 ? -0.995 -13.340 -12.503 1.00 95.44 298 ALA A CA 1
ATOM 2281 C C . ALA A 1 298 ? 0.458 -12.823 -12.567 1.00 95.44 298 ALA A C 1
ATOM 2283 O O . ALA A 1 298 ? 1.386 -13.557 -12.234 1.00 95.44 298 ALA A O 1
ATOM 2284 N N . LYS A 1 299 ? 0.677 -11.566 -12.983 1.00 84.62 299 LYS A N 1
ATOM 2285 C CA . LYS A 1 299 ? 2.014 -10.948 -13.080 1.00 84.62 299 LYS A CA 1
ATOM 2286 C C . LYS A 1 299 ? 2.438 -10.223 -11.804 1.00 84.62 299 LYS A C 1
ATOM 2288 O O . LYS A 1 299 ? 3.631 -10.157 -11.520 1.00 84.62 299 LYS A O 1
ATOM 2293 N N . ASP A 1 300 ? 1.482 -9.675 -11.060 1.00 77.50 300 ASP A N 1
ATOM 2294 C CA . ASP A 1 300 ? 1.728 -8.839 -9.890 1.00 77.50 300 ASP A CA 1
ATOM 2295 C C . ASP A 1 300 ? 0.871 -9.289 -8.701 1.00 77.50 300 ASP A C 1
ATOM 2297 O O . ASP A 1 300 ? -0.295 -8.913 -8.541 1.00 77.50 300 ASP A O 1
ATOM 2301 N N . ASN A 1 301 ? 1.497 -10.078 -7.826 1.00 81.62 301 ASN A N 1
ATOM 2302 C CA . ASN A 1 301 ? 0.884 -10.529 -6.585 1.00 81.62 301 ASN A CA 1
ATOM 2303 C C . ASN A 1 301 ? 0.488 -9.359 -5.672 1.00 81.62 301 ASN A C 1
ATOM 2305 O O . ASN A 1 301 ? -0.555 -9.415 -5.036 1.00 81.62 301 ASN A O 1
ATOM 2309 N N . ASN A 1 302 ? 1.277 -8.285 -5.605 1.00 64.75 302 ASN A N 1
ATOM 2310 C CA . ASN A 1 302 ? 0.965 -7.167 -4.712 1.00 64.75 302 ASN A CA 1
ATOM 2311 C C . ASN A 1 302 ? -0.261 -6.399 -5.202 1.00 64.75 302 ASN A C 1
ATOM 2313 O O . ASN A 1 302 ? -1.101 -6.011 -4.389 1.00 64.75 302 ASN A O 1
ATOM 2317 N N . LYS A 1 303 ? -0.396 -6.230 -6.523 1.00 75.38 303 LYS A N 1
ATOM 2318 C CA . LYS A 1 303 ? -1.597 -5.633 -7.111 1.00 75.38 303 LYS A CA 1
ATOM 2319 C C . LYS A 1 303 ? -2.842 -6.464 -6.813 1.00 75.38 303 LYS A C 1
ATOM 2321 O O . LYS A 1 303 ? -3.864 -5.888 -6.450 1.00 75.38 303 LYS A O 1
ATOM 2326 N N . PHE A 1 304 ? -2.742 -7.792 -6.906 1.00 90.94 304 PHE A N 1
ATOM 2327 C CA . PHE A 1 304 ? -3.818 -8.691 -6.484 1.00 90.94 304 PHE A CA 1
ATOM 2328 C C . PHE A 1 304 ? -4.175 -8.501 -5.006 1.00 90.94 304 PHE A C 1
ATOM 2330 O O . PHE A 1 304 ? -5.338 -8.256 -4.697 1.00 90.94 304 PHE A O 1
ATOM 2337 N N . LEU A 1 305 ? -3.196 -8.579 -4.097 1.00 75.12 305 LEU A N 1
ATOM 2338 C CA . LEU A 1 305 ? -3.460 -8.471 -2.659 1.00 75.12 305 LEU A CA 1
ATOM 2339 C C . LEU A 1 305 ? -4.089 -7.118 -2.287 1.00 75.12 305 LEU A C 1
ATOM 2341 O O . LEU A 1 305 ? -4.983 -7.079 -1.445 1.00 75.12 305 LEU A O 1
ATOM 2345 N N . CYS A 1 306 ? -3.661 -6.027 -2.931 1.00 67.31 306 CYS A N 1
ATOM 2346 C CA . CYS A 1 306 ? -4.231 -4.694 -2.731 1.00 67.31 306 CYS A CA 1
ATOM 2347 C C . CYS A 1 306 ? -5.703 -4.630 -3.167 1.00 67.31 306 CYS A C 1
ATOM 2349 O O . CYS A 1 306 ? -6.572 -4.241 -2.386 1.00 67.31 306 CYS A O 1
ATOM 2351 N N . ASP A 1 307 ? -6.004 -5.080 -4.386 1.00 74.62 307 ASP A N 1
ATOM 2352 C CA . ASP A 1 307 ? -7.368 -5.037 -4.917 1.00 74.62 307 ASP A CA 1
ATOM 2353 C C . ASP A 1 307 ? -8.305 -6.005 -4.181 1.00 74.62 307 ASP A C 1
ATOM 2355 O O . ASP A 1 307 ? -9.464 -5.671 -3.927 1.00 74.62 307 ASP A O 1
ATOM 2359 N N . TYR A 1 308 ? -7.805 -7.182 -3.783 1.00 94.50 308 TYR A N 1
ATOM 2360 C CA . TYR A 1 308 ? -8.555 -8.120 -2.947 1.00 94.50 308 TYR A CA 1
ATOM 2361 C C . TYR A 1 308 ? -8.904 -7.493 -1.599 1.00 94.50 308 TYR A C 1
ATOM 2363 O O . TYR A 1 308 ? -10.053 -7.593 -1.172 1.00 94.50 308 TYR A O 1
ATOM 2371 N N . ALA A 1 309 ? -7.951 -6.812 -0.949 1.00 79.62 309 ALA A N 1
ATOM 2372 C CA . ALA A 1 309 ? -8.204 -6.126 0.314 1.00 79.62 309 ALA A CA 1
ATOM 2373 C C . ALA A 1 309 ? -9.340 -5.108 0.169 1.00 79.62 309 ALA A C 1
ATOM 2375 O O . ALA A 1 309 ? -10.298 -5.143 0.937 1.00 79.62 309 ALA A O 1
ATOM 2376 N N . GLN A 1 310 ? -9.273 -4.246 -0.850 1.00 74.44 310 GLN A N 1
ATOM 2377 C CA . GLN A 1 310 ? -10.296 -3.229 -1.106 1.00 74.44 310 GLN A CA 1
ATOM 2378 C C . GLN A 1 310 ? -11.677 -3.853 -1.352 1.00 74.44 310 GLN A C 1
ATOM 2380 O O . GLN A 1 310 ? -12.663 -3.439 -0.736 1.00 74.44 310 GLN A O 1
ATOM 2385 N N . ALA A 1 311 ? -11.750 -4.882 -2.199 1.00 85.56 311 ALA A N 1
ATOM 2386 C CA . ALA A 1 311 ? -13.009 -5.540 -2.527 1.00 85.56 311 ALA A CA 1
ATOM 2387 C C . ALA A 1 311 ? -13.594 -6.323 -1.334 1.00 85.56 311 ALA A C 1
ATOM 2389 O O . ALA A 1 311 ? -14.804 -6.284 -1.108 1.00 85.56 311 ALA A O 1
ATOM 2390 N N . HIS A 1 312 ? -12.756 -6.984 -0.529 1.00 97.50 312 HIS A N 1
ATOM 2391 C CA . HIS A 1 312 ? -13.177 -7.717 0.669 1.00 97.50 312 HIS A CA 1
ATOM 2392 C C . HIS A 1 312 ? -13.619 -6.769 1.793 1.00 97.50 312 HIS A C 1
ATOM 2394 O O . HIS A 1 312 ? -14.641 -7.011 2.436 1.00 97.50 312 HIS A O 1
ATOM 2400 N N . ILE A 1 313 ? -12.913 -5.651 2.004 1.00 91.50 313 ILE A N 1
ATOM 2401 C CA . ILE A 1 313 ? -13.337 -4.603 2.945 1.00 91.50 313 ILE A CA 1
ATOM 2402 C C . ILE A 1 313 ? -14.702 -4.064 2.522 1.00 91.50 313 ILE A C 1
ATOM 2404 O O . ILE A 1 313 ? -15.620 -4.037 3.343 1.00 91.50 313 ILE A O 1
ATOM 2408 N N . LYS A 1 314 ? -14.869 -3.711 1.239 1.00 96.31 314 LYS A N 1
ATOM 2409 C CA . LYS A 1 314 ? -16.155 -3.265 0.689 1.00 96.31 314 LYS A CA 1
ATOM 2410 C C . LYS A 1 314 ? -17.254 -4.290 0.952 1.00 96.31 314 LYS A C 1
ATOM 2412 O O . LYS A 1 314 ? -18.266 -3.921 1.539 1.00 96.31 314 LYS A O 1
ATOM 2417 N N . LEU A 1 315 ? -17.030 -5.558 0.597 1.00 98.19 315 LEU A N 1
ATOM 2418 C CA . LEU A 1 315 ? -17.958 -6.666 0.842 1.00 98.19 315 LEU A CA 1
ATOM 2419 C C . LEU A 1 315 ? -18.402 -6.732 2.306 1.00 98.19 315 LEU A C 1
ATOM 2421 O O . LEU A 1 315 ? -19.597 -6.792 2.586 1.00 98.19 315 LEU A O 1
ATOM 2425 N N . SER A 1 316 ? -17.443 -6.689 3.231 1.00 96.31 316 SER A N 1
ATOM 2426 C CA . SER A 1 316 ? -17.698 -6.828 4.667 1.00 96.31 316 SER A CA 1
ATOM 2427 C C . SER A 1 316 ? -18.523 -5.682 5.266 1.00 96.31 316 SER A C 1
ATOM 2429 O O . SER A 1 316 ? -18.891 -5.745 6.439 1.00 96.31 316 SER A O 1
ATOM 2431 N N . GLN A 1 317 ? -18.796 -4.623 4.500 1.00 94.69 317 GLN A N 1
ATOM 2432 C CA . GLN A 1 317 ? -19.469 -3.406 4.959 1.00 94.69 317 GLN A CA 1
ATOM 2433 C C . GLN A 1 317 ? -20.776 -3.118 4.205 1.00 94.69 317 GLN A C 1
ATOM 2435 O O . GLN A 1 317 ? -21.444 -2.126 4.501 1.00 94.69 317 GLN A O 1
ATOM 2440 N N . LEU A 1 318 ? -21.145 -3.940 3.218 1.00 93.94 318 LEU A N 1
ATOM 2441 C CA . LEU A 1 318 ? -22.333 -3.699 2.399 1.00 93.94 318 LEU A CA 1
ATOM 2442 C C . LEU A 1 318 ? -23.610 -3.768 3.243 1.00 93.94 318 LEU A C 1
ATOM 2444 O O . LEU A 1 318 ? -23.849 -4.749 3.932 1.00 93.94 318 LEU A O 1
ATOM 2448 N N . GLY A 1 319 ? -24.439 -2.724 3.202 1.00 92.62 319 GLY A N 1
ATOM 2449 C CA . GLY A 1 319 ? -25.735 -2.713 3.891 1.00 92.62 319 GLY A CA 1
ATOM 2450 C C . GLY A 1 319 ? -25.685 -2.704 5.422 1.00 92.62 319 GLY A C 1
ATOM 2451 O O . GLY A 1 319 ? -26.746 -2.657 6.041 1.00 92.62 319 GLY A O 1
ATOM 2452 N N . CYS A 1 320 ? -24.497 -2.723 6.043 1.00 92.94 320 CYS A N 1
ATOM 2453 C CA . CYS A 1 320 ? -24.358 -2.792 7.495 1.00 92.94 320 CYS A CA 1
ATOM 2454 C C . CYS A 1 320 ? -25.088 -1.644 8.194 1.00 92.94 320 CYS A C 1
ATOM 2456 O O . CYS A 1 320 ? -24.862 -0.469 7.904 1.00 92.94 320 CYS A O 1
ATOM 2458 N N . GLN A 1 321 ? -25.868 -1.992 9.213 1.00 93.12 321 GLN A N 1
ATOM 2459 C CA . GLN A 1 321 ? -26.267 -1.045 10.242 1.00 93.12 321 GLN A CA 1
ATOM 2460 C C . GLN A 1 321 ? -25.265 -1.109 11.383 1.00 93.12 321 GLN A C 1
ATOM 2462 O O . GLN A 1 321 ? -24.985 -2.185 11.907 1.00 93.12 321 GLN A O 1
ATOM 2467 N N . TYR A 1 322 ? -24.744 0.044 11.784 1.00 90.56 322 TYR A N 1
ATOM 2468 C CA . TYR A 1 322 ? -23.783 0.126 12.872 1.00 90.56 322 TYR A CA 1
ATOM 2469 C C . TYR A 1 322 ? -24.450 0.603 14.165 1.00 90.56 322 TYR A C 1
ATOM 2471 O O . TYR A 1 322 ? -25.466 1.306 14.158 1.00 90.56 322 TYR A O 1
ATOM 2479 N N . ILE A 1 323 ? -23.894 0.185 15.299 1.00 82.56 323 ILE A N 1
ATOM 2480 C CA . ILE A 1 323 ? -24.262 0.681 16.633 1.00 82.56 323 ILE A CA 1
ATOM 2481 C C . ILE A 1 323 ? -23.781 2.123 16.870 1.00 82.56 323 ILE A C 1
ATOM 2483 O O . ILE A 1 323 ? -24.325 2.805 17.734 1.00 82.56 323 ILE A O 1
ATOM 2487 N N . VAL A 1 324 ? -22.807 2.584 16.078 1.00 79.56 324 VAL A N 1
ATOM 2488 C CA . VAL A 1 324 ? -22.308 3.965 16.013 1.00 79.56 324 VAL A CA 1
ATOM 2489 C C . VAL A 1 324 ? -22.226 4.383 14.551 1.00 79.56 324 VAL A C 1
ATOM 2491 O O . VAL A 1 324 ? -21.755 3.601 13.723 1.00 79.56 324 VAL A O 1
ATOM 2494 N N . ASP A 1 325 ? -22.651 5.605 14.236 1.00 75.75 325 ASP A N 1
ATOM 2495 C CA . ASP A 1 325 ? -22.591 6.141 12.876 1.00 75.75 325 ASP A CA 1
ATOM 2496 C C . ASP A 1 325 ? -21.173 6.033 12.304 1.00 75.75 325 ASP A C 1
ATOM 2498 O O . ASP A 1 325 ? -20.195 6.480 12.900 1.00 75.75 325 ASP A O 1
ATOM 2502 N N . GLY A 1 326 ? -21.058 5.399 11.137 1.00 71.56 326 GLY A N 1
ATOM 2503 C CA . GLY A 1 326 ? -19.778 5.201 10.461 1.00 71.56 326 GLY A CA 1
ATOM 2504 C C . GLY A 1 326 ? -18.942 4.007 10.940 1.00 71.56 326 GLY A C 1
ATOM 2505 O O . GLY A 1 326 ? -17.938 3.731 10.280 1.00 71.56 326 GLY A O 1
ATOM 2506 N N . GLY A 1 327 ? -19.371 3.273 11.975 1.00 85.38 327 GLY A N 1
ATOM 2507 C CA . GLY A 1 327 ? -18.706 2.072 12.494 1.00 85.38 327 GLY A CA 1
ATOM 2508 C C . GLY A 1 327 ? -17.476 2.346 13.373 1.00 85.38 327 GLY A C 1
ATOM 2509 O O . GLY A 1 327 ? -17.068 3.485 13.578 1.00 85.38 327 GLY A O 1
ATOM 2510 N N . ILE A 1 328 ? -16.890 1.278 13.915 1.00 84.88 328 ILE A N 1
ATOM 2511 C CA . ILE A 1 328 ? -15.742 1.293 14.834 1.00 84.88 328 ILE A CA 1
ATOM 2512 C C . ILE A 1 328 ? -14.528 0.673 14.138 1.00 84.88 328 ILE A C 1
ATOM 2514 O O . ILE A 1 328 ? -14.621 -0.437 13.623 1.00 84.88 328 ILE A O 1
ATOM 2518 N N . ASN A 1 329 ? -13.374 1.333 14.185 1.00 81.94 329 ASN A N 1
ATOM 2519 C CA . ASN A 1 329 ? -12.106 0.758 13.730 1.00 81.94 329 ASN A CA 1
ATOM 2520 C C . ASN A 1 329 ? -11.316 0.264 14.946 1.00 81.94 329 ASN A C 1
ATOM 2522 O O . ASN A 1 329 ? -11.162 1.002 15.917 1.00 81.94 329 ASN A O 1
ATOM 2526 N N . ILE A 1 330 ? -10.794 -0.963 14.898 1.00 70.44 330 ILE A N 1
ATOM 2527 C CA . ILE A 1 330 ? -10.136 -1.581 16.067 1.00 70.44 330 ILE A CA 1
ATOM 2528 C C . ILE A 1 330 ? -8.610 -1.534 16.047 1.00 70.44 330 ILE A C 1
ATOM 2530 O O . ILE A 1 330 ? -7.974 -1.945 17.021 1.00 70.44 330 ILE A O 1
ATOM 2534 N N . GLY A 1 331 ? -8.024 -1.010 14.966 1.00 59.16 331 GLY A N 1
ATOM 2535 C CA . GLY A 1 331 ? -6.579 -1.044 14.743 1.00 59.16 331 GLY A CA 1
ATOM 2536 C C . GLY A 1 331 ? -6.018 -2.473 14.742 1.00 59.16 331 GLY A C 1
ATOM 2537 O O . GLY A 1 331 ? -6.751 -3.459 14.816 1.00 59.16 331 GLY A O 1
ATOM 2538 N N . SER A 1 332 ? -4.698 -2.610 14.646 1.00 45.28 332 SER A N 1
ATOM 2539 C CA . SER A 1 332 ? -4.043 -3.922 14.696 1.00 45.28 332 SER A CA 1
ATOM 2540 C C . SER A 1 332 ? -4.080 -4.526 16.109 1.00 45.28 332 SER A C 1
ATOM 2542 O O . SER A 1 332 ? -3.767 -3.856 17.092 1.00 45.28 332 SER A O 1
ATOM 2544 N N . THR A 1 333 ? -4.446 -5.807 16.225 1.00 39.56 333 THR A N 1
ATOM 2545 C CA . THR A 1 333 ? -4.755 -6.495 17.497 1.00 39.56 333 THR A CA 1
ATOM 2546 C C . THR A 1 333 ? -3.593 -7.309 18.097 1.00 39.56 333 THR A C 1
ATOM 2548 O O . THR A 1 333 ? -3.789 -8.047 19.061 1.00 39.56 333 THR A O 1
ATOM 2551 N N . SER A 1 334 ? -2.362 -7.208 17.580 1.00 29.89 334 SER A N 1
ATOM 2552 C CA . SER A 1 334 ? -1.252 -8.097 17.980 1.00 29.89 334 SER A CA 1
ATOM 2553 C C . SER A 1 334 ? -0.130 -7.419 18.785 1.00 29.89 334 SER A C 1
ATOM 2555 O O . SER A 1 334 ? 0.491 -6.471 18.305 1.00 29.89 334 SER A O 1
ATOM 2557 N N . LYS A 1 335 ? 0.230 -7.989 19.955 1.00 26.12 335 LYS A N 1
ATOM 2558 C CA . LYS A 1 335 ? 1.591 -7.863 20.527 1.00 26.12 335 LYS A CA 1
ATOM 2559 C C . LYS A 1 335 ? 2.603 -8.607 19.628 1.00 26.12 335 LYS A C 1
ATOM 2561 O O . LYS A 1 335 ? 2.239 -9.627 19.046 1.00 26.12 335 LYS A O 1
ATOM 2566 N N . PRO A 1 336 ? 3.863 -8.145 19.517 1.00 28.22 336 PRO A N 1
ATOM 2567 C CA . PRO A 1 336 ? 4.760 -8.536 18.432 1.00 28.22 336 PRO A CA 1
ATOM 2568 C C . PRO A 1 336 ? 5.519 -9.836 18.737 1.00 28.22 336 PRO A C 1
ATOM 2570 O O . PRO A 1 336 ? 6.265 -9.898 19.713 1.00 28.22 336 PRO A O 1
ATOM 2573 N N . VAL A 1 337 ? 5.399 -10.835 17.856 1.00 26.70 337 VAL A N 1
ATOM 2574 C CA . VAL A 1 337 ? 6.375 -11.927 17.656 1.00 26.70 337 VAL A CA 1
ATOM 2575 C C . VAL A 1 337 ? 6.604 -12.058 16.136 1.00 26.70 337 VAL A C 1
ATOM 2577 O O . VAL A 1 337 ? 5.652 -11.884 15.376 1.00 26.70 337 VAL A O 1
ATOM 2580 N N . PRO A 1 338 ? 7.851 -12.248 15.659 1.00 39.94 338 PRO A N 1
ATOM 2581 C CA . PRO A 1 338 ? 8.274 -11.760 14.351 1.00 39.94 338 PRO A CA 1
ATOM 2582 C C . PRO A 1 338 ? 8.097 -12.769 13.204 1.00 39.94 338 PRO A C 1
ATOM 2584 O O . PRO A 1 338 ? 8.483 -13.928 13.312 1.00 39.94 338 PRO A O 1
ATOM 2587 N N . ALA A 1 339 ? 7.634 -12.260 12.062 1.00 23.36 339 ALA A N 1
ATOM 2588 C CA . ALA A 1 339 ? 7.913 -12.738 10.703 1.00 23.36 339 ALA A CA 1
ATOM 2589 C C . ALA A 1 339 ? 7.959 -11.496 9.773 1.00 23.36 339 ALA A C 1
ATOM 2591 O O . ALA A 1 339 ? 7.542 -10.417 10.196 1.00 23.36 339 ALA A O 1
ATOM 2592 N N . PRO A 1 340 ? 8.592 -11.570 8.589 1.00 27.17 340 PRO A N 1
ATOM 2593 C CA . PRO A 1 340 ? 9.510 -10.556 8.077 1.00 27.17 340 PRO A CA 1
ATOM 2594 C C . PRO A 1 340 ? 8.870 -9.176 7.888 1.00 27.17 340 PRO A C 1
ATOM 2596 O O . PRO A 1 340 ? 7.801 -9.027 7.307 1.00 27.17 340 PRO A O 1
ATOM 2599 N N . ALA A 1 341 ? 9.593 -8.179 8.402 1.00 30.52 341 ALA A N 1
ATOM 2600 C CA . ALA A 1 341 ? 9.237 -6.775 8.524 1.00 30.52 341 ALA A CA 1
ATOM 2601 C C . ALA A 1 341 ? 8.460 -6.220 7.333 1.00 30.52 341 ALA A C 1
ATOM 2603 O O . ALA A 1 341 ? 8.990 -6.255 6.232 1.00 30.52 341 ALA A O 1
ATOM 2604 N N . ASN A 1 342 ? 7.290 -5.633 7.604 1.00 30.16 342 ASN A N 1
ATOM 2605 C CA . ASN A 1 342 ? 6.729 -4.444 6.960 1.00 30.16 342 ASN A CA 1
ATOM 2606 C C . ASN A 1 342 ? 5.668 -3.874 7.920 1.00 30.16 342 ASN A C 1
ATOM 2608 O O . ASN A 1 342 ? 4.565 -4.396 8.005 1.00 30.16 342 ASN A O 1
ATOM 2612 N N . ALA A 1 343 ? 6.053 -2.873 8.709 1.00 30.08 343 ALA A N 1
ATOM 2613 C CA . ALA A 1 343 ? 5.238 -2.295 9.769 1.00 30.08 343 ALA A CA 1
ATOM 2614 C C . ALA A 1 343 ? 4.076 -1.425 9.232 1.00 30.08 343 ALA A C 1
ATOM 2616 O O . ALA A 1 343 ? 4.163 -0.834 8.152 1.00 30.08 343 ALA A O 1
ATOM 2617 N N . GLU A 1 344 ? 2.979 -1.377 9.995 1.00 34.94 344 GLU A N 1
ATOM 2618 C CA . GLU A 1 344 ? 1.886 -0.414 9.839 1.00 34.94 344 GLU A CA 1
ATOM 2619 C C . GLU A 1 344 ? 2.321 0.985 10.296 1.00 34.94 344 GLU A C 1
ATOM 2621 O O . GLU A 1 344 ? 3.056 1.161 11.271 1.00 34.94 344 GLU A O 1
ATOM 2626 N N . VAL A 1 345 ? 1.852 1.996 9.565 1.00 38.97 345 VAL A N 1
ATOM 2627 C CA . VAL A 1 345 ? 2.055 3.420 9.847 1.00 38.97 345 VAL A CA 1
ATOM 2628 C C . VAL A 1 345 ? 1.159 3.794 11.022 1.00 38.97 345 VAL A C 1
ATOM 2630 O O . VAL A 1 345 ? -0.056 3.806 10.869 1.00 38.97 345 VAL A O 1
ATOM 2633 N N . VAL A 1 346 ? 1.726 4.102 12.191 1.00 34.88 346 VAL A N 1
ATOM 2634 C CA . VAL A 1 346 ? 0.956 4.655 13.321 1.00 34.88 346 VAL A CA 1
ATOM 2635 C C . VAL A 1 346 ? 0.399 6.024 12.910 1.00 34.88 346 VAL A C 1
ATOM 2637 O O . VAL A 1 346 ? 1.176 6.959 12.737 1.00 34.88 346 VAL A O 1
ATOM 2640 N N . ARG A 1 347 ? -0.923 6.146 12.731 1.00 46.03 347 ARG A N 1
ATOM 2641 C CA . ARG A 1 347 ? -1.626 7.372 12.297 1.00 46.03 347 ARG A CA 1
ATOM 2642 C C . ARG A 1 347 ? -2.432 7.965 13.466 1.00 46.03 347 ARG A C 1
ATOM 2644 O O . ARG A 1 347 ? -3.509 7.450 13.762 1.00 46.03 347 ARG A O 1
ATOM 2651 N N . PRO A 1 348 ? -1.940 8.997 14.168 1.00 33.62 348 PRO A N 1
ATOM 2652 C CA . PRO A 1 348 ? -2.778 9.764 15.082 1.00 33.62 348 PRO A CA 1
ATOM 2653 C C . PRO A 1 348 ? -3.682 10.723 14.293 1.00 33.62 348 PRO A C 1
ATOM 2655 O O . PRO A 1 348 ? -3.285 11.246 13.255 1.00 33.62 348 PRO A O 1
ATOM 2658 N N . ALA A 1 349 ? -4.895 10.960 14.796 1.00 36.72 349 ALA A N 1
ATOM 2659 C CA . ALA A 1 349 ? -5.738 12.053 14.324 1.00 36.72 349 ALA A CA 1
ATOM 2660 C C . ALA A 1 349 ? -5.053 13.399 14.615 1.00 36.72 349 ALA A C 1
ATOM 2662 O O . ALA A 1 349 ? -4.449 13.567 15.679 1.00 36.72 349 ALA A O 1
ATOM 2663 N N . ALA A 1 350 ? -5.157 14.353 13.686 1.00 37.88 350 ALA A N 1
ATOM 2664 C CA . ALA A 1 350 ? -4.640 15.702 13.885 1.00 37.88 350 ALA A CA 1
ATOM 2665 C C . ALA A 1 350 ? -5.267 16.331 15.148 1.00 37.88 350 ALA A C 1
ATOM 2667 O O . ALA A 1 350 ? -6.491 16.265 15.313 1.00 37.88 350 ALA A O 1
ATOM 2668 N N . PRO A 1 351 ? -4.475 16.945 16.046 1.00 36.50 351 PRO A N 1
ATOM 2669 C CA . PRO A 1 351 ? -5.033 17.669 17.177 1.00 36.50 351 PRO A CA 1
ATOM 2670 C C . PRO A 1 351 ? -5.892 18.831 16.666 1.00 36.50 351 PRO A C 1
ATOM 2672 O O . PRO A 1 351 ? -5.502 19.558 15.749 1.00 36.50 351 PRO A O 1
ATOM 2675 N N . ALA A 1 352 ? -7.070 19.009 17.268 1.00 38.19 352 ALA A N 1
ATOM 2676 C CA . ALA A 1 352 ? -7.919 20.163 17.009 1.00 38.19 352 ALA A CA 1
ATOM 2677 C C . ALA A 1 352 ? -7.121 21.457 17.252 1.00 38.19 352 ALA A C 1
ATOM 2679 O O . ALA A 1 352 ? -6.403 21.582 18.248 1.00 38.19 352 ALA A O 1
ATOM 2680 N N . SER A 1 353 ? -7.234 22.420 16.335 1.00 40.19 353 SER A N 1
ATOM 2681 C CA . SER A 1 353 ? -6.600 23.732 16.469 1.00 40.19 353 SER A CA 1
ATOM 2682 C C . SER A 1 353 ? -7.051 24.393 17.775 1.00 40.19 353 SER A C 1
ATOM 2684 O O . SER A 1 353 ? -8.225 24.735 17.904 1.00 40.19 353 SER A O 1
ATOM 2686 N N . GLY A 1 354 ? -6.135 24.560 18.736 1.00 46.22 354 GLY A N 1
ATOM 2687 C CA . GLY A 1 354 ? -6.407 25.333 19.954 1.00 46.22 354 GLY A CA 1
ATOM 2688 C C . GLY A 1 354 ? -5.663 24.941 21.235 1.00 46.22 354 GLY A C 1
ATOM 2689 O O . GLY A 1 354 ? -5.695 25.727 22.175 1.00 46.22 354 GLY A O 1
ATOM 2690 N N . GLN A 1 355 ? -4.983 23.789 21.314 1.00 51.56 355 GLN A N 1
ATOM 2691 C CA . GLN A 1 355 ? -4.278 23.367 22.545 1.00 51.56 355 GLN A CA 1
ATOM 2692 C C . GLN A 1 355 ? -2.981 22.575 22.287 1.00 51.56 355 GLN A C 1
ATOM 2694 O O . GLN A 1 355 ? -2.744 21.550 22.922 1.00 51.56 355 GLN A O 1
ATOM 2699 N N . VAL A 1 356 ? -2.122 22.999 21.352 1.00 63.75 356 VAL A N 1
ATOM 2700 C CA . VAL A 1 356 ? -0.802 22.352 21.225 1.00 63.75 356 VAL A CA 1
ATOM 2701 C C . VAL A 1 356 ? 0.199 23.034 22.151 1.00 63.75 356 VAL A C 1
ATOM 2703 O O . VAL A 1 356 ? 0.494 24.216 21.990 1.00 63.75 356 VAL A O 1
ATOM 2706 N N . ASP A 1 357 ? 0.733 22.276 23.109 1.00 84.38 357 ASP A N 1
ATOM 2707 C CA . ASP A 1 357 ? 1.882 22.688 23.915 1.00 84.38 357 ASP A CA 1
ATOM 2708 C C . ASP A 1 357 ? 3.126 22.760 23.014 1.00 84.38 357 ASP A C 1
ATOM 2710 O O . ASP A 1 357 ? 3.789 21.758 22.734 1.00 84.38 357 ASP A O 1
ATOM 2714 N N . THR A 1 358 ? 3.428 23.962 22.524 1.00 85.88 358 THR A N 1
ATOM 2715 C CA . THR A 1 358 ? 4.550 24.215 21.612 1.00 85.88 358 THR A CA 1
ATOM 2716 C C . THR A 1 358 ? 5.908 23.962 22.263 1.00 85.88 358 THR A C 1
ATOM 2718 O O . THR A 1 358 ? 6.863 23.611 21.567 1.00 85.88 358 THR A O 1
ATOM 2721 N N . VAL A 1 359 ? 6.002 24.086 23.592 1.00 88.06 359 VAL A N 1
ATOM 2722 C CA . VAL A 1 359 ? 7.226 23.799 24.349 1.00 88.06 359 VAL A CA 1
ATOM 2723 C C . VAL A 1 359 ? 7.466 22.297 24.379 1.00 88.06 359 VAL A C 1
ATOM 2725 O O . VAL A 1 359 ? 8.587 21.854 24.119 1.00 88.06 359 VAL A O 1
ATOM 2728 N N . GLN A 1 360 ? 6.429 21.506 24.660 1.00 89.88 360 GLN A N 1
ATOM 2729 C CA . GLN A 1 360 ? 6.537 20.051 24.598 1.00 89.88 360 GLN A CA 1
ATOM 2730 C C . GLN A 1 360 ? 6.798 19.574 23.166 1.00 89.88 360 GLN A C 1
ATOM 2732 O O . GLN A 1 360 ? 7.667 18.730 22.968 1.00 89.88 360 GLN A O 1
ATOM 2737 N N . TYR A 1 361 ? 6.154 20.175 22.163 1.00 90.62 361 TYR A N 1
ATOM 2738 C CA . TYR A 1 361 ? 6.395 19.848 20.755 1.00 90.62 361 TYR A CA 1
ATOM 2739 C C . TYR A 1 361 ? 7.860 20.072 20.344 1.00 90.62 361 TYR A C 1
ATOM 2741 O O . TYR A 1 361 ? 8.475 19.204 19.733 1.00 90.62 361 TYR A O 1
ATOM 2749 N N . SER A 1 362 ? 8.461 21.207 20.723 1.00 91.38 362 SER A N 1
ATOM 2750 C CA . SER A 1 362 ? 9.889 21.481 20.483 1.00 91.38 362 SER A CA 1
ATOM 2751 C C . SER A 1 362 ? 10.801 20.459 21.180 1.00 91.38 362 SER A C 1
ATOM 2753 O O . SER A 1 362 ? 11.762 19.970 20.578 1.00 91.38 362 SER A O 1
ATOM 2755 N N . LYS A 1 363 ? 10.487 20.070 22.425 1.00 93.62 363 LYS A N 1
ATOM 2756 C CA . LYS A 1 363 ? 11.224 19.004 23.130 1.00 93.62 363 LYS A CA 1
ATOM 2757 C C . LYS A 1 363 ? 11.114 17.662 22.404 1.00 93.62 363 LYS A C 1
ATOM 2759 O O . LYS A 1 363 ? 12.131 16.987 22.247 1.00 93.62 363 LYS A O 1
ATOM 2764 N N . ASP A 1 364 ? 9.919 17.310 21.937 1.00 93.69 364 ASP A N 1
ATOM 2765 C CA . ASP A 1 364 ? 9.659 16.075 21.196 1.00 93.69 364 ASP A CA 1
ATOM 2766 C C . ASP A 1 364 ? 10.431 16.059 19.869 1.00 93.69 364 ASP A C 1
ATOM 2768 O O . ASP A 1 364 ? 11.071 15.059 19.559 1.00 93.69 364 ASP A O 1
ATOM 2772 N N . ILE A 1 365 ? 10.474 17.178 19.132 1.00 95.31 365 ILE A N 1
ATOM 2773 C CA . ILE A 1 365 ? 11.289 17.323 17.912 1.00 95.31 365 ILE A CA 1
ATOM 2774 C C . ILE A 1 365 ? 12.775 17.085 18.208 1.00 95.31 365 ILE A C 1
ATOM 2776 O O . ILE A 1 365 ? 13.421 16.296 17.517 1.00 95.31 365 ILE A O 1
ATOM 2780 N N . LYS A 1 366 ? 13.330 17.718 19.249 1.00 95.88 366 LYS A N 1
ATOM 2781 C CA . LYS A 1 366 ? 14.745 17.543 19.629 1.00 95.88 366 LYS A CA 1
ATOM 2782 C C . LYS A 1 366 ? 15.068 16.098 20.023 1.00 95.88 366 LYS A C 1
ATOM 2784 O O . LYS A 1 366 ? 16.096 15.565 19.605 1.00 95.88 366 LYS A O 1
ATOM 2789 N N . ALA A 1 367 ? 14.202 15.459 20.808 1.00 96.50 367 ALA A N 1
ATOM 2790 C CA . ALA A 1 367 ? 14.379 14.070 21.226 1.00 96.50 367 ALA A CA 1
ATOM 2791 C C . ALA A 1 367 ? 14.246 13.095 20.041 1.00 96.50 367 ALA A C 1
ATOM 2793 O O . ALA A 1 367 ? 15.112 12.240 19.832 1.00 96.50 367 ALA A O 1
ATOM 2794 N N . MET A 1 368 ? 13.229 13.292 19.199 1.00 97.69 368 MET A N 1
ATOM 2795 C CA . MET A 1 368 ? 13.019 12.519 17.979 1.00 97.69 368 MET A CA 1
ATOM 2796 C C . MET A 1 368 ? 14.203 12.652 17.018 1.00 97.69 368 MET A C 1
ATOM 2798 O O . MET A 1 368 ? 14.640 11.648 16.461 1.00 97.69 368 MET A O 1
ATOM 2802 N N . ALA A 1 369 ? 14.777 13.849 16.859 1.00 97.94 369 ALA A N 1
ATOM 2803 C CA . ALA A 1 369 ? 15.951 14.078 16.016 1.00 97.94 369 ALA A CA 1
ATOM 2804 C C . ALA A 1 369 ? 17.159 13.229 16.449 1.00 97.94 369 ALA A C 1
ATOM 2806 O O . ALA A 1 369 ? 17.870 12.675 15.605 1.00 97.94 369 ALA A O 1
ATOM 2807 N N . ALA A 1 370 ? 17.382 13.087 17.760 1.00 96.38 370 ALA A N 1
ATOM 2808 C CA . ALA A 1 370 ? 18.453 12.247 18.292 1.00 96.38 370 ALA A CA 1
ATOM 2809 C C . ALA A 1 370 ? 18.222 10.760 17.962 1.00 96.38 370 ALA A C 1
ATOM 2811 O O . ALA A 1 370 ? 19.141 10.075 17.509 1.00 96.38 370 ALA A O 1
ATOM 2812 N N . GLU A 1 371 ? 16.989 10.269 18.116 1.00 97.25 371 GLU A N 1
ATOM 2813 C CA . GLU A 1 371 ? 16.636 8.886 17.770 1.00 97.25 371 GLU A CA 1
ATOM 2814 C C . GLU A 1 371 ? 16.694 8.608 16.264 1.00 97.25 371 GLU A C 1
ATOM 2816 O O . GLU A 1 371 ? 17.189 7.557 15.848 1.00 97.25 371 GLU A O 1
ATOM 2821 N N . LEU A 1 372 ? 16.224 9.551 15.442 1.00 97.88 372 LEU A N 1
ATOM 2822 C CA . LEU A 1 372 ? 16.314 9.479 13.984 1.00 97.88 372 LEU A CA 1
ATOM 2823 C C . LEU A 1 372 ? 17.774 9.402 13.548 1.00 97.88 372 LEU A C 1
ATOM 2825 O O . LEU A 1 372 ? 18.121 8.512 12.778 1.00 97.88 372 LEU A O 1
ATOM 2829 N N . THR A 1 373 ? 18.636 10.259 14.097 1.00 95.88 373 THR A N 1
ATOM 2830 C CA . THR A 1 373 ? 20.079 10.247 13.812 1.00 95.88 373 THR A CA 1
ATOM 2831 C C . THR A 1 373 ? 20.705 8.900 14.174 1.00 95.88 373 THR A C 1
ATOM 2833 O O . THR A 1 373 ? 21.412 8.317 13.357 1.00 95.88 373 THR A O 1
ATOM 2836 N N . ALA A 1 374 ? 20.395 8.348 15.352 1.00 91.62 374 ALA A N 1
ATOM 2837 C CA . ALA A 1 374 ? 20.901 7.037 15.765 1.00 91.62 374 ALA A CA 1
ATOM 2838 C C . ALA A 1 374 ? 20.399 5.889 14.865 1.00 91.62 374 ALA A C 1
ATOM 2840 O O . ALA A 1 374 ? 21.130 4.935 14.586 1.00 91.62 374 ALA A O 1
ATOM 2841 N N . MET A 1 375 ? 19.150 5.957 14.395 1.00 93.69 375 MET A N 1
ATOM 2842 C CA . MET A 1 375 ? 18.598 4.980 13.455 1.00 93.69 375 MET A CA 1
ATOM 2843 C C . MET A 1 375 ? 19.250 5.079 12.078 1.00 93.69 375 MET A C 1
ATOM 2845 O O . MET A 1 375 ? 19.608 4.039 11.522 1.00 93.69 375 MET A O 1
ATOM 2849 N N . ILE A 1 376 ? 19.429 6.297 11.566 1.00 91.75 376 ILE A N 1
ATOM 2850 C CA . ILE A 1 376 ? 20.072 6.570 10.278 1.00 91.75 376 ILE A CA 1
ATOM 2851 C C . ILE A 1 376 ? 21.495 6.023 10.281 1.00 91.75 376 ILE A C 1
ATOM 2853 O O . ILE A 1 376 ? 21.851 5.237 9.404 1.00 91.75 376 ILE A O 1
ATOM 2857 N N . ASP A 1 377 ? 22.251 6.344 11.326 1.00 86.75 377 ASP A N 1
ATOM 2858 C CA . ASP A 1 377 ? 23.605 5.859 11.555 1.00 86.75 377 ASP A CA 1
ATOM 2859 C C . ASP A 1 377 ? 23.665 4.317 11.573 1.00 86.75 377 ASP A C 1
ATOM 2861 O O . ASP A 1 377 ? 24.438 3.685 10.845 1.00 86.75 377 ASP A O 1
ATOM 2865 N N . ARG A 1 378 ? 22.797 3.672 12.363 1.00 83.75 378 ARG A N 1
ATOM 2866 C CA . ARG A 1 378 ? 22.748 2.205 12.492 1.00 83.75 378 ARG A CA 1
ATOM 2867 C C . ARG A 1 378 ? 22.353 1.496 11.193 1.00 83.75 378 ARG A C 1
ATOM 2869 O O . ARG A 1 378 ? 22.904 0.440 10.875 1.00 83.75 378 ARG A O 1
ATOM 2876 N N . LEU A 1 379 ? 21.359 2.022 10.479 1.00 82.56 379 LEU A N 1
ATOM 2877 C CA . LEU A 1 379 ? 20.807 1.409 9.266 1.00 82.56 379 LEU A CA 1
ATOM 2878 C C . LEU A 1 379 ? 21.518 1.849 7.984 1.00 82.56 379 LEU A C 1
ATOM 2880 O O . LEU A 1 379 ? 21.227 1.295 6.924 1.00 82.56 379 LEU A O 1
ATOM 2884 N N . ASN A 1 380 ? 22.424 2.823 8.071 1.00 81.88 380 ASN A N 1
ATOM 2885 C CA . ASN A 1 380 ? 23.127 3.408 6.935 1.00 81.88 380 ASN A CA 1
ATOM 2886 C C . ASN A 1 380 ? 22.153 3.801 5.806 1.00 81.88 380 ASN A C 1
ATOM 2888 O O . ASN A 1 380 ? 22.242 3.328 4.665 1.00 81.88 380 ASN A O 1
ATOM 2892 N N . CYS A 1 381 ? 21.118 4.558 6.181 1.00 88.56 381 CYS A N 1
ATOM 2893 C CA . CYS A 1 381 ? 19.937 4.790 5.352 1.00 88.56 381 CYS A CA 1
ATOM 2894 C C . CYS A 1 381 ? 19.726 6.254 4.942 1.00 88.56 381 CYS A C 1
ATOM 2896 O O . CYS A 1 381 ? 18.658 6.574 4.421 1.00 88.56 381 CYS A O 1
ATOM 2898 N N . ASP A 1 382 ? 20.734 7.118 5.078 1.00 92.19 382 ASP A N 1
ATOM 2899 C CA . ASP A 1 382 ? 20.658 8.540 4.714 1.00 92.19 382 ASP A CA 1
ATOM 2900 C C . ASP A 1 382 ? 19.995 8.785 3.352 1.00 92.19 382 ASP A C 1
ATOM 2902 O O . ASP A 1 382 ? 19.013 9.530 3.292 1.00 92.19 382 ASP A O 1
ATOM 2906 N N . PRO A 1 383 ? 20.415 8.115 2.255 1.00 92.19 383 PRO A N 1
ATOM 2907 C CA . PRO A 1 383 ? 19.921 8.489 0.935 1.00 92.19 383 PRO A CA 1
ATOM 2908 C C . PRO A 1 383 ? 18.444 8.158 0.725 1.00 92.19 383 PRO A C 1
ATOM 2910 O O . PRO A 1 383 ? 17.738 8.891 0.036 1.00 92.19 383 PRO A O 1
ATOM 2913 N N . ILE A 1 384 ? 17.949 7.059 1.311 1.00 92.19 384 ILE A N 1
ATOM 2914 C CA . ILE A 1 384 ? 16.535 6.695 1.156 1.00 92.19 384 ILE A CA 1
ATOM 2915 C C . ILE A 1 384 ? 15.635 7.593 2.010 1.00 92.19 384 ILE A C 1
ATOM 2917 O O . ILE A 1 384 ? 14.509 7.857 1.603 1.00 92.19 384 ILE A O 1
ATOM 2921 N N . ILE A 1 385 ? 16.131 8.090 3.148 1.00 96.88 385 ILE A N 1
ATOM 2922 C CA . ILE A 1 385 ? 15.408 9.044 3.996 1.00 96.88 385 ILE A CA 1
ATOM 2923 C C . ILE A 1 385 ? 15.318 10.416 3.317 1.00 96.88 385 ILE A C 1
ATOM 2925 O O . ILE A 1 385 ? 14.220 10.964 3.224 1.00 96.88 385 ILE A O 1
ATOM 2929 N N . VAL A 1 386 ? 16.423 10.927 2.759 1.00 97.44 386 VAL A N 1
ATOM 2930 C CA . VAL A 1 386 ? 16.414 12.191 1.995 1.00 97.44 386 VAL A CA 1
ATOM 2931 C C . VAL A 1 386 ? 15.505 12.080 0.769 1.00 97.44 386 VAL A C 1
ATOM 2933 O O . VAL A 1 386 ? 14.681 12.961 0.530 1.00 97.44 386 VAL A O 1
ATOM 2936 N N . ARG A 1 387 ? 15.576 10.964 0.027 1.00 95.38 387 ARG A N 1
ATOM 2937 C CA . ARG A 1 387 ? 14.668 10.711 -1.101 1.00 95.38 387 ARG A CA 1
ATOM 2938 C C . ARG A 1 387 ? 13.206 10.669 -0.649 1.00 95.38 387 ARG A C 1
ATOM 2940 O O . ARG A 1 387 ? 12.360 11.238 -1.321 1.00 95.38 387 ARG A O 1
ATOM 2947 N N . PHE A 1 388 ? 12.892 10.028 0.475 1.00 97.06 388 PHE A N 1
ATOM 2948 C CA . PHE A 1 388 ? 11.513 9.950 0.964 1.00 97.06 388 PHE A CA 1
ATOM 2949 C C . PHE A 1 388 ? 10.911 11.335 1.221 1.00 97.06 388 PHE A C 1
ATOM 2951 O O . PHE A 1 388 ? 9.821 11.625 0.738 1.00 97.06 388 PHE A O 1
ATOM 2958 N N . ALA A 1 389 ? 11.655 12.219 1.888 1.00 98.12 389 ALA A N 1
ATOM 2959 C CA . ALA A 1 389 ? 11.205 13.586 2.134 1.00 98.12 389 ALA A CA 1
ATOM 2960 C C . ALA A 1 389 ? 11.153 14.451 0.870 1.00 98.12 389 ALA A C 1
ATOM 2962 O O . ALA A 1 389 ? 10.225 15.243 0.724 1.00 98.12 389 ALA A O 1
ATOM 2963 N N . TRP A 1 390 ? 12.106 14.281 -0.059 1.00 97.19 390 TRP A N 1
ATOM 2964 C CA . TRP A 1 390 ? 12.058 14.941 -1.368 1.00 97.19 390 TRP A CA 1
ATOM 2965 C C . TRP A 1 390 ? 10.779 14.581 -2.125 1.00 97.19 390 TRP A C 1
ATOM 2967 O O . TRP A 1 390 ? 10.145 15.457 -2.701 1.00 97.19 390 TRP A O 1
ATOM 2977 N N . HIS A 1 391 ? 10.395 13.305 -2.122 1.00 95.81 391 HIS A N 1
ATOM 2978 C CA . HIS A 1 391 ? 9.228 12.836 -2.860 1.00 95.81 391 HIS A CA 1
ATOM 2979 C C . HIS A 1 391 ? 7.904 13.328 -2.251 1.00 95.81 391 HIS A C 1
ATOM 2981 O O . HIS A 1 391 ? 6.999 13.615 -3.023 1.00 95.81 391 HIS A O 1
ATOM 2987 N N . ASP A 1 392 ? 7.817 13.509 -0.927 1.00 96.44 392 ASP A N 1
ATOM 2988 C CA . ASP A 1 392 ? 6.666 14.157 -0.270 1.00 96.44 392 ASP A CA 1
ATOM 2989 C C . ASP A 1 392 ? 6.566 15.629 -0.714 1.00 96.44 392 ASP A C 1
ATOM 2991 O O . ASP A 1 392 ? 5.600 16.060 -1.344 1.00 96.44 392 ASP A O 1
ATOM 2995 N N . SER A 1 393 ? 7.643 16.393 -0.501 1.00 96.75 393 SER A N 1
ATOM 2996 C CA . SER A 1 393 ? 7.692 17.835 -0.779 1.00 96.75 393 SER A CA 1
ATOM 2997 C C . SER A 1 393 ? 7.637 18.185 -2.272 1.00 96.75 393 SER A C 1
ATOM 2999 O O . SER A 1 393 ? 7.133 19.241 -2.660 1.00 96.75 393 SER A O 1
ATOM 3001 N N . GLY A 1 394 ? 8.162 17.309 -3.128 1.00 96.00 394 GLY A N 1
ATOM 3002 C CA . GLY A 1 394 ? 8.318 17.499 -4.572 1.00 96.00 394 GLY A CA 1
ATOM 3003 C C . GLY A 1 394 ? 7.000 17.559 -5.344 1.00 96.00 394 GLY A C 1
ATOM 3004 O O . GLY A 1 394 ? 6.961 18.009 -6.490 1.00 96.00 394 GLY A O 1
ATOM 3005 N N . THR A 1 395 ? 5.902 17.135 -4.721 1.00 95.94 395 THR A N 1
ATOM 3006 C CA . THR A 1 395 ? 4.561 17.146 -5.318 1.00 95.94 395 THR A CA 1
ATOM 3007 C C . THR A 1 395 ? 3.918 18.534 -5.349 1.00 95.94 395 THR A C 1
ATOM 3009 O O . THR A 1 395 ? 2.872 18.694 -5.982 1.00 95.94 395 THR A O 1
ATOM 3012 N N . TYR A 1 396 ? 4.542 19.537 -4.715 1.00 97.81 396 TYR A N 1
ATOM 3013 C CA . TYR A 1 396 ? 3.952 20.860 -4.538 1.00 97.81 396 TYR A CA 1
ATOM 3014 C C . TYR A 1 396 ? 3.593 21.559 -5.860 1.00 97.81 396 TYR A C 1
ATOM 3016 O O . TYR A 1 396 ? 4.385 21.601 -6.810 1.00 97.81 396 TYR A O 1
ATOM 3024 N N . ASP A 1 397 ? 2.413 22.168 -5.897 1.00 96.75 397 ASP A N 1
ATOM 3025 C CA . ASP A 1 397 ? 1.932 23.045 -6.955 1.00 96.75 397 ASP A CA 1
ATOM 3026 C C . ASP A 1 397 ? 1.370 24.338 -6.357 1.00 96.75 397 ASP A C 1
ATOM 3028 O O . ASP A 1 397 ? 0.308 24.344 -5.736 1.00 96.75 397 ASP A O 1
ATOM 3032 N N . LYS A 1 398 ? 2.070 25.455 -6.588 1.00 96.12 398 LYS A N 1
ATOM 3033 C CA . LYS A 1 398 ? 1.696 26.769 -6.045 1.00 96.12 398 LYS A CA 1
ATOM 3034 C C . LYS A 1 398 ? 0.365 27.314 -6.575 1.00 96.12 398 LYS A C 1
ATOM 3036 O O . LYS A 1 398 ? -0.122 28.307 -6.045 1.00 96.12 398 LYS A O 1
ATOM 3041 N N . SER A 1 399 ? -0.169 26.740 -7.656 1.00 95.00 399 SER A N 1
ATOM 3042 C CA . SER A 1 399 ? -1.424 27.186 -8.274 1.00 95.00 399 SER A CA 1
ATOM 3043 C C . SER A 1 399 ? -2.674 26.596 -7.617 1.00 95.00 399 SER A C 1
ATOM 3045 O O . SER A 1 399 ? -3.784 27.032 -7.918 1.00 95.00 399 SER A O 1
ATOM 3047 N N . LEU A 1 400 ? -2.506 25.622 -6.720 1.00 93.94 400 LEU A N 1
ATOM 3048 C CA . LEU A 1 400 ? -3.600 24.913 -6.069 1.00 93.94 400 LEU A CA 1
ATOM 3049 C C . LEU A 1 400 ? -3.717 25.302 -4.587 1.00 93.94 400 LEU A C 1
ATOM 3051 O O . LEU A 1 400 ? -2.725 25.688 -3.965 1.00 93.94 400 LEU A O 1
ATOM 3055 N N . PRO A 1 401 ? -4.918 25.199 -3.995 1.00 93.56 401 PRO A N 1
ATOM 3056 C CA . PRO A 1 401 ? -5.094 25.364 -2.560 1.00 93.56 401 PRO A CA 1
ATOM 3057 C C . PRO A 1 401 ? -4.608 24.125 -1.798 1.00 93.56 401 PRO A C 1
ATOM 3059 O O . PRO A 1 401 ? -4.485 23.033 -2.352 1.00 93.56 401 PRO A O 1
ATOM 3062 N N . TRP A 1 402 ? -4.366 24.287 -0.500 1.00 90.75 402 TRP A N 1
ATOM 3063 C CA . TRP A 1 402 ? -4.179 23.151 0.400 1.00 90.75 402 TRP A CA 1
ATOM 3064 C C . TRP A 1 402 ? -5.500 22.385 0.607 1.00 90.75 402 TRP A C 1
ATOM 3066 O O . TRP A 1 402 ? -6.527 23.048 0.786 1.00 90.75 402 TRP A O 1
ATOM 3076 N N . PRO A 1 403 ? -5.491 21.035 0.674 1.00 91.56 403 PRO A N 1
ATOM 3077 C CA . PRO A 1 403 ? -4.331 20.135 0.562 1.00 91.56 403 PRO A CA 1
ATOM 3078 C C . PRO A 1 403 ? -3.942 19.714 -0.865 1.00 91.56 403 PRO A C 1
ATOM 3080 O O . PRO A 1 403 ? -2.884 19.122 -1.061 1.00 91.56 403 PRO A O 1
ATOM 3083 N N . GLN A 1 404 ? -4.726 20.070 -1.887 1.00 92.06 404 GLN A N 1
ATOM 3084 C CA . GLN A 1 404 ? -4.522 19.615 -3.276 1.00 92.06 404 GLN A CA 1
ATOM 3085 C C . GLN A 1 404 ? -3.204 20.093 -3.910 1.00 92.06 404 GLN A C 1
ATOM 3087 O O . GLN A 1 404 ? -2.733 19.525 -4.908 1.00 92.06 404 GLN A O 1
ATOM 3092 N N . CYS A 1 405 ? -2.595 21.138 -3.353 1.00 93.12 405 CYS A N 1
ATOM 3093 C CA . CYS A 1 405 ? -1.276 21.600 -3.749 1.00 93.12 405 CYS A CA 1
ATOM 3094 C C . CYS A 1 405 ? -0.174 20.577 -3.483 1.00 93.12 405 CYS A C 1
ATOM 3096 O O . CYS A 1 405 ? 0.836 20.656 -4.169 1.00 93.12 405 CYS A O 1
ATOM 3098 N N . GLY A 1 406 ? -0.362 19.586 -2.606 1.00 94.31 406 GLY A N 1
ATOM 3099 C CA . GLY A 1 406 ? 0.705 18.669 -2.196 1.00 94.31 406 GLY A CA 1
ATOM 3100 C C . GLY A 1 406 ? 1.798 19.390 -1.401 1.00 94.31 406 GLY A C 1
ATOM 3101 O O . GLY A 1 406 ? 1.556 20.429 -0.787 1.00 94.31 406 GLY A O 1
ATOM 3102 N N . GLY A 1 407 ? 3.023 18.869 -1.436 1.00 95.19 407 GLY A N 1
ATOM 3103 C CA . GLY A 1 407 ? 4.152 19.398 -0.669 1.00 95.19 407 GLY A CA 1
ATOM 3104 C C . GLY A 1 407 ? 4.415 18.619 0.618 1.00 95.19 407 GLY A C 1
ATOM 3105 O O . GLY A 1 407 ? 3.962 17.486 0.765 1.00 95.19 407 GLY A O 1
ATOM 3106 N N . ALA A 1 408 ? 5.173 19.224 1.539 1.00 95.69 408 ALA A N 1
ATOM 3107 C CA . ALA A 1 408 ? 5.643 18.589 2.774 1.00 95.69 408 ALA A CA 1
ATOM 3108 C C . ALA A 1 408 ? 4.484 18.397 3.767 1.00 95.69 408 ALA A C 1
ATOM 3110 O O . ALA A 1 408 ? 4.288 19.177 4.701 1.00 95.69 408 ALA A O 1
ATOM 3111 N N . SER A 1 409 ? 3.675 17.384 3.495 1.00 92.25 409 SER A N 1
ATOM 3112 C CA . SER A 1 409 ? 2.293 17.239 3.947 1.00 92.25 409 SER A CA 1
ATOM 3113 C C . SER A 1 409 ? 2.037 15.895 4.625 1.00 92.25 409 SER A C 1
ATOM 3115 O O . SER A 1 409 ? 0.978 15.683 5.218 1.00 92.25 409 SER A O 1
ATOM 3117 N N . GLY A 1 410 ? 3.014 14.984 4.546 1.00 92.88 410 GLY A N 1
ATOM 3118 C CA . GLY A 1 410 ? 2.868 13.611 5.003 1.00 92.88 410 GLY A CA 1
ATOM 3119 C C . GLY A 1 410 ? 2.034 12.745 4.059 1.00 92.88 410 GLY A C 1
ATOM 3120 O O . GLY A 1 410 ? 1.728 11.610 4.419 1.00 92.88 410 GLY A O 1
ATOM 3121 N N . GLY A 1 411 ? 1.680 13.233 2.865 1.00 91.25 411 GLY A N 1
ATOM 3122 C CA . GLY A 1 411 ? 0.910 12.481 1.873 1.00 91.25 411 GLY A CA 1
ATOM 3123 C C . GLY A 1 411 ? 1.601 11.197 1.422 1.00 91.25 411 GLY A C 1
ATOM 3124 O O . GLY A 1 411 ? 0.957 10.155 1.262 1.00 91.25 411 GLY A O 1
ATOM 3125 N N . ILE A 1 412 ? 2.934 11.202 1.370 1.00 94.19 412 ILE A N 1
ATOM 3126 C CA . ILE A 1 412 ? 3.706 10.037 0.928 1.00 94.19 412 ILE A CA 1
ATOM 3127 C C . ILE A 1 412 ? 3.581 8.811 1.855 1.00 94.19 412 ILE A C 1
ATOM 3129 O O . ILE A 1 412 ? 4.117 7.753 1.548 1.00 94.19 412 ILE A O 1
ATOM 3133 N N . ILE A 1 413 ? 2.920 8.898 3.015 1.00 90.62 413 ILE A N 1
ATOM 3134 C CA . ILE A 1 413 ? 2.673 7.724 3.877 1.00 90.62 413 ILE A CA 1
ATOM 3135 C C . ILE A 1 413 ? 1.441 6.917 3.444 1.00 90.62 413 ILE A C 1
ATOM 3137 O O . ILE A 1 413 ? 1.198 5.830 3.980 1.00 90.62 413 ILE A O 1
ATOM 3141 N N . TYR A 1 414 ? 0.617 7.465 2.550 1.00 81.62 414 TYR A N 1
ATOM 3142 C CA . TYR A 1 414 ? -0.589 6.815 2.057 1.00 81.62 414 TYR A CA 1
ATOM 3143 C C . TYR A 1 414 ? -0.271 5.944 0.844 1.00 81.62 414 TYR A C 1
ATOM 3145 O O . TYR A 1 414 ? 0.510 6.319 -0.029 1.00 81.62 414 TYR A O 1
ATOM 3153 N N . ASP A 1 415 ? -0.918 4.780 0.771 1.00 77.06 415 ASP A N 1
ATOM 3154 C CA . ASP A 1 415 ? -0.647 3.794 -0.278 1.00 77.06 415 ASP A CA 1
ATOM 3155 C C . ASP A 1 415 ? -0.930 4.336 -1.682 1.00 77.06 415 ASP A C 1
ATOM 3157 O O . ASP A 1 415 ? -0.217 3.982 -2.615 1.00 77.06 415 ASP A O 1
ATOM 3161 N N . VAL A 1 416 ? -1.917 5.229 -1.827 1.00 74.25 416 VAL A N 1
ATOM 3162 C CA . VAL A 1 416 ? -2.237 5.881 -3.106 1.00 74.25 416 VAL A CA 1
ATOM 3163 C C . VAL A 1 416 ? -1.039 6.651 -3.664 1.00 74.25 416 VAL A C 1
ATOM 3165 O O . VAL A 1 416 ? -0.717 6.495 -4.837 1.00 74.25 416 VAL A O 1
ATOM 3168 N N . GLU A 1 417 ? -0.320 7.395 -2.819 1.00 86.06 417 GLU A N 1
ATOM 3169 C CA . GLU A 1 417 ? 0.863 8.140 -3.238 1.00 86.06 417 GLU A CA 1
ATOM 3170 C C . GLU A 1 417 ? 2.107 7.242 -3.288 1.00 86.06 417 GLU A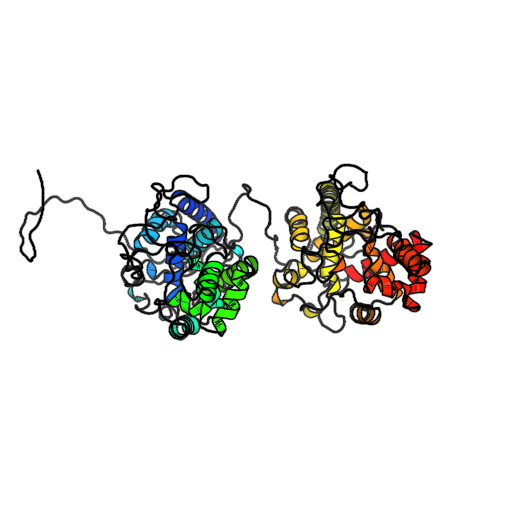 C 1
ATOM 3172 O O . GLU A 1 417 ? 2.906 7.343 -4.219 1.00 86.06 417 GLU A O 1
ATOM 3177 N N . LEU A 1 418 ? 2.280 6.305 -2.347 1.00 85.19 418 LEU A N 1
ATOM 3178 C CA . LEU A 1 418 ? 3.384 5.328 -2.381 1.00 85.19 418 LEU A CA 1
ATOM 3179 C C . LEU A 1 418 ? 3.361 4.439 -3.626 1.00 85.19 418 LEU A C 1
ATOM 3181 O O . LEU A 1 418 ? 4.421 3.977 -4.055 1.00 85.19 418 LEU A O 1
ATOM 3185 N N . ALA A 1 419 ? 2.174 4.182 -4.176 1.00 78.56 419 ALA A N 1
ATOM 3186 C CA . ALA A 1 419 ? 1.986 3.389 -5.382 1.00 78.56 419 ALA A CA 1
ATOM 3187 C C . ALA A 1 419 ? 2.398 4.127 -6.664 1.00 78.56 419 ALA A C 1
ATOM 3189 O O . ALA A 1 419 ? 2.555 3.470 -7.694 1.00 78.56 419 ALA A O 1
ATOM 3190 N N . HIS A 1 420 ? 2.617 5.448 -6.622 1.00 83.75 420 HIS A N 1
ATOM 3191 C CA . HIS A 1 420 ? 3.153 6.182 -7.767 1.00 83.75 420 HIS A CA 1
ATOM 3192 C C . HIS A 1 420 ? 4.497 5.584 -8.203 1.00 83.75 420 HIS A C 1
ATOM 3194 O O . HIS A 1 420 ? 5.374 5.302 -7.381 1.00 83.75 420 HIS A O 1
ATOM 3200 N N . GLY A 1 421 ? 4.709 5.439 -9.510 1.00 79.31 421 GLY A N 1
ATOM 3201 C CA . GLY A 1 421 ? 5.889 4.790 -10.078 1.00 79.31 421 GLY A CA 1
ATOM 3202 C C . GLY A 1 421 ? 7.203 5.451 -9.652 1.00 79.31 421 GLY A C 1
ATOM 3203 O O . GLY A 1 421 ? 8.187 4.763 -9.370 1.00 79.31 421 GLY A O 1
ATOM 3204 N N . ALA A 1 422 ? 7.215 6.780 -9.512 1.00 84.06 422 ALA A N 1
ATOM 3205 C CA . ALA A 1 422 ? 8.370 7.526 -9.006 1.00 84.06 422 ALA A CA 1
ATOM 3206 C C . ALA A 1 422 ? 8.725 7.172 -7.544 1.00 84.06 422 ALA A C 1
ATOM 3208 O O . ALA A 1 422 ? 9.891 7.265 -7.149 1.00 84.06 422 ALA A O 1
ATOM 3209 N N . ASN A 1 423 ? 7.756 6.701 -6.755 1.00 88.06 423 ASN A N 1
ATOM 3210 C CA . ASN A 1 423 ? 7.907 6.345 -5.342 1.00 88.06 423 ASN A CA 1
ATOM 3211 C C . ASN A 1 423 ? 8.331 4.881 -5.127 1.00 88.06 423 ASN A C 1
ATOM 3213 O O . ASN A 1 423 ? 8.454 4.424 -3.987 1.00 88.06 423 ASN A O 1
ATOM 3217 N N . ALA A 1 424 ? 8.656 4.149 -6.199 1.00 81.62 424 ALA A N 1
ATOM 3218 C CA . ALA A 1 424 ? 9.182 2.790 -6.112 1.00 81.62 424 ALA A CA 1
ATOM 3219 C C . ALA A 1 424 ? 10.320 2.681 -5.076 1.00 81.62 424 ALA A C 1
ATOM 3221 O O . ALA A 1 424 ? 11.229 3.514 -5.014 1.00 81.62 424 ALA A O 1
ATOM 3222 N N . GLY A 1 425 ? 10.257 1.649 -4.230 1.00 79.56 425 GLY A N 1
ATOM 3223 C CA . GLY A 1 425 ? 11.238 1.383 -3.172 1.00 79.56 425 GLY A CA 1
ATOM 3224 C C . GLY A 1 425 ? 11.099 2.226 -1.895 1.00 79.56 425 GLY A C 1
ATOM 3225 O O . GLY A 1 425 ? 11.678 1.845 -0.873 1.00 79.56 425 GLY A O 1
ATOM 3226 N N . LEU A 1 426 ? 10.309 3.303 -1.900 1.00 88.88 426 LEU A N 1
ATOM 3227 C CA . LEU A 1 426 ? 10.120 4.189 -0.747 1.00 88.88 426 LEU A CA 1
ATOM 3228 C C . LEU A 1 426 ? 9.291 3.638 0.427 1.00 88.88 426 LEU A C 1
ATOM 3230 O O . LEU A 1 426 ? 9.555 4.082 1.549 1.00 88.88 426 LEU A O 1
ATOM 3234 N N . PRO A 1 427 ? 8.442 2.592 0.290 1.00 85.31 427 PRO A N 1
ATOM 3235 C CA . PRO A 1 427 ? 7.840 1.938 1.458 1.00 85.31 427 PRO A CA 1
ATOM 3236 C C . PRO A 1 427 ? 8.865 1.433 2.489 1.00 85.31 427 PRO A C 1
ATOM 3238 O O . PRO A 1 427 ? 8.517 1.139 3.629 1.00 85.31 427 PRO A O 1
ATOM 3241 N N . LYS A 1 428 ? 10.143 1.290 2.107 1.00 82.62 428 LYS A N 1
ATOM 3242 C CA . LYS A 1 428 ? 11.236 0.946 3.024 1.00 82.62 428 LYS A CA 1
ATOM 3243 C C . LYS A 1 428 ? 11.618 2.096 3.965 1.00 82.62 428 LYS A C 1
ATOM 3245 O O . LYS A 1 428 ? 11.888 1.823 5.129 1.00 82.62 428 LYS A O 1
ATOM 3250 N N . ALA A 1 429 ? 11.628 3.345 3.493 1.00 90.00 429 ALA A N 1
ATOM 3251 C CA . ALA A 1 429 ? 11.906 4.506 4.343 1.00 90.00 429 ALA A CA 1
ATOM 3252 C C . ALA A 1 429 ? 10.824 4.665 5.415 1.00 90.00 429 ALA A C 1
ATOM 3254 O O . ALA A 1 429 ? 11.137 4.800 6.595 1.00 90.00 429 ALA A O 1
ATOM 3255 N N . LEU A 1 430 ? 9.558 4.513 5.021 1.00 89.94 430 LEU A N 1
ATOM 3256 C CA . LEU A 1 430 ? 8.424 4.536 5.940 1.00 89.94 430 LEU A CA 1
ATOM 3257 C C . LEU A 1 430 ? 8.583 3.525 7.088 1.00 89.94 430 LEU A C 1
ATOM 3259 O O . LEU A 1 430 ? 8.427 3.880 8.254 1.00 89.94 430 LEU A O 1
ATOM 3263 N N . LYS A 1 431 ? 9.019 2.298 6.776 1.00 84.25 431 LYS A N 1
ATOM 3264 C CA . LYS A 1 431 ? 9.294 1.243 7.772 1.00 84.25 431 LYS A CA 1
ATOM 3265 C C . LYS A 1 431 ? 10.395 1.586 8.760 1.00 84.25 431 LYS A C 1
ATOM 3267 O O . LYS A 1 431 ? 10.378 1.092 9.883 1.00 84.25 431 LYS A O 1
ATOM 3272 N N . PHE A 1 432 ? 11.361 2.402 8.357 1.00 88.81 432 PHE A N 1
ATOM 3273 C CA . PHE A 1 432 ? 12.417 2.868 9.251 1.00 88.81 432 PHE A CA 1
ATOM 3274 C C . PHE A 1 432 ? 11.922 3.952 10.207 1.00 88.81 432 PHE A C 1
ATOM 3276 O O . PHE A 1 432 ? 12.329 3.970 11.367 1.00 88.81 432 PHE A O 1
ATOM 3283 N N . LEU A 1 433 ? 11.029 4.824 9.734 1.00 93.38 433 LEU A N 1
ATOM 3284 C CA . LEU A 1 433 ? 10.500 5.944 10.511 1.00 93.38 433 LEU A CA 1
ATOM 3285 C C . LEU A 1 433 ? 9.402 5.520 11.495 1.00 93.38 433 LEU A C 1
ATOM 3287 O O . LEU A 1 433 ? 9.330 6.063 12.595 1.00 93.38 433 LEU A O 1
ATOM 3291 N N . GLN A 1 434 ? 8.587 4.522 11.143 1.00 86.31 434 GLN A N 1
ATOM 3292 C CA . GLN A 1 434 ? 7.449 4.040 11.939 1.00 86.31 434 GLN A CA 1
ATOM 3293 C C . GLN A 1 434 ? 7.752 3.765 13.423 1.00 86.31 434 GLN A C 1
ATOM 3295 O O . GLN A 1 434 ? 7.022 4.294 14.266 1.00 86.31 434 GLN A O 1
ATOM 3300 N N . PRO A 1 435 ? 8.807 3.007 13.796 1.00 82.00 435 PRO A N 1
ATOM 3301 C CA . PRO A 1 435 ? 9.084 2.721 15.204 1.00 82.00 435 PRO A CA 1
ATOM 3302 C C . PRO A 1 435 ? 9.442 3.966 16.016 1.00 82.00 435 PRO A C 1
ATOM 3304 O O . PRO A 1 435 ? 9.193 4.002 17.218 1.00 82.00 435 PRO A O 1
ATOM 3307 N N . ILE A 1 436 ? 10.034 4.977 15.374 1.00 89.12 436 ILE A N 1
ATOM 3308 C CA . ILE A 1 436 ? 10.381 6.241 16.025 1.00 89.12 436 ILE A CA 1
ATOM 3309 C C . ILE A 1 436 ? 9.137 7.120 16.104 1.00 89.12 436 ILE A C 1
ATOM 3311 O O . ILE A 1 436 ? 8.792 7.551 17.197 1.00 89.12 436 ILE A O 1
ATOM 3315 N N . LYS A 1 437 ? 8.393 7.301 15.002 1.00 92.19 437 LYS A N 1
ATOM 3316 C CA . LYS A 1 437 ? 7.113 8.033 14.993 1.00 92.19 437 LYS A CA 1
ATOM 3317 C C . LYS A 1 437 ? 6.172 7.577 16.107 1.00 92.19 437 LYS A C 1
ATOM 3319 O O . LYS A 1 437 ? 5.537 8.412 16.746 1.00 92.19 437 LYS A O 1
ATOM 3324 N N . ALA A 1 438 ? 6.085 6.268 16.345 1.00 79.81 438 ALA A N 1
ATOM 3325 C CA . ALA A 1 438 ? 5.223 5.689 17.372 1.00 79.81 438 ALA A CA 1
ATOM 3326 C C . ALA A 1 438 ? 5.527 6.202 18.795 1.00 79.81 438 ALA A C 1
ATOM 3328 O O . ALA A 1 438 ? 4.623 6.252 19.625 1.00 79.81 438 ALA A O 1
ATOM 3329 N N . LYS A 1 439 ? 6.774 6.605 19.075 1.00 88.81 439 LYS A N 1
ATOM 3330 C CA . LYS A 1 439 ? 7.191 7.170 20.370 1.00 88.81 439 LYS A CA 1
ATOM 3331 C C . LYS A 1 439 ? 6.825 8.645 20.533 1.00 88.81 439 LYS A C 1
ATOM 3333 O O . LYS A 1 439 ? 6.742 9.120 21.659 1.00 88.81 439 LYS A O 1
ATOM 3338 N N . TYR A 1 440 ? 6.584 9.345 19.425 1.00 88.56 440 TYR A N 1
ATOM 3339 C CA . TYR A 1 440 ? 6.277 10.775 19.382 1.00 88.56 440 TYR A CA 1
ATOM 3340 C C . TYR A 1 440 ? 4.917 10.988 18.697 1.00 88.56 440 TYR A C 1
ATOM 3342 O O . TYR A 1 440 ? 4.845 11.489 17.569 1.00 88.56 440 TYR A O 1
ATOM 3350 N N . PRO A 1 441 ? 3.806 10.567 19.334 1.00 82.44 441 PRO A N 1
ATOM 3351 C CA . PRO A 1 441 ? 2.477 10.628 18.729 1.00 82.44 441 PRO A CA 1
ATOM 3352 C C . PRO A 1 441 ? 2.032 12.061 18.413 1.00 82.44 441 PRO A C 1
ATOM 3354 O O . PRO A 1 441 ? 1.298 12.249 17.449 1.00 82.44 441 PRO A O 1
ATOM 3357 N N . ASN A 1 442 ? 2.526 13.052 19.161 1.00 83.31 442 ASN A N 1
ATOM 3358 C CA . ASN A 1 442 ? 2.194 14.463 18.966 1.00 83.31 442 ASN A CA 1
ATOM 3359 C C . ASN A 1 442 ? 2.876 15.083 17.741 1.00 83.31 442 ASN A C 1
ATOM 3361 O O . ASN A 1 442 ? 2.329 16.015 17.166 1.00 83.31 442 ASN A O 1
ATOM 3365 N N . VAL A 1 443 ? 4.048 14.579 17.338 1.00 90.81 443 VAL A N 1
ATOM 3366 C CA . VAL A 1 443 ? 4.763 15.067 16.151 1.00 90.81 443 VAL A CA 1
ATOM 3367 C C . VAL A 1 443 ? 4.084 14.503 14.911 1.00 90.81 443 VAL A C 1
ATOM 3369 O O . VAL A 1 443 ? 3.894 13.292 14.832 1.00 90.81 443 VAL A O 1
ATOM 3372 N N . SER A 1 444 ? 3.720 15.340 13.943 1.00 93.31 444 SER A N 1
ATOM 3373 C CA . SER A 1 444 ? 3.054 14.895 12.712 1.00 93.31 444 SER A CA 1
ATOM 3374 C C . SER A 1 444 ? 3.943 13.998 11.841 1.00 93.31 444 SER A C 1
ATOM 3376 O O . SER A 1 444 ? 5.171 13.950 11.997 1.00 93.31 444 SER A O 1
ATOM 3378 N N . TRP A 1 445 ? 3.342 13.248 10.918 1.00 95.25 445 TRP A N 1
ATOM 3379 C CA . TRP A 1 445 ? 4.104 12.524 9.897 1.00 95.25 445 TRP A CA 1
ATOM 3380 C C . TRP A 1 445 ? 4.868 13.472 8.982 1.00 95.25 445 TRP A C 1
ATOM 3382 O O . TRP A 1 445 ? 6.043 13.215 8.714 1.00 95.25 445 TRP A O 1
ATOM 3392 N N . ALA A 1 446 ? 4.246 14.578 8.579 1.00 95.94 446 ALA A N 1
ATOM 3393 C CA . ALA A 1 446 ? 4.875 15.639 7.808 1.00 95.94 446 ALA A CA 1
ATOM 3394 C C . ALA A 1 446 ? 6.167 16.129 8.488 1.00 95.94 446 ALA A C 1
ATOM 3396 O O . ALA A 1 446 ? 7.226 16.160 7.860 1.00 95.94 446 ALA A O 1
ATOM 3397 N N . ASP A 1 447 ? 6.134 16.417 9.793 1.00 97.81 447 ASP A N 1
ATOM 3398 C CA . ASP A 1 447 ? 7.348 16.794 10.525 1.00 97.81 447 ASP A CA 1
ATOM 3399 C C . ASP A 1 447 ? 8.327 15.640 10.694 1.00 97.81 447 ASP A C 1
ATOM 3401 O O . ASP A 1 447 ? 9.526 15.849 10.557 1.00 97.81 447 ASP A O 1
ATOM 3405 N N . THR A 1 448 ? 7.850 14.423 10.953 1.00 98.19 448 THR A N 1
ATOM 3406 C CA . THR A 1 448 ? 8.725 13.253 11.114 1.00 98.19 448 THR A CA 1
ATOM 3407 C C . THR A 1 448 ? 9.562 13.005 9.858 1.00 98.19 448 THR A C 1
ATOM 3409 O O . THR A 1 448 ? 10.759 12.735 9.952 1.00 98.19 448 THR A O 1
ATOM 3412 N N . ILE A 1 449 ? 8.945 13.111 8.679 1.00 98.38 449 ILE A N 1
ATOM 3413 C CA . ILE A 1 449 ? 9.594 12.895 7.381 1.00 98.38 449 ILE A CA 1
ATOM 3414 C C . ILE A 1 449 ? 10.645 13.975 7.121 1.00 98.38 449 ILE A C 1
ATOM 3416 O O . ILE A 1 449 ? 11.800 13.656 6.824 1.00 98.38 449 ILE A O 1
ATOM 3420 N N . GLN A 1 450 ? 10.268 15.247 7.272 1.00 98.44 450 GLN A N 1
ATOM 3421 C CA . GLN A 1 450 ? 11.177 16.360 7.001 1.00 98.44 450 GLN A CA 1
ATOM 3422 C C . GLN A 1 450 ? 12.301 16.443 8.052 1.00 98.44 450 GLN A C 1
ATOM 3424 O O . GLN A 1 450 ? 13.455 16.686 7.697 1.00 98.44 450 GLN A O 1
ATOM 3429 N N . LEU A 1 451 ? 12.012 16.150 9.327 1.00 98.56 451 LEU A N 1
ATOM 3430 C CA . LEU A 1 451 ? 13.017 16.061 10.391 1.00 98.56 451 LEU A CA 1
ATOM 3431 C C . LEU A 1 451 ? 14.026 14.942 10.116 1.00 98.56 451 LEU A C 1
ATOM 3433 O O . LEU A 1 451 ? 15.230 15.152 10.253 1.00 98.56 451 LEU A O 1
ATOM 3437 N N . ALA A 1 452 ? 13.558 13.769 9.683 1.00 98.62 452 ALA A N 1
ATOM 3438 C CA . ALA A 1 452 ? 14.440 12.658 9.342 1.00 98.62 452 ALA A CA 1
ATOM 3439 C C . ALA A 1 452 ? 15.376 13.003 8.177 1.00 98.62 452 ALA A C 1
ATOM 3441 O O . ALA A 1 452 ? 16.557 12.658 8.225 1.00 98.62 452 ALA A O 1
ATOM 3442 N N . SER A 1 453 ? 14.877 13.720 7.166 1.00 98.44 453 SER A N 1
ATOM 3443 C CA . SER A 1 453 ? 15.703 14.238 6.068 1.00 98.44 453 SER A CA 1
ATOM 3444 C C . SER A 1 453 ? 16.776 15.204 6.561 1.00 98.44 453 SER A C 1
ATOM 3446 O O . SER A 1 453 ? 17.944 15.045 6.212 1.00 98.44 453 SER A O 1
ATOM 3448 N N . ALA A 1 454 ? 16.422 16.148 7.436 1.00 98.31 454 ALA A N 1
ATOM 3449 C CA . ALA A 1 454 ? 17.384 17.078 8.022 1.00 98.31 454 ALA A CA 1
ATOM 3450 C C . ALA A 1 454 ? 18.471 16.362 8.844 1.00 98.31 454 ALA A C 1
ATOM 3452 O O . ALA A 1 454 ? 19.656 16.676 8.710 1.00 98.31 454 ALA A O 1
ATOM 3453 N N . CYS A 1 455 ? 18.087 15.356 9.638 1.00 98.38 455 CYS A N 1
ATOM 3454 C CA . CYS A 1 455 ? 19.029 14.488 10.346 1.00 98.38 455 CYS A CA 1
ATOM 3455 C C . CYS A 1 455 ? 19.957 13.742 9.379 1.00 98.38 455 CYS A C 1
ATOM 3457 O O . CYS A 1 455 ? 21.163 13.711 9.610 1.00 98.38 455 CYS A O 1
ATOM 3459 N N . ALA A 1 456 ? 19.415 13.174 8.297 1.00 97.12 456 ALA A N 1
ATOM 3460 C CA . ALA A 1 456 ? 20.189 12.443 7.297 1.00 97.12 456 ALA A CA 1
ATOM 3461 C C . ALA A 1 456 ? 21.192 13.354 6.582 1.00 97.12 456 ALA A C 1
ATOM 3463 O O . ALA A 1 456 ? 22.371 13.023 6.534 1.00 97.12 456 ALA A O 1
ATOM 3464 N N . VAL A 1 457 ? 20.764 14.530 6.100 1.00 97.25 457 VAL A N 1
ATOM 3465 C CA . VAL A 1 457 ? 21.652 15.517 5.453 1.00 97.25 457 VAL A CA 1
ATOM 3466 C C . VAL A 1 457 ? 22.812 15.892 6.376 1.00 97.25 457 VAL A C 1
ATOM 3468 O O . VAL A 1 457 ? 23.967 15.845 5.957 1.00 97.25 457 VAL A O 1
ATOM 3471 N N . LYS A 1 458 ? 22.531 16.201 7.646 1.00 95.94 458 LYS A N 1
ATOM 3472 C CA . LYS A 1 458 ? 23.574 16.514 8.631 1.00 95.94 458 LYS A CA 1
ATOM 3473 C C . LYS A 1 458 ? 24.504 15.322 8.886 1.00 95.94 458 LYS A C 1
ATOM 3475 O O . LYS A 1 458 ? 25.719 15.494 8.948 1.00 95.94 458 LYS A O 1
ATOM 3480 N N . HIS A 1 459 ? 23.952 14.117 9.024 1.00 94.31 459 HIS A N 1
ATOM 3481 C CA . HIS A 1 459 ? 24.711 12.902 9.331 1.00 94.31 459 HIS A CA 1
ATOM 3482 C C . HIS A 1 459 ? 25.717 12.531 8.225 1.00 94.31 459 HIS A C 1
ATOM 3484 O O . HIS A 1 459 ? 26.860 12.167 8.519 1.00 94.31 459 HIS A O 1
ATOM 3490 N N . CYS A 1 460 ? 25.351 12.715 6.953 1.00 91.44 460 CYS A N 1
ATOM 3491 C CA . CYS A 1 460 ? 26.266 12.519 5.826 1.00 91.44 460 CYS A CA 1
ATOM 3492 C C . CYS A 1 460 ? 27.224 13.704 5.570 1.00 91.44 460 CYS A C 1
ATOM 3494 O O . CYS A 1 460 ? 27.985 13.673 4.604 1.00 91.44 460 CYS A O 1
ATOM 3496 N N . GLY A 1 461 ? 27.265 14.713 6.450 1.00 89.38 461 GLY A N 1
ATOM 3497 C CA . GLY A 1 461 ? 28.211 15.838 6.391 1.00 89.38 461 GLY A CA 1
ATOM 3498 C C . GLY A 1 461 ? 27.700 17.085 5.662 1.00 89.38 461 GLY A C 1
ATOM 3499 O O . GLY A 1 461 ? 28.483 17.999 5.406 1.00 89.38 461 GLY A O 1
ATOM 3500 N N . GLY A 1 462 ? 26.408 17.126 5.336 1.00 93.00 462 GLY A N 1
ATOM 3501 C CA . GLY A 1 462 ? 25.738 18.287 4.762 1.00 93.00 462 GLY A CA 1
ATOM 3502 C C . GLY A 1 462 ? 25.400 19.364 5.805 1.00 93.00 462 GLY A C 1
ATOM 3503 O O . GLY A 1 462 ? 25.755 19.241 6.981 1.00 93.00 462 GLY A O 1
ATOM 3504 N N . PRO A 1 463 ? 24.717 20.447 5.394 1.00 91.12 463 PRO A N 1
ATOM 3505 C CA . PRO A 1 463 ? 24.356 21.544 6.290 1.00 91.12 463 PRO A CA 1
ATOM 3506 C C . PRO A 1 463 ? 23.396 21.106 7.408 1.00 91.12 463 PRO A C 1
ATOM 3508 O O . PRO A 1 463 ? 22.531 20.253 7.210 1.00 91.12 463 PRO A O 1
ATOM 3511 N N . ASP A 1 464 ? 23.502 21.746 8.576 1.00 93.00 464 ASP A N 1
ATOM 3512 C CA . ASP A 1 464 ? 22.533 21.578 9.662 1.00 93.00 464 ASP A CA 1
ATOM 3513 C C . ASP A 1 464 ? 21.272 22.408 9.383 1.00 93.00 464 ASP A C 1
ATOM 3515 O O . ASP A 1 464 ? 21.272 23.632 9.514 1.00 93.00 464 ASP A O 1
ATOM 3519 N N . LEU A 1 465 ? 20.205 21.733 8.956 1.00 92.50 465 LEU A N 1
ATOM 3520 C CA . LEU A 1 465 ? 18.958 22.374 8.526 1.00 92.50 465 LEU A CA 1
ATOM 3521 C C . LEU A 1 465 ? 17.990 22.638 9.684 1.00 92.50 465 LEU A C 1
ATOM 3523 O O . LEU A 1 465 ? 17.202 23.581 9.621 1.00 92.50 465 LEU A O 1
ATOM 3527 N N . ILE A 1 466 ? 18.052 21.824 10.744 1.00 94.25 466 ILE A N 1
ATOM 3528 C CA . ILE A 1 466 ? 17.069 21.805 11.840 1.00 94.25 466 ILE A CA 1
ATOM 3529 C C . ILE A 1 466 ? 16.859 23.194 12.475 1.00 94.25 466 ILE A C 1
ATOM 3531 O O . ILE A 1 466 ? 15.701 23.556 12.685 1.00 94.25 466 ILE A O 1
ATOM 3535 N N . PRO A 1 467 ? 17.901 24.017 12.732 1.00 91.56 467 PRO A N 1
ATOM 3536 C CA . PRO A 1 467 ? 17.724 25.348 13.326 1.00 91.56 467 PRO A CA 1
ATOM 3537 C C . PRO A 1 467 ? 16.913 26.338 12.475 1.00 91.56 467 PRO A C 1
ATOM 3539 O O . PRO A 1 467 ? 16.445 27.353 12.994 1.00 91.56 467 PRO A O 1
ATOM 3542 N N . TYR A 1 468 ? 16.776 26.074 11.175 1.00 89.75 468 TYR A N 1
ATOM 3543 C CA . TYR A 1 468 ? 16.156 26.979 10.205 1.00 89.75 468 TYR A CA 1
ATOM 3544 C C . TYR A 1 468 ? 14.819 26.469 9.663 1.00 89.75 468 TYR A C 1
ATOM 3546 O O . TYR A 1 468 ? 14.143 27.199 8.941 1.00 89.75 468 TYR A O 1
ATOM 3554 N N . MET A 1 469 ? 14.439 25.237 9.998 1.00 93.25 469 MET A N 1
ATOM 3555 C CA . MET A 1 469 ? 13.157 24.659 9.614 1.00 93.25 469 MET A CA 1
ATOM 3556 C C . MET A 1 469 ? 12.055 25.071 10.585 1.00 93.25 469 MET A C 1
ATOM 3558 O O . MET A 1 469 ? 12.263 25.146 11.798 1.00 93.25 469 MET A O 1
ATOM 3562 N N . MET A 1 470 ? 10.853 25.263 10.046 1.00 92.25 470 MET A N 1
ATOM 3563 C CA . MET A 1 470 ? 9.635 25.365 10.847 1.00 92.25 470 MET A CA 1
ATOM 3564 C C . MET A 1 470 ? 8.991 23.984 11.004 1.00 92.25 470 MET A C 1
ATOM 3566 O O . MET A 1 470 ? 8.904 23.222 10.042 1.00 92.25 470 MET A O 1
ATOM 3570 N N . PHE A 1 471 ? 8.549 23.664 12.216 1.00 93.94 471 PHE A N 1
ATOM 3571 C CA . PHE A 1 471 ? 7.825 22.447 12.594 1.00 93.94 471 PHE A CA 1
ATOM 3572 C C . PHE A 1 471 ? 6.395 22.792 13.038 1.00 93.94 471 PHE A C 1
ATOM 3574 O O . PHE A 1 471 ? 5.965 23.943 12.985 1.00 93.94 471 PHE A O 1
ATOM 3581 N N . GLY A 1 472 ? 5.627 21.797 13.454 1.00 91.69 472 GLY A N 1
ATOM 3582 C CA . GLY A 1 472 ? 4.186 21.891 13.645 1.00 91.69 472 GLY A CA 1
ATOM 3583 C C . GLY A 1 472 ? 3.418 21.761 12.329 1.00 91.69 472 GLY A C 1
ATOM 3584 O O . GLY A 1 472 ? 2.376 22.397 12.179 1.00 91.69 472 GLY A O 1
ATOM 3585 N N . ARG A 1 473 ? 3.924 21.006 11.347 1.00 93.12 473 ARG A N 1
ATOM 3586 C CA . ARG A 1 473 ? 3.172 20.735 10.109 1.00 93.12 473 ARG A CA 1
ATOM 3587 C C . ARG A 1 473 ? 1.921 19.919 10.426 1.00 93.12 473 ARG A C 1
ATOM 3589 O O . ARG A 1 473 ? 1.978 19.010 11.252 1.00 93.12 473 ARG A O 1
ATOM 3596 N N . ARG A 1 474 ? 0.807 20.210 9.761 1.00 89.69 474 ARG A N 1
ATOM 3597 C CA . ARG A 1 474 ? -0.394 19.370 9.778 1.00 89.69 474 ARG A CA 1
ATOM 3598 C C . ARG A 1 474 ? -0.244 18.254 8.754 1.00 89.69 474 ARG A C 1
ATOM 3600 O O . ARG A 1 474 ? 0.157 18.515 7.623 1.00 89.69 474 ARG A O 1
ATOM 3607 N N . ASP A 1 475 ? -0.610 17.046 9.161 1.00 91.62 475 ASP A N 1
ATOM 3608 C CA . ASP A 1 475 ? -0.806 15.944 8.226 1.00 91.62 475 ASP A CA 1
ATOM 3609 C C . ASP A 1 475 ? -2.070 16.198 7.396 1.00 91.62 475 ASP A C 1
ATOM 3611 O O . ASP A 1 475 ? -3.046 16.768 7.900 1.00 91.62 475 ASP A O 1
ATOM 3615 N N . ILE A 1 476 ? -2.064 15.770 6.133 1.00 85.88 476 ILE A N 1
ATOM 3616 C CA . ILE A 1 476 ? -3.302 15.680 5.348 1.00 85.88 476 ILE A CA 1
ATOM 3617 C C . ILE A 1 476 ? -4.274 14.675 5.978 1.00 85.88 476 ILE A C 1
ATOM 3619 O O . ILE A 1 476 ? -3.860 13.733 6.666 1.00 85.88 476 ILE A O 1
ATOM 3623 N N . SER A 1 477 ? -5.571 14.867 5.734 1.00 80.31 477 SER A N 1
ATOM 3624 C CA . SER A 1 477 ? -6.636 14.175 6.473 1.00 80.31 477 SER A CA 1
ATOM 3625 C C . SER A 1 477 ? -6.769 12.707 6.076 1.00 80.31 477 SER A C 1
ATOM 3627 O O . SER A 1 477 ? -7.141 11.875 6.906 1.00 80.31 477 SER A O 1
ATOM 3629 N N . GLY A 1 478 ? -6.455 12.392 4.819 1.00 73.62 478 GLY A N 1
ATOM 3630 C CA . GLY A 1 478 ? -6.668 11.071 4.250 1.00 73.62 478 GLY A CA 1
ATOM 3631 C C . GLY A 1 478 ? -6.045 10.898 2.862 1.00 73.62 478 GLY A C 1
ATOM 3632 O O . GLY A 1 478 ? -5.488 11.844 2.305 1.00 73.62 478 GLY A O 1
ATOM 3633 N N . PRO A 1 479 ? -6.118 9.685 2.287 1.00 73.25 479 PRO A N 1
ATOM 3634 C CA . PRO A 1 479 ? -5.581 9.389 0.956 1.00 73.25 479 PRO A CA 1
ATOM 3635 C C . PRO A 1 479 ? -6.239 10.206 -0.170 1.00 73.25 479 PRO A C 1
ATOM 3637 O O . PRO A 1 479 ? -5.630 10.412 -1.213 1.00 73.25 479 PRO A O 1
ATOM 3640 N N . GLU A 1 480 ? -7.469 10.679 0.012 1.00 75.88 480 GLU A N 1
ATOM 3641 C CA . GLU A 1 480 ? -8.171 11.566 -0.922 1.00 75.88 480 GLU A CA 1
ATOM 3642 C C . GLU A 1 480 ? -7.504 12.938 -1.084 1.00 75.88 480 GLU A C 1
ATOM 3644 O O . GLU A 1 480 ? -7.690 13.594 -2.109 1.00 75.88 480 GLU A O 1
ATOM 3649 N N . ASP A 1 481 ? -6.706 13.346 -0.096 1.00 85.75 481 ASP A N 1
ATOM 3650 C CA . ASP A 1 481 ? -5.947 14.593 -0.109 1.00 85.75 481 ASP A CA 1
ATOM 3651 C C . ASP A 1 481 ? -4.570 14.425 -0.783 1.00 85.75 481 ASP A C 1
ATOM 3653 O O . ASP A 1 481 ? -3.857 15.412 -0.978 1.00 85.75 481 ASP A O 1
ATOM 3657 N N . CYS A 1 482 ? -4.175 13.196 -1.150 1.00 86.00 482 CYS A N 1
ATOM 3658 C CA . CYS A 1 482 ? -2.898 12.951 -1.814 1.00 86.00 482 CYS A CA 1
ATOM 3659 C C . CYS A 1 482 ? -2.853 13.603 -3.208 1.00 86.00 482 CYS A C 1
ATOM 3661 O O . CYS A 1 482 ? -3.813 13.517 -3.982 1.00 86.00 482 CYS A O 1
ATOM 3663 N N . PRO A 1 483 ? -1.719 14.220 -3.580 1.00 89.19 483 PRO A N 1
ATOM 3664 C CA . PRO A 1 483 ? -1.530 14.778 -4.909 1.00 89.19 483 PRO A CA 1
ATOM 3665 C C . PRO A 1 483 ? -1.570 13.669 -5.976 1.00 89.19 483 PRO A C 1
ATOM 3667 O O . PRO A 1 483 ? -1.142 12.549 -5.713 1.00 89.19 483 PRO A O 1
ATOM 3670 N N . PRO A 1 484 ? -2.021 13.964 -7.206 1.00 87.06 484 PRO A N 1
ATOM 3671 C CA . PRO A 1 484 ? -1.980 13.007 -8.305 1.00 87.06 484 PRO A CA 1
ATOM 3672 C C . PRO A 1 484 ? -0.542 12.678 -8.731 1.00 87.06 484 PRO A C 1
ATOM 3674 O O . PRO A 1 484 ? 0.387 13.477 -8.564 1.00 87.06 484 PRO A O 1
ATOM 3677 N N . GLU A 1 485 ? -0.379 11.517 -9.365 1.00 89.00 485 GLU A N 1
ATOM 3678 C CA . GLU A 1 485 ? 0.877 11.103 -9.988 1.00 89.00 485 GLU A CA 1
ATOM 3679 C C . GLU A 1 485 ? 1.353 12.091 -11.075 1.00 89.00 485 GLU A C 1
ATOM 3681 O O . GLU A 1 485 ? 0.579 12.852 -11.658 1.00 89.00 485 GLU A O 1
ATOM 3686 N N . GLY A 1 486 ? 2.657 12.071 -11.373 1.00 87.25 486 GLY A N 1
ATOM 3687 C CA . GLY A 1 486 ? 3.250 12.839 -12.475 1.00 87.25 486 GLY A CA 1
ATOM 3688 C C . GLY A 1 486 ? 3.747 14.231 -12.084 1.00 87.25 486 GLY A C 1
ATOM 3689 O O . GLY A 1 486 ? 4.137 15.016 -12.948 1.00 87.25 486 GLY A O 1
ATOM 3690 N N . ARG A 1 487 ? 3.762 14.553 -10.785 1.00 92.50 487 ARG A N 1
ATOM 3691 C CA . ARG A 1 487 ? 4.272 15.837 -10.282 1.00 92.50 487 ARG A CA 1
ATOM 3692 C C . ARG A 1 487 ? 5.772 15.861 -9.976 1.00 92.50 487 ARG A C 1
ATOM 3694 O O . ARG A 1 487 ? 6.295 16.951 -9.754 1.00 92.50 487 ARG A O 1
ATOM 3701 N N . LEU A 1 488 ? 6.443 14.713 -9.988 1.00 92.62 488 LEU A N 1
ATOM 3702 C CA . LEU A 1 488 ? 7.878 14.571 -9.727 1.00 92.62 488 LEU A CA 1
ATOM 3703 C C . LEU A 1 488 ? 8.693 14.571 -11.035 1.00 92.62 488 LEU A C 1
ATOM 3705 O O . LEU A 1 488 ? 8.146 14.230 -12.086 1.00 92.62 488 LEU A O 1
ATOM 3709 N N . PRO A 1 489 ? 9.982 14.963 -11.003 1.00 89.69 489 PRO A N 1
ATOM 3710 C CA . PRO A 1 489 ? 10.805 15.006 -12.206 1.00 89.69 489 PRO A CA 1
ATOM 3711 C C . PRO A 1 489 ? 11.134 13.603 -12.739 1.00 89.69 489 PRO A C 1
ATOM 3713 O O . PRO A 1 489 ? 11.328 12.654 -11.984 1.00 89.69 489 PRO A O 1
ATOM 3716 N N . ASN A 1 490 ? 11.252 13.521 -14.063 1.00 86.19 490 ASN A N 1
ATOM 3717 C CA . ASN A 1 490 ? 11.812 12.392 -14.807 1.00 86.19 490 ASN A CA 1
ATOM 3718 C C . ASN A 1 490 ? 13.258 12.748 -15.184 1.00 86.19 490 ASN A C 1
ATOM 3720 O O . ASN A 1 490 ? 13.592 13.938 -15.183 1.00 86.19 490 ASN A O 1
ATOM 3724 N N . PRO A 1 491 ? 14.109 11.768 -15.538 1.00 84.81 491 PRO A N 1
ATOM 3725 C CA . PRO A 1 491 ? 15.469 12.024 -15.996 1.00 84.81 491 PRO A CA 1
ATOM 3726 C C . PRO A 1 491 ? 15.470 12.571 -17.433 1.00 84.81 491 PRO A C 1
ATOM 3728 O O . PRO A 1 491 ? 15.985 11.930 -18.335 1.00 84.81 491 PRO A O 1
ATOM 3731 N N . GLU A 1 492 ? 14.855 13.730 -17.643 1.00 89.31 492 GLU A N 1
ATOM 3732 C CA . GLU A 1 492 ? 14.762 14.445 -18.920 1.00 89.31 492 GLU A CA 1
ATOM 3733 C C . GLU A 1 492 ? 15.548 15.766 -18.832 1.00 89.31 492 GLU A C 1
ATOM 3735 O O . GLU A 1 492 ? 16.019 16.158 -17.759 1.00 89.31 492 GLU A O 1
ATOM 3740 N N . GLY A 1 493 ? 15.696 16.458 -19.964 1.00 93.50 493 GLY A N 1
ATOM 3741 C CA . GLY A 1 493 ? 16.472 17.693 -20.073 1.00 93.50 493 GLY A CA 1
ATOM 3742 C C . GLY A 1 493 ? 15.963 18.914 -19.283 1.00 93.50 493 GLY A C 1
ATOM 3743 O O . GLY A 1 493 ? 14.976 18.887 -18.544 1.00 93.50 493 GLY A O 1
ATOM 3744 N N . ALA A 1 494 ? 16.654 20.041 -19.479 1.00 96.31 494 ALA A N 1
ATOM 3745 C CA . ALA A 1 494 ? 16.516 21.243 -18.656 1.00 96.31 494 ALA A CA 1
ATOM 3746 C C . ALA A 1 494 ? 15.102 21.851 -18.645 1.00 96.31 494 ALA A C 1
ATOM 3748 O O . ALA A 1 494 ? 14.650 22.330 -17.604 1.00 96.31 494 ALA A O 1
ATOM 3749 N N . ASP A 1 495 ? 14.382 21.796 -19.767 1.00 96.88 495 ASP A N 1
ATOM 3750 C CA . ASP A 1 495 ? 13.010 22.308 -19.863 1.00 96.88 495 ASP A CA 1
ATOM 3751 C C . ASP A 1 495 ? 12.041 21.533 -18.967 1.00 96.88 495 ASP A C 1
ATOM 3753 O O . ASP A 1 495 ? 11.158 22.130 -18.345 1.00 96.88 495 ASP A O 1
ATOM 3757 N N . HIS A 1 496 ? 12.235 20.216 -18.833 1.00 95.19 496 HIS A N 1
ATOM 3758 C CA . HIS A 1 496 ? 11.441 19.398 -17.919 1.00 95.19 496 HIS A CA 1
ATOM 3759 C C . HIS A 1 496 ? 11.740 19.744 -16.461 1.00 95.19 496 HIS A C 1
ATOM 3761 O O . HIS A 1 496 ? 10.814 19.967 -15.678 1.00 95.19 496 HIS A O 1
ATOM 3767 N N . LEU A 1 497 ? 13.022 19.879 -16.100 1.00 96.19 497 LEU A N 1
ATOM 3768 C CA . LEU A 1 497 ? 13.404 20.310 -14.752 1.00 96.19 497 LEU A CA 1
ATOM 3769 C C . LEU A 1 497 ? 12.794 21.676 -14.418 1.00 96.19 497 LEU A C 1
ATOM 3771 O O . LEU A 1 497 ? 12.155 21.823 -13.376 1.00 96.19 497 LEU A O 1
ATOM 3775 N N . ARG A 1 498 ? 12.887 22.660 -15.320 1.00 97.88 498 ARG A N 1
ATOM 3776 C CA . ARG A 1 498 ? 12.241 23.968 -15.127 1.00 97.88 498 ARG A CA 1
ATOM 3777 C C . ARG A 1 498 ? 10.730 23.837 -14.990 1.00 97.88 498 ARG A C 1
ATOM 3779 O O . ARG A 1 498 ? 10.171 24.405 -14.059 1.00 97.88 498 ARG A O 1
ATOM 3786 N N . LYS A 1 499 ? 10.060 23.056 -15.843 1.00 95.69 499 LYS A N 1
ATOM 3787 C CA . LYS A 1 499 ? 8.606 22.831 -15.759 1.00 95.69 499 LYS A CA 1
ATOM 3788 C C . LYS A 1 499 ? 8.183 22.337 -14.373 1.00 95.69 499 LYS A C 1
ATOM 3790 O O . LYS A 1 499 ? 7.224 22.861 -13.808 1.00 95.69 499 LYS A O 1
ATOM 3795 N N . ILE A 1 500 ? 8.898 21.358 -13.820 1.00 95.25 500 ILE A N 1
ATOM 3796 C CA . ILE A 1 500 ? 8.584 20.780 -12.508 1.00 95.25 500 ILE A CA 1
ATOM 3797 C C . ILE A 1 500 ? 8.901 21.760 -11.375 1.00 95.25 500 ILE A C 1
ATOM 3799 O O . ILE A 1 500 ? 8.056 22.019 -10.522 1.00 95.25 500 ILE A O 1
ATOM 3803 N N . PHE A 1 501 ? 10.090 22.354 -11.372 1.00 97.50 501 PHE A N 1
ATOM 3804 C CA . PHE A 1 501 ? 10.557 23.165 -10.249 1.00 97.50 501 PHE A CA 1
ATOM 3805 C C . PHE A 1 501 ? 9.996 24.598 -10.257 1.00 97.50 501 PHE A C 1
ATOM 3807 O O . PHE A 1 501 ? 9.733 25.171 -9.197 1.00 97.50 501 PHE A O 1
ATOM 3814 N N . TYR A 1 502 ? 9.720 25.191 -11.420 1.00 97.69 502 TYR A N 1
ATOM 3815 C CA . TYR A 1 502 ? 9.109 26.526 -11.500 1.00 97.69 502 TYR A CA 1
ATOM 3816 C C . TYR A 1 502 ? 7.635 26.507 -11.076 1.00 97.69 502 TYR A C 1
ATOM 3818 O O . TYR A 1 502 ? 7.138 27.501 -10.522 1.00 97.69 502 TYR A O 1
ATOM 3826 N N . ARG A 1 503 ? 6.948 25.366 -11.254 1.00 97.00 503 ARG A N 1
ATOM 3827 C CA . ARG A 1 503 ? 5.621 25.107 -10.663 1.00 97.00 503 ARG A CA 1
ATOM 3828 C C . ARG A 1 503 ? 5.657 25.279 -9.145 1.00 97.00 503 ARG A C 1
ATOM 3830 O O . ARG A 1 503 ? 4.738 25.846 -8.566 1.00 97.00 503 ARG A O 1
ATOM 3837 N N . MET A 1 504 ? 6.750 24.860 -8.516 1.00 97.12 504 MET A N 1
ATOM 3838 C CA . MET A 1 504 ? 6.964 24.976 -7.074 1.00 97.12 504 MET A CA 1
ATOM 3839 C C . MET A 1 504 ? 7.479 26.362 -6.647 1.00 97.12 504 MET A C 1
ATOM 3841 O O . MET A 1 504 ? 7.431 26.705 -5.470 1.00 97.12 504 MET A O 1
ATOM 3845 N N . GLY A 1 505 ? 7.951 27.176 -7.598 1.00 96.38 505 GLY A N 1
ATOM 3846 C CA . GLY A 1 505 ? 8.510 28.506 -7.345 1.00 96.38 505 GLY A CA 1
ATOM 3847 C C . GLY A 1 505 ? 10.027 28.534 -7.145 1.00 96.38 505 GLY A C 1
ATOM 3848 O O . GLY A 1 505 ? 10.538 29.496 -6.569 1.00 96.38 505 GLY A O 1
ATOM 3849 N N . PHE A 1 506 ? 10.749 27.505 -7.589 1.00 97.94 506 PHE A N 1
ATOM 3850 C CA . PHE A 1 506 ? 12.212 27.515 -7.612 1.00 97.94 506 PHE A CA 1
ATOM 3851 C C . PHE A 1 506 ? 12.768 28.226 -8.847 1.00 97.94 506 PHE A C 1
ATOM 3853 O O . PHE A 1 506 ? 12.087 28.339 -9.864 1.00 97.94 506 PHE A O 1
ATOM 3860 N N . ASN A 1 507 ? 14.013 28.685 -8.756 1.00 97.38 507 ASN A N 1
ATOM 3861 C CA . ASN A 1 507 ? 14.797 29.214 -9.870 1.00 97.38 507 ASN A CA 1
ATOM 3862 C C . ASN A 1 507 ? 15.915 28.238 -10.297 1.00 97.38 507 ASN A C 1
ATOM 3864 O O . ASN A 1 507 ? 16.130 27.204 -9.669 1.00 97.38 507 ASN A O 1
ATOM 3868 N N . ASP A 1 508 ? 16.656 28.583 -11.353 1.00 98.38 508 ASP A N 1
ATOM 3869 C CA . ASP A 1 508 ? 17.740 27.745 -11.889 1.00 98.38 508 ASP A CA 1
ATOM 3870 C C . ASP A 1 508 ? 18.843 27.420 -10.869 1.00 98.38 508 ASP A C 1
ATOM 3872 O O . ASP A 1 508 ? 19.344 26.299 -10.853 1.00 98.38 508 ASP A O 1
ATOM 3876 N N . GLN A 1 509 ? 19.211 28.366 -9.999 1.00 98.38 509 GLN A N 1
ATOM 3877 C CA . GLN A 1 509 ? 20.213 28.130 -8.955 1.00 98.38 509 GLN A CA 1
ATOM 3878 C C . GLN A 1 509 ? 19.732 27.067 -7.973 1.00 98.38 509 GLN A C 1
ATOM 3880 O O . GLN A 1 509 ? 20.475 26.152 -7.634 1.00 98.38 509 GLN A O 1
ATOM 3885 N N . GLU A 1 510 ? 18.481 27.179 -7.533 1.00 98.31 510 GLU A N 1
ATOM 3886 C CA . GLU A 1 510 ? 17.888 26.259 -6.569 1.00 98.31 510 GLU A CA 1
ATOM 3887 C C . GLU A 1 510 ? 17.685 24.863 -7.176 1.00 98.31 510 GLU A C 1
ATOM 3889 O O . GLU A 1 510 ? 17.906 23.872 -6.485 1.00 98.31 510 GLU A O 1
ATOM 3894 N N . ILE A 1 511 ? 17.345 24.768 -8.471 1.00 98.38 511 ILE A N 1
ATOM 3895 C CA . ILE A 1 511 ? 17.293 23.492 -9.210 1.00 98.38 511 ILE A CA 1
ATOM 3896 C C . ILE A 1 511 ? 18.665 22.814 -9.195 1.00 98.38 511 ILE A C 1
ATOM 3898 O O . ILE A 1 511 ? 18.777 21.638 -8.836 1.00 98.38 511 ILE A O 1
ATOM 3902 N N . VAL A 1 512 ? 19.721 23.549 -9.563 1.00 98.62 512 VAL A N 1
ATOM 3903 C CA . VAL A 1 512 ? 21.083 23.000 -9.599 1.00 98.62 512 VAL A CA 1
ATOM 3904 C C . VAL A 1 512 ? 21.555 22.637 -8.192 1.00 98.62 512 VAL A C 1
ATOM 3906 O O . VAL A 1 512 ? 22.125 21.565 -8.008 1.00 98.62 512 VAL A O 1
ATOM 3909 N N . ALA A 1 513 ? 21.274 23.474 -7.190 1.00 97.69 513 ALA A N 1
ATOM 3910 C CA . ALA A 1 513 ? 21.613 23.188 -5.801 1.00 97.69 513 ALA A CA 1
ATOM 3911 C C . ALA A 1 513 ? 20.933 21.896 -5.328 1.00 97.69 513 ALA A C 1
ATOM 3913 O O . ALA A 1 513 ? 21.624 20.985 -4.881 1.00 97.69 513 ALA A O 1
ATOM 3914 N N . LEU A 1 514 ? 19.611 21.760 -5.497 1.00 98.25 514 LEU A N 1
ATOM 3915 C CA . LEU A 1 514 ? 18.853 20.566 -5.094 1.00 98.25 514 LEU A CA 1
ATOM 3916 C C . LEU A 1 514 ? 19.274 19.305 -5.858 1.00 98.25 514 LEU A C 1
ATOM 3918 O O . LEU A 1 514 ? 19.272 18.220 -5.276 1.00 98.25 514 LEU A O 1
ATOM 3922 N N . SER A 1 515 ? 19.721 19.441 -7.111 1.00 97.69 515 SER A N 1
ATOM 3923 C CA . SER A 1 515 ? 20.316 18.331 -7.873 1.00 97.69 515 SER A CA 1
ATOM 3924 C C . SER A 1 515 ? 21.573 17.764 -7.198 1.00 97.69 515 SER A C 1
ATOM 3926 O O . SER A 1 515 ? 21.882 16.587 -7.357 1.00 97.69 515 SER A O 1
ATOM 3928 N N . GLY A 1 516 ? 22.253 18.559 -6.365 1.00 95.94 516 GLY A N 1
ATOM 3929 C CA . GLY A 1 516 ? 23.344 18.109 -5.498 1.00 95.94 516 GLY A CA 1
ATOM 3930 C C . GLY A 1 516 ? 22.945 17.048 -4.468 1.00 95.94 516 GLY A C 1
ATOM 3931 O O . GLY A 1 516 ? 23.816 16.408 -3.890 1.00 95.94 516 GLY A O 1
ATOM 3932 N N . GLY A 1 517 ? 21.649 16.774 -4.281 1.00 94.31 517 GLY A N 1
ATOM 3933 C CA . GLY A 1 517 ? 21.194 15.587 -3.553 1.00 94.31 517 GLY A CA 1
ATOM 3934 C C . GLY A 1 517 ? 21.757 14.276 -4.124 1.00 94.31 517 GLY A C 1
ATOM 3935 O O . GLY A 1 517 ? 21.941 13.323 -3.370 1.00 94.31 517 GLY A O 1
ATOM 3936 N N . HIS A 1 518 ? 22.112 14.242 -5.417 1.00 94.12 518 HIS A N 1
ATOM 3937 C CA . HIS A 1 518 ? 22.776 13.103 -6.057 1.00 94.12 518 HIS A CA 1
ATOM 3938 C C . HIS A 1 518 ? 24.192 12.823 -5.534 1.00 94.12 518 HIS A C 1
ATOM 3940 O O . HIS A 1 518 ? 24.718 11.747 -5.819 1.00 94.12 518 HIS A O 1
ATOM 3946 N N . THR A 1 519 ? 24.811 13.695 -4.721 1.00 92.62 519 THR A N 1
ATOM 3947 C CA . THR A 1 519 ? 26.087 13.332 -4.083 1.00 92.62 519 THR A CA 1
ATOM 3948 C C . THR A 1 519 ? 25.945 12.087 -3.206 1.00 92.62 519 THR A C 1
ATOM 3950 O O . THR A 1 519 ? 26.870 11.277 -3.109 1.00 92.62 519 THR A O 1
ATOM 3953 N N . ILE A 1 520 ? 24.758 11.874 -2.634 1.00 91.69 520 ILE A N 1
ATOM 3954 C CA . ILE A 1 520 ? 24.450 10.667 -1.880 1.00 91.69 520 ILE A CA 1
ATOM 3955 C C . ILE A 1 520 ? 23.504 9.739 -2.643 1.00 91.69 520 ILE A C 1
ATOM 3957 O O . ILE A 1 520 ? 22.650 10.147 -3.424 1.00 91.69 520 ILE A O 1
ATOM 3961 N N . GLY A 1 521 ? 23.610 8.446 -2.353 1.00 89.44 521 GLY A N 1
ATOM 3962 C CA . GLY A 1 521 ? 22.677 7.443 -2.841 1.00 89.44 521 GLY A CA 1
ATOM 3963 C C . GLY A 1 521 ? 23.080 6.736 -4.124 1.00 89.44 521 GLY A C 1
ATOM 3964 O O . GLY A 1 521 ? 24.158 6.900 -4.695 1.00 89.44 521 GLY A O 1
ATOM 3965 N N . ARG A 1 522 ? 22.198 5.818 -4.511 1.00 88.31 522 ARG A N 1
ATOM 3966 C CA . ARG A 1 522 ? 22.389 4.875 -5.609 1.00 88.31 522 ARG A CA 1
ATOM 3967 C C . ARG A 1 522 ? 21.061 4.619 -6.291 1.00 88.31 522 ARG A C 1
ATOM 3969 O O . ARG A 1 522 ? 20.037 4.503 -5.613 1.00 88.31 522 ARG A O 1
ATOM 3976 N N . ALA A 1 523 ? 21.104 4.436 -7.602 1.00 85.69 523 ALA A N 1
ATOM 3977 C CA . ALA A 1 523 ? 19.973 3.964 -8.371 1.00 85.69 523 ALA A CA 1
ATOM 3978 C C . ALA A 1 523 ? 19.976 2.434 -8.506 1.00 85.69 523 ALA A C 1
ATOM 3980 O O . ALA A 1 523 ? 21.025 1.800 -8.655 1.00 85.69 523 ALA A O 1
ATOM 3981 N N . PHE A 1 524 ? 18.782 1.851 -8.498 1.00 79.06 524 PHE A N 1
ATOM 3982 C CA . PHE A 1 524 ? 18.514 0.434 -8.714 1.00 79.06 524 PHE A CA 1
ATOM 3983 C C . PHE A 1 524 ? 17.454 0.282 -9.798 1.00 79.06 524 PHE A C 1
ATOM 3985 O O . PHE A 1 524 ? 16.410 0.931 -9.724 1.00 79.06 524 PHE A O 1
ATOM 3992 N N . LYS A 1 525 ? 17.675 -0.647 -10.732 1.00 70.12 525 LYS A N 1
ATOM 3993 C CA . LYS A 1 525 ? 16.726 -0.972 -11.807 1.00 70.12 525 LYS A CA 1
ATOM 3994 C C . LYS A 1 525 ? 15.285 -1.150 -11.317 1.00 70.12 525 LYS A C 1
ATOM 3996 O O . LYS A 1 525 ? 14.369 -0.571 -11.880 1.00 70.12 525 LYS A O 1
ATOM 4001 N N . ASP A 1 526 ? 15.099 -1.907 -10.237 1.00 63.62 526 ASP A N 1
ATOM 4002 C CA . ASP A 1 526 ? 13.761 -2.316 -9.791 1.00 63.62 526 ASP A CA 1
ATOM 4003 C C . ASP A 1 526 ? 13.159 -1.373 -8.731 1.00 63.62 526 ASP A C 1
ATOM 4005 O O . ASP A 1 526 ? 12.102 -1.664 -8.173 1.00 63.62 526 ASP A O 1
ATOM 4009 N N . ARG A 1 527 ? 13.864 -0.292 -8.349 1.00 66.81 527 ARG A N 1
ATOM 4010 C CA . ARG A 1 527 ? 13.499 0.534 -7.172 1.00 66.81 527 ARG A CA 1
ATOM 4011 C C . ARG A 1 527 ? 13.771 2.031 -7.305 1.00 66.81 527 ARG A C 1
ATOM 4013 O O . ARG A 1 527 ? 13.480 2.771 -6.370 1.00 66.81 527 ARG A O 1
ATOM 4020 N N . SER A 1 528 ? 14.346 2.486 -8.411 1.00 67.94 528 SER A N 1
ATOM 4021 C CA . SER A 1 528 ? 14.635 3.907 -8.649 1.00 67.94 528 SER A CA 1
ATOM 4022 C C . SER A 1 528 ? 13.777 4.509 -9.759 1.00 67.94 528 SER A C 1
ATOM 4024 O O . SER A 1 528 ? 14.069 5.607 -10.218 1.00 67.94 528 SER A O 1
ATOM 4026 N N . GLY A 1 529 ? 12.709 3.814 -10.167 1.00 56.50 529 GLY A N 1
ATOM 4027 C CA . GLY A 1 529 ? 11.859 4.248 -11.272 1.00 56.50 529 GLY A CA 1
ATOM 4028 C C . GLY A 1 529 ? 12.578 4.153 -12.620 1.00 56.50 529 GLY A C 1
ATOM 4029 O O . GLY A 1 529 ? 13.483 3.339 -12.777 1.00 56.50 529 GLY A O 1
ATOM 4030 N N . VAL A 1 530 ? 12.146 4.981 -13.574 1.00 51.94 530 VAL A N 1
ATOM 4031 C CA . VAL A 1 530 ? 12.406 5.024 -15.036 1.00 51.94 530 VAL A CA 1
ATOM 4032 C C . VAL A 1 530 ? 13.871 4.991 -15.541 1.00 51.94 530 VAL A C 1
ATOM 4034 O O . VAL A 1 530 ? 14.123 5.262 -16.712 1.00 51.94 530 VAL A O 1
ATOM 4037 N N . VAL A 1 531 ? 14.854 4.632 -14.717 1.00 58.78 531 VAL A N 1
ATOM 4038 C CA . VAL A 1 531 ? 16.286 4.694 -15.036 1.00 58.78 531 VAL A CA 1
ATOM 4039 C C . VAL A 1 531 ? 16.803 3.351 -15.569 1.00 58.78 531 VAL A C 1
ATOM 4041 O O . VAL A 1 531 ? 17.163 2.447 -14.807 1.00 58.78 531 VAL A O 1
ATOM 4044 N N . LYS A 1 532 ? 16.887 3.219 -16.898 1.00 61.62 532 LYS A N 1
ATOM 4045 C CA . LYS A 1 532 ? 17.420 2.018 -17.579 1.00 61.62 532 LYS A CA 1
ATOM 4046 C C . LYS A 1 532 ? 18.909 1.806 -17.283 1.00 61.62 532 LYS A C 1
ATOM 4048 O O . LYS A 1 532 ? 19.382 0.672 -17.206 1.00 61.62 532 LYS A O 1
ATOM 4053 N N . GLU A 1 533 ? 19.631 2.894 -17.048 1.00 59.62 533 GLU A N 1
ATOM 4054 C CA . GLU A 1 533 ? 21.070 2.980 -16.800 1.00 59.62 533 GLU A CA 1
ATOM 4055 C C . GLU A 1 533 ? 21.465 2.421 -15.421 1.00 59.62 533 GLU A C 1
ATOM 4057 O O . GLU A 1 533 ? 22.643 2.146 -15.181 1.00 59.62 533 GLU A O 1
ATOM 4062 N N . ALA A 1 534 ? 20.492 2.200 -14.528 1.00 58.09 534 ALA A N 1
ATOM 4063 C CA . ALA A 1 534 ? 20.666 1.589 -13.210 1.00 58.09 534 ALA A CA 1
ATOM 4064 C C . ALA A 1 534 ? 20.634 0.042 -13.236 1.00 58.09 534 ALA A C 1
ATOM 4066 O O . ALA A 1 534 ? 20.639 -0.600 -12.180 1.00 58.09 534 ALA A O 1
ATOM 4067 N N . ALA A 1 535 ? 20.588 -0.573 -14.425 1.00 51.34 535 ALA A N 1
ATOM 4068 C CA . ALA A 1 535 ? 20.623 -2.022 -14.612 1.00 51.34 535 ALA A CA 1
ATOM 4069 C C . ALA A 1 535 ? 22.014 -2.612 -14.296 1.00 51.34 535 ALA A C 1
ATOM 4071 O O . ALA A 1 535 ? 22.939 -2.507 -15.095 1.00 51.34 535 ALA A O 1
ATOM 4072 N N . GLY A 1 536 ? 22.167 -3.249 -13.129 1.00 54.91 536 GLY A N 1
ATOM 4073 C CA . GLY A 1 536 ? 23.375 -4.000 -12.758 1.00 54.91 536 GLY A CA 1
ATOM 4074 C C . GLY A 1 536 ? 23.454 -4.361 -11.268 1.00 54.91 536 GLY A C 1
ATOM 4075 O O . GLY A 1 536 ? 22.808 -3.729 -10.433 1.00 54.91 536 GLY A O 1
ATOM 4076 N N . SER A 1 537 ? 24.272 -5.364 -10.921 1.00 61.66 537 SER A N 1
ATOM 4077 C CA . SER A 1 537 ? 24.486 -5.858 -9.544 1.00 61.66 537 SER A CA 1
ATOM 4078 C C . SER A 1 537 ? 25.284 -4.906 -8.636 1.00 61.66 537 SER A C 1
ATOM 4080 O O . SER A 1 537 ? 25.473 -5.222 -7.465 1.00 61.66 537 SER A O 1
ATOM 4082 N N . GLY A 1 538 ? 25.701 -3.745 -9.159 1.00 74.94 538 GLY A N 1
ATOM 4083 C CA . GLY A 1 538 ? 26.550 -2.736 -8.518 1.00 74.94 538 GLY A CA 1
ATOM 4084 C C . GLY A 1 538 ? 27.829 -2.445 -9.313 1.00 74.94 538 GLY A C 1
ATOM 4085 O O . GLY A 1 538 ? 28.036 -2.991 -10.396 1.00 74.94 538 GLY A O 1
ATOM 4086 N N . THR A 1 539 ? 28.684 -1.564 -8.797 1.00 84.12 539 THR A N 1
ATOM 4087 C CA . THR A 1 539 ? 29.964 -1.138 -9.395 1.00 84.12 539 THR A CA 1
ATOM 4088 C C . THR A 1 539 ? 31.104 -1.310 -8.393 1.00 84.12 539 THR A C 1
ATOM 4090 O O . THR A 1 539 ? 30.878 -1.730 -7.260 1.00 84.12 539 THR A O 1
ATOM 4093 N N . GLN A 1 540 ? 32.341 -0.975 -8.763 1.00 86.00 540 GLN A N 1
ATOM 4094 C CA . GLN A 1 540 ? 33.489 -1.007 -7.840 1.00 86.00 540 GLN A CA 1
ATOM 4095 C C . GLN A 1 540 ? 33.271 -0.207 -6.537 1.00 86.00 540 GLN A C 1
ATOM 4097 O O . GLN A 1 540 ? 33.880 -0.523 -5.521 1.00 86.00 540 GLN A O 1
ATOM 4102 N N . TYR A 1 541 ? 32.352 0.766 -6.538 1.00 84.81 541 TYR A N 1
ATOM 4103 C CA . TYR A 1 541 ? 31.991 1.572 -5.366 1.00 84.81 541 TYR A CA 1
ATOM 4104 C C . TYR A 1 541 ? 30.850 0.973 -4.527 1.00 84.81 541 TYR A C 1
ATOM 4106 O O . TYR A 1 541 ? 30.602 1.415 -3.405 1.00 84.81 541 TYR A O 1
ATOM 4114 N N . THR A 1 542 ? 30.123 -0.016 -5.058 1.00 81.94 542 THR A N 1
ATOM 4115 C CA . THR A 1 542 ? 28.858 -0.503 -4.472 1.00 81.94 542 THR A CA 1
ATOM 4116 C C . THR A 1 542 ? 28.731 -2.037 -4.408 1.00 81.94 542 THR A C 1
ATOM 4118 O O . THR A 1 542 ? 27.767 -2.541 -3.825 1.00 81.94 542 THR A O 1
ATOM 4121 N N . ASN A 1 543 ? 29.707 -2.780 -4.952 1.00 75.69 543 ASN A N 1
ATOM 4122 C CA . ASN A 1 543 ? 29.794 -4.252 -4.963 1.00 75.69 543 ASN A CA 1
ATOM 4123 C C . ASN A 1 543 ? 30.421 -4.863 -3.692 1.00 75.69 543 ASN A C 1
ATOM 4125 O O . ASN A 1 543 ? 30.486 -6.087 -3.576 1.00 75.69 543 ASN A O 1
ATOM 4129 N N . GLY A 1 544 ? 30.897 -4.047 -2.746 1.00 64.75 544 GLY A N 1
ATOM 4130 C CA . GLY A 1 544 ? 31.532 -4.522 -1.512 1.00 64.75 544 GLY A CA 1
ATOM 4131 C C . GLY A 1 544 ? 30.628 -5.416 -0.648 1.00 64.75 544 GLY A C 1
ATOM 4132 O O . GLY A 1 544 ? 29.397 -5.327 -0.683 1.00 64.75 544 GLY A O 1
ATOM 4133 N N . THR A 1 545 ? 31.236 -6.295 0.159 1.00 50.09 545 THR A N 1
ATOM 4134 C CA . THR A 1 545 ? 30.507 -7.204 1.061 1.00 50.09 545 THR A CA 1
ATOM 4135 C C . THR A 1 545 ? 29.819 -6.501 2.231 1.00 50.09 545 THR A C 1
ATOM 4137 O O . THR A 1 545 ? 28.899 -7.085 2.805 1.00 50.09 545 THR A O 1
ATOM 4140 N N . TYR A 1 546 ? 30.198 -5.256 2.509 1.00 50.72 546 TYR A N 1
ATOM 4141 C CA . TYR A 1 546 ? 29.664 -4.417 3.575 1.00 50.72 546 TYR A CA 1
ATOM 4142 C C . TYR A 1 546 ? 29.457 -3.001 3.043 1.00 50.72 546 TYR A C 1
ATOM 4144 O O . TYR A 1 546 ? 30.255 -2.501 2.248 1.00 50.72 546 TYR A O 1
ATOM 4152 N N . VAL A 1 547 ? 28.363 -2.361 3.448 1.00 56.38 547 VAL A N 1
ATOM 4153 C CA . VAL A 1 547 ? 28.109 -0.961 3.110 1.00 56.38 547 VAL A CA 1
ATOM 4154 C C . VAL A 1 547 ? 28.730 -0.121 4.218 1.00 56.38 547 VAL A C 1
ATOM 4156 O O . VAL A 1 547 ? 28.148 -0.015 5.298 1.00 56.38 547 VAL A O 1
ATOM 4159 N N . ALA A 1 548 ? 29.923 0.417 3.959 1.00 54.88 548 ALA A N 1
ATOM 4160 C CA . ALA A 1 548 ? 30.646 1.270 4.897 1.00 54.88 548 ALA A CA 1
ATOM 4161 C C . ALA A 1 548 ? 29.759 2.435 5.359 1.00 54.88 548 ALA A C 1
ATOM 4163 O O . ALA A 1 548 ? 29.089 3.070 4.547 1.00 54.88 548 ALA A O 1
ATOM 4164 N N . ARG A 1 549 ? 29.732 2.694 6.662 1.00 61.03 549 ARG A N 1
ATOM 4165 C CA . ARG A 1 549 ? 29.180 3.913 7.262 1.00 61.03 549 ARG A CA 1
ATOM 4166 C C . ARG A 1 549 ? 30.099 5.100 6.961 1.00 61.03 549 ARG A C 1
ATOM 4168 O O . ARG A 1 549 ? 31.249 4.911 6.563 1.00 61.03 549 ARG A O 1
ATOM 4175 N N . ASN A 1 550 ? 29.625 6.323 7.201 1.00 55.16 550 ASN A N 1
ATOM 4176 C CA . ASN A 1 550 ? 30.444 7.533 7.041 1.00 55.16 550 ASN A CA 1
ATOM 4177 C C . ASN A 1 550 ? 31.712 7.511 7.934 1.00 55.16 550 ASN A C 1
ATOM 4179 O O . ASN A 1 550 ? 32.724 8.115 7.594 1.00 55.16 550 ASN A O 1
ATOM 4183 N N . ASP A 1 551 ? 31.695 6.748 9.038 1.00 64.50 551 ASP A N 1
ATOM 4184 C CA . ASP A 1 551 ? 32.842 6.515 9.931 1.00 64.50 551 ASP A CA 1
ATOM 4185 C C . ASP A 1 551 ? 33.737 5.322 9.527 1.00 64.50 551 ASP A C 1
ATOM 4187 O O . ASP A 1 551 ? 34.643 4.946 10.271 1.00 64.50 551 ASP A O 1
ATOM 4191 N N . GLY A 1 552 ? 33.493 4.709 8.365 1.00 62.75 552 GLY A N 1
ATOM 4192 C CA . GLY A 1 552 ? 34.271 3.584 7.840 1.00 62.75 552 GLY A CA 1
ATOM 4193 C C . GLY A 1 552 ? 33.964 2.224 8.476 1.00 62.75 552 GLY A C 1
ATOM 4194 O O . GLY A 1 552 ? 34.605 1.240 8.112 1.00 62.75 552 GLY A O 1
ATOM 4195 N N . LYS A 1 553 ? 32.996 2.140 9.400 1.00 63.62 553 LYS A N 1
ATOM 4196 C CA . LYS A 1 553 ? 32.574 0.878 10.034 1.00 63.62 553 LYS A CA 1
ATOM 4197 C C . LYS A 1 553 ? 31.505 0.148 9.224 1.00 63.62 553 LYS A C 1
ATOM 4199 O O . LYS A 1 553 ? 30.845 0.733 8.365 1.00 63.62 553 LYS A O 1
ATOM 4204 N N . ASP A 1 554 ? 31.285 -1.122 9.548 1.00 63.25 554 ASP A N 1
ATOM 4205 C CA . ASP A 1 554 ? 30.231 -1.928 8.933 1.00 63.25 554 ASP A CA 1
ATOM 4206 C C . ASP A 1 554 ? 28.834 -1.396 9.296 1.00 63.25 554 ASP A C 1
ATOM 4208 O O . ASP A 1 554 ? 28.485 -1.255 10.469 1.00 63.25 554 ASP A O 1
ATOM 4212 N N . GLY A 1 555 ? 28.018 -1.105 8.279 1.00 62.31 555 GLY A N 1
ATOM 4213 C CA . GLY A 1 555 ? 26.607 -0.745 8.422 1.00 62.31 555 GLY A CA 1
ATOM 4214 C C . GLY A 1 555 ? 25.663 -1.813 7.865 1.00 62.31 555 GLY A C 1
ATOM 4215 O O . GLY A 1 555 ? 26.028 -2.607 6.993 1.00 62.31 555 GLY A O 1
ATOM 4216 N N . ILE A 1 556 ? 24.405 -1.800 8.319 1.00 61.09 556 ILE A N 1
ATOM 4217 C CA . ILE A 1 556 ? 23.343 -2.693 7.822 1.00 61.09 556 ILE A CA 1
ATOM 4218 C C . ILE A 1 556 ? 22.740 -2.097 6.538 1.00 61.09 556 ILE A C 1
ATOM 4220 O O . ILE A 1 556 ? 21.601 -1.640 6.508 1.00 61.09 556 ILE A O 1
ATOM 4224 N N . GLY A 1 557 ? 23.528 -2.070 5.462 1.00 61.66 557 GLY A N 1
ATOM 4225 C CA . GLY A 1 557 ? 23.124 -1.529 4.163 1.00 61.66 557 GLY A CA 1
ATOM 4226 C C . GLY A 1 557 ? 22.912 -2.600 3.089 1.00 61.66 557 GLY A C 1
ATOM 4227 O O . GLY A 1 557 ? 23.389 -3.728 3.178 1.00 61.66 557 GLY A O 1
ATOM 4228 N N . MET A 1 558 ? 22.194 -2.241 2.025 1.00 70.12 558 MET A N 1
ATOM 4229 C CA . MET A 1 558 ? 21.970 -3.125 0.874 1.00 70.12 558 MET A CA 1
ATOM 4230 C C . MET A 1 558 ? 23.129 -3.037 -0.127 1.00 70.12 558 MET A C 1
ATOM 4232 O O . MET A 1 558 ? 23.561 -1.932 -0.457 1.00 70.12 558 MET A O 1
ATOM 4236 N N . LYS A 1 559 ? 23.595 -4.170 -0.661 1.00 73.88 559 LYS A N 1
ATOM 4237 C CA . LYS A 1 559 ? 24.610 -4.213 -1.733 1.00 73.88 559 LYS A CA 1
ATOM 4238 C C . LYS A 1 559 ? 24.038 -3.781 -3.089 1.00 73.88 559 LYS A C 1
ATOM 4240 O O . LYS A 1 559 ? 22.830 -3.877 -3.308 1.00 73.88 559 LYS A O 1
ATOM 4245 N N . GLY A 1 560 ? 24.910 -3.344 -3.993 1.00 80.69 560 GLY A N 1
ATOM 4246 C CA . GLY A 1 560 ? 24.590 -3.128 -5.407 1.00 80.69 560 GLY A CA 1
ATOM 4247 C C . GLY A 1 560 ? 24.084 -1.731 -5.770 1.00 80.69 560 GLY A C 1
ATOM 4248 O O . GLY A 1 560 ? 24.221 -0.793 -4.994 1.00 80.69 560 GLY A O 1
ATOM 4249 N N . GLY A 1 561 ? 23.507 -1.574 -6.963 1.00 84.81 561 GLY A N 1
ATOM 4250 C CA . GLY A 1 561 ? 23.064 -0.273 -7.486 1.00 84.81 561 GLY A CA 1
ATOM 4251 C C . GLY A 1 561 ? 24.219 0.621 -7.950 1.00 84.81 561 GLY A C 1
ATOM 4252 O O . GLY A 1 561 ? 25.380 0.371 -7.632 1.00 84.81 561 GLY A O 1
ATOM 4253 N N . ARG A 1 562 ? 23.925 1.663 -8.725 1.00 88.31 562 ARG A N 1
ATOM 4254 C CA . ARG A 1 562 ? 24.944 2.584 -9.265 1.00 88.31 562 ARG A CA 1
ATOM 4255 C C . ARG A 1 562 ? 24.829 3.947 -8.599 1.00 88.31 562 ARG A C 1
ATOM 4257 O O . ARG A 1 562 ? 23.734 4.494 -8.550 1.00 88.31 562 ARG A O 1
ATOM 4264 N N . SER A 1 563 ? 25.929 4.472 -8.074 1.00 90.69 563 SER A N 1
ATOM 4265 C CA . SER A 1 563 ? 25.991 5.810 -7.477 1.00 90.69 563 SER A CA 1
ATOM 4266 C C . SER A 1 563 ? 26.439 6.860 -8.486 1.00 90.69 563 SER A C 1
ATOM 4268 O O . SER A 1 563 ? 27.141 6.541 -9.441 1.00 90.69 563 SER A O 1
ATOM 4270 N N . TRP A 1 564 ? 26.086 8.118 -8.239 1.00 93.00 564 TRP A N 1
ATOM 4271 C CA . TRP A 1 564 ? 26.628 9.275 -8.961 1.00 93.00 564 TRP A CA 1
ATOM 4272 C C . TRP A 1 564 ? 28.019 9.690 -8.460 1.00 93.00 564 TRP A C 1
ATOM 4274 O O . TRP A 1 564 ? 28.799 10.278 -9.203 1.00 93.00 564 TRP A O 1
ATOM 4284 N N . CYS A 1 565 ? 28.351 9.336 -7.215 1.00 93.00 565 CYS A N 1
ATOM 4285 C CA . CYS A 1 565 ? 29.629 9.645 -6.575 1.00 93.00 565 CYS A CA 1
ATOM 4286 C C . CYS A 1 565 ? 30.336 8.390 -6.068 1.00 93.00 565 CYS A C 1
ATOM 4288 O O . CYS A 1 565 ? 29.703 7.364 -5.785 1.00 93.00 565 CYS A O 1
ATOM 4290 N N . ARG A 1 566 ? 31.660 8.470 -5.910 1.00 89.75 566 ARG A N 1
ATOM 4291 C CA . ARG A 1 566 ? 32.458 7.368 -5.355 1.00 89.75 566 ARG A CA 1
ATOM 4292 C C . ARG A 1 566 ? 32.166 7.220 -3.867 1.00 89.75 566 ARG A C 1
ATOM 4294 O O . ARG A 1 566 ? 31.988 6.103 -3.382 1.00 89.75 566 ARG A O 1
ATOM 4301 N N . LYS A 1 567 ? 32.042 8.348 -3.159 1.00 87.12 567 LYS A N 1
ATOM 4302 C CA . LYS A 1 567 ? 31.668 8.416 -1.739 1.00 87.12 567 LYS A CA 1
ATOM 4303 C C . LYS A 1 567 ? 30.179 8.722 -1.575 1.00 87.12 567 LYS A C 1
ATOM 4305 O O . LYS A 1 567 ? 29.802 9.714 -0.973 1.00 87.12 567 LYS A O 1
ATOM 4310 N N . TRP A 1 568 ? 29.319 7.833 -2.057 1.00 88.06 568 TRP A N 1
ATOM 4311 C CA . TRP A 1 568 ? 27.858 8.020 -2.116 1.00 88.06 568 TRP A CA 1
ATOM 4312 C C . TRP A 1 568 ? 27.112 8.075 -0.761 1.00 88.06 568 TRP A C 1
ATOM 4314 O O . TRP A 1 568 ? 25.885 8.027 -0.724 1.00 88.06 568 TRP A O 1
ATOM 4324 N N . LEU A 1 569 ? 27.830 8.167 0.358 1.00 86.50 569 LEU A N 1
ATOM 4325 C CA . LEU A 1 569 ? 27.296 8.430 1.703 1.00 86.50 569 LEU A CA 1
ATOM 4326 C C . LEU A 1 569 ? 27.868 9.718 2.309 1.00 86.50 569 LEU A C 1
ATOM 4328 O O . LEU A 1 569 ? 27.683 9.979 3.495 1.00 86.50 569 LEU A O 1
ATOM 4332 N N . LYS A 1 570 ? 28.571 10.512 1.500 1.00 89.50 570 LYS A N 1
ATOM 4333 C CA . LYS A 1 570 ? 29.146 11.794 1.877 1.00 89.50 570 LYS A CA 1
ATOM 4334 C C . LYS A 1 570 ? 28.449 12.896 1.096 1.00 89.50 570 LYS A C 1
ATOM 4336 O O . LYS A 1 570 ? 28.380 12.849 -0.126 1.00 89.50 570 LYS A O 1
ATOM 4341 N N . PHE A 1 571 ? 27.935 13.881 1.813 1.00 93.88 571 PHE A N 1
ATOM 4342 C CA . PHE A 1 571 ? 27.258 15.033 1.245 1.00 93.88 571 PHE A CA 1
ATOM 4343 C C . PHE A 1 571 ? 28.263 16.164 1.037 1.00 93.88 571 PHE A C 1
ATOM 4345 O O . PHE A 1 571 ? 28.514 16.989 1.912 1.00 93.88 571 PHE A O 1
ATOM 4352 N N . ASP A 1 572 ? 28.886 16.151 -0.129 1.00 93.81 572 ASP A N 1
ATOM 4353 C CA . ASP A 1 572 ? 29.816 17.163 -0.614 1.00 93.81 572 ASP A CA 1
ATOM 4354 C C . ASP A 1 572 ? 29.537 17.507 -2.088 1.00 93.81 572 ASP A C 1
ATOM 4356 O O . ASP A 1 572 ? 28.483 17.186 -2.640 1.00 93.81 572 ASP A O 1
ATOM 4360 N N . ASN A 1 573 ? 30.461 18.208 -2.732 1.00 96.88 573 ASN A N 1
ATOM 4361 C CA . ASN A 1 573 ? 30.329 18.642 -4.114 1.00 96.88 573 ASN A CA 1
ATOM 4362 C C . ASN A 1 573 ? 30.874 17.645 -5.158 1.00 96.88 573 ASN A C 1
ATOM 4364 O O . ASN A 1 573 ? 30.974 18.026 -6.328 1.00 96.88 573 ASN A O 1
ATOM 4368 N N . GLU A 1 574 ? 31.204 16.392 -4.793 1.00 96.75 574 GLU A N 1
ATOM 4369 C CA . GLU A 1 574 ? 31.772 15.399 -5.730 1.00 96.75 574 GLU A CA 1
ATOM 4370 C C . GLU A 1 574 ? 30.871 15.203 -6.965 1.00 96.75 574 GLU A C 1
ATOM 4372 O O . GLU A 1 574 ? 31.374 15.057 -8.079 1.00 96.75 574 GLU A O 1
ATOM 4377 N N . TYR A 1 575 ? 29.547 15.294 -6.798 1.00 97.81 575 TYR A N 1
ATOM 4378 C CA . TYR A 1 575 ? 28.580 15.180 -7.893 1.00 97.81 575 TYR A CA 1
ATOM 4379 C C . TYR A 1 575 ? 28.834 16.209 -9.002 1.00 97.81 575 TYR A C 1
ATOM 4381 O O . TYR A 1 575 ? 28.963 15.845 -10.171 1.00 97.81 575 TYR A O 1
ATOM 4389 N N . PHE A 1 576 ? 28.972 17.486 -8.632 1.00 98.50 576 PHE A N 1
ATOM 4390 C CA . PHE A 1 576 ? 29.205 18.569 -9.588 1.00 98.50 576 PHE A CA 1
ATOM 4391 C C . PHE A 1 576 ? 30.578 18.469 -10.246 1.00 98.50 576 PHE A C 1
ATOM 4393 O O . PHE A 1 576 ? 30.709 18.780 -11.428 1.00 98.50 576 PHE A O 1
ATOM 4400 N N . VAL A 1 577 ? 31.592 18.017 -9.500 1.00 97.94 577 VAL A N 1
ATOM 4401 C CA . VAL A 1 577 ? 32.932 17.761 -10.046 1.00 97.94 577 VAL A CA 1
ATOM 4402 C C . VAL A 1 577 ? 32.859 16.683 -11.128 1.00 97.94 577 VAL A C 1
ATOM 4404 O O . VAL A 1 577 ? 33.314 16.918 -12.246 1.00 97.94 577 VAL A O 1
ATOM 4407 N N . ASN A 1 578 ? 32.215 15.550 -10.835 1.00 96.56 578 ASN A N 1
ATOM 4408 C CA . ASN A 1 578 ? 32.129 14.412 -11.752 1.00 96.56 578 ASN A CA 1
ATOM 4409 C C . ASN A 1 578 ? 31.407 14.772 -13.063 1.00 96.56 578 ASN A C 1
ATOM 4411 O O . ASN A 1 578 ? 31.958 14.552 -14.141 1.00 96.56 578 ASN A O 1
ATOM 4415 N N . ILE A 1 579 ? 30.212 15.377 -12.998 1.00 97.19 579 ILE A N 1
ATOM 4416 C CA . ILE A 1 579 ? 29.459 15.731 -14.219 1.00 97.19 579 ILE A CA 1
ATOM 4417 C C . ILE A 1 579 ? 30.171 16.813 -15.045 1.00 97.19 579 ILE A C 1
ATOM 4419 O O . ILE A 1 579 ? 30.079 16.833 -16.274 1.00 97.19 579 ILE A O 1
ATOM 4423 N N . LEU A 1 580 ? 30.907 17.717 -14.389 1.00 97.00 580 LEU A N 1
ATOM 4424 C CA . LEU A 1 580 ? 31.670 18.758 -15.069 1.00 97.00 580 LEU A CA 1
ATOM 4425 C C . LEU A 1 580 ? 32.909 18.186 -15.767 1.00 97.00 580 LEU A C 1
ATOM 4427 O O . LEU A 1 580 ? 33.251 18.638 -16.863 1.00 97.00 580 LEU A O 1
ATOM 4431 N N . ASP A 1 581 ? 33.577 17.210 -15.158 1.00 96.50 581 ASP A N 1
ATOM 4432 C CA . ASP A 1 581 ? 34.732 16.543 -15.755 1.00 96.50 581 ASP A CA 1
ATOM 4433 C C . ASP A 1 581 ? 34.326 15.655 -16.936 1.00 96.50 581 ASP A C 1
ATOM 4435 O O . ASP A 1 581 ? 34.965 15.735 -17.987 1.00 96.50 581 ASP A O 1
ATOM 4439 N N . ASP A 1 582 ? 33.203 14.938 -16.838 1.00 95.56 582 ASP A N 1
ATOM 4440 C CA . ASP A 1 582 ? 32.599 14.217 -17.969 1.00 95.56 582 ASP A CA 1
ATOM 4441 C C . ASP A 1 582 ? 32.280 15.166 -19.138 1.00 95.56 582 ASP A C 1
ATOM 4443 O O . ASP A 1 582 ? 32.602 14.884 -20.299 1.00 95.56 582 ASP A O 1
ATOM 4447 N N . ALA A 1 583 ? 31.726 16.349 -18.844 1.00 95.12 583 ALA A N 1
ATOM 4448 C CA . ALA A 1 583 ? 31.446 17.363 -19.859 1.00 95.12 583 ALA A CA 1
ATOM 4449 C C . ALA A 1 583 ? 32.721 17.900 -20.532 1.00 95.12 583 ALA A C 1
ATOM 4451 O O . ALA A 1 583 ? 32.746 18.078 -21.753 1.00 95.12 583 ALA A O 1
ATOM 4452 N N . LYS A 1 584 ? 33.793 18.150 -19.764 1.00 94.81 584 LYS A N 1
ATOM 4453 C CA . LYS A 1 584 ? 35.093 18.590 -20.311 1.00 94.81 584 LYS A CA 1
ATOM 4454 C C . LYS A 1 584 ? 35.738 17.504 -21.172 1.00 94.81 584 LYS A C 1
ATOM 4456 O O . LYS A 1 584 ? 36.281 17.816 -22.230 1.00 94.81 584 LYS A O 1
ATOM 4461 N N . ALA A 1 585 ? 35.661 16.248 -20.736 1.00 93.75 585 ALA A N 1
ATOM 4462 C CA . ALA A 1 585 ? 36.195 15.093 -21.452 1.00 93.75 585 ALA A CA 1
ATOM 4463 C C . ALA A 1 585 ? 35.331 14.673 -22.654 1.00 93.75 585 ALA A C 1
ATOM 4465 O O . ALA A 1 585 ? 35.750 13.811 -23.431 1.00 93.75 585 ALA A O 1
ATOM 4466 N N . LYS A 1 586 ? 34.127 15.250 -22.807 1.00 90.81 586 LYS A N 1
ATOM 4467 C CA . LYS A 1 586 ? 33.106 14.876 -23.808 1.00 90.81 586 LYS A CA 1
ATOM 4468 C C . LYS A 1 586 ? 32.787 13.377 -23.810 1.00 90.81 586 LYS A C 1
ATOM 4470 O O . LYS A 1 586 ? 32.384 12.811 -24.823 1.00 90.81 586 LYS A O 1
ATOM 4475 N N . SER A 1 587 ? 33.030 12.725 -22.684 1.00 90.25 587 SER A N 1
ATOM 4476 C CA . SER A 1 587 ? 32.895 11.293 -22.487 1.00 90.25 587 SER A CA 1
ATOM 4477 C C . SER A 1 587 ? 32.888 11.015 -20.994 1.00 90.25 587 SER A C 1
ATOM 4479 O O . SER A 1 587 ? 33.380 11.810 -20.196 1.00 90.25 587 SER A O 1
ATOM 4481 N N . LYS A 1 588 ? 32.322 9.874 -20.619 1.00 88.25 588 LYS A N 1
ATOM 4482 C CA . LYS A 1 588 ? 32.287 9.454 -19.228 1.00 88.25 588 LYS A CA 1
ATOM 4483 C C . LYS A 1 588 ? 33.696 9.123 -18.742 1.00 88.25 588 LYS A C 1
ATOM 4485 O O . LYS A 1 588 ? 34.331 8.214 -19.274 1.00 88.25 588 LYS A O 1
ATOM 4490 N N . THR A 1 589 ? 34.161 9.833 -17.723 1.00 89.44 589 THR A N 1
ATOM 4491 C CA . THR A 1 589 ? 35.494 9.656 -17.130 1.00 89.44 589 THR A CA 1
ATOM 4492 C C . THR A 1 589 ? 35.563 8.433 -16.217 1.00 89.44 589 THR A C 1
ATOM 4494 O O . THR A 1 589 ? 36.622 7.826 -16.075 1.00 89.44 589 THR A O 1
ATOM 4497 N N . ASP A 1 590 ? 34.428 8.026 -15.639 1.00 90.19 590 ASP A N 1
ATOM 4498 C CA . ASP A 1 590 ? 34.321 6.882 -14.736 1.00 90.19 590 ASP A CA 1
ATOM 4499 C C . ASP A 1 590 ? 33.084 6.032 -15.055 1.00 90.19 590 ASP A C 1
ATOM 4501 O O . ASP A 1 590 ? 31.947 6.357 -14.704 1.00 90.19 590 ASP A O 1
ATOM 4505 N N . ASN A 1 591 ? 33.294 4.885 -15.704 1.00 86.75 591 ASN A N 1
ATOM 4506 C CA . ASN A 1 591 ? 32.212 3.969 -16.076 1.00 86.75 591 ASN A CA 1
ATOM 4507 C C . ASN A 1 591 ? 31.473 3.363 -14.866 1.00 86.75 591 ASN A C 1
ATOM 4509 O O . ASN A 1 591 ? 30.352 2.858 -15.017 1.00 86.75 591 ASN A O 1
ATOM 4513 N N . GLY A 1 592 ? 32.063 3.434 -13.668 1.00 86.25 592 GLY A N 1
ATOM 4514 C CA . GLY A 1 592 ? 31.468 2.976 -12.417 1.00 86.25 592 GLY A CA 1
ATOM 4515 C C . GLY A 1 592 ? 30.438 3.935 -11.815 1.00 86.25 592 GLY A C 1
ATOM 4516 O O . GLY A 1 592 ? 29.696 3.514 -10.925 1.00 86.25 592 GLY A O 1
ATOM 4517 N N . LEU A 1 593 ? 30.352 5.178 -12.293 1.00 90.81 593 LEU A N 1
ATOM 4518 C CA . LEU A 1 593 ? 29.376 6.162 -11.819 1.00 90.81 593 LEU A CA 1
ATOM 4519 C C . LEU A 1 593 ? 28.105 6.162 -12.672 1.00 90.81 593 LEU A C 1
ATOM 4521 O O . LEU A 1 593 ? 28.052 5.545 -13.736 1.00 90.81 593 LEU A O 1
ATOM 4525 N N . LEU A 1 594 ? 27.048 6.804 -12.196 1.00 90.31 594 LEU A N 1
ATOM 4526 C CA . LEU A 1 594 ? 25.794 7.024 -12.908 1.00 90.31 594 LEU A CA 1
ATOM 4527 C C . LEU A 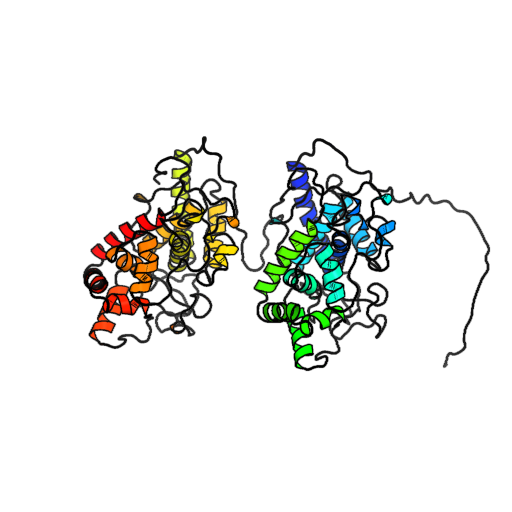1 594 ? 25.744 8.466 -13.412 1.00 90.31 594 LEU A C 1
ATOM 4529 O O . LEU A 1 594 ? 26.148 9.377 -12.702 1.00 90.31 594 LEU A O 1
ATOM 4533 N N . VAL A 1 595 ? 25.254 8.641 -14.637 1.00 90.00 595 VAL A N 1
ATOM 4534 C CA . VAL A 1 595 ? 24.957 9.945 -15.234 1.00 90.00 595 VAL A CA 1
ATOM 4535 C C . VAL A 1 595 ? 23.718 9.747 -16.094 1.00 90.00 595 VAL A C 1
ATOM 4537 O O . VAL A 1 595 ? 23.691 8.831 -16.922 1.00 90.00 595 VAL A O 1
ATOM 4540 N N . LEU A 1 596 ? 22.694 10.552 -15.850 1.00 90.31 596 LEU A N 1
ATOM 4541 C CA . LEU A 1 596 ? 21.411 10.557 -16.544 1.00 90.31 596 LEU A CA 1
ATOM 4542 C C . LEU A 1 596 ? 21.306 11.770 -17.470 1.00 90.31 596 LEU A C 1
ATOM 4544 O O . LEU A 1 596 ? 22.111 12.699 -17.403 1.00 90.31 596 LEU A O 1
ATOM 4548 N N . GLU A 1 597 ? 20.286 11.793 -18.326 1.00 90.62 597 GLU A N 1
ATOM 4549 C CA . GLU A 1 597 ? 20.017 12.948 -19.189 1.00 90.62 597 GLU A CA 1
ATOM 4550 C C . GLU A 1 597 ? 19.753 14.223 -18.371 1.00 90.62 597 GLU A C 1
ATOM 4552 O O . GLU A 1 597 ? 20.296 15.281 -18.695 1.00 90.62 597 GLU A O 1
ATOM 4557 N N . SER A 1 598 ? 19.028 14.110 -17.254 1.00 92.12 598 SER A N 1
ATOM 4558 C CA . SER A 1 598 ? 18.831 15.218 -16.312 1.00 92.12 598 SER A CA 1
ATOM 4559 C C . SER A 1 598 ? 20.132 15.722 -15.687 1.00 92.12 598 SER A C 1
ATOM 4561 O O . SER A 1 598 ? 20.227 16.903 -15.378 1.00 92.12 598 SER A O 1
ATOM 4563 N N . ASP A 1 599 ? 21.144 14.867 -15.526 1.00 94.69 599 ASP A N 1
ATOM 4564 C CA . ASP A 1 599 ? 22.445 15.271 -14.980 1.00 94.69 599 ASP A CA 1
ATOM 4565 C C . ASP A 1 599 ? 23.277 15.975 -16.064 1.00 94.69 599 ASP A C 1
ATOM 4567 O O . ASP A 1 599 ? 23.839 17.049 -15.841 1.00 94.69 599 ASP A O 1
ATOM 4571 N N . ASN A 1 600 ? 23.282 15.414 -17.280 1.00 94.19 600 ASN A N 1
ATOM 4572 C CA . ASN A 1 600 ? 23.935 16.010 -18.447 1.00 94.19 600 ASN A CA 1
ATOM 4573 C C . ASN A 1 600 ? 23.374 17.399 -18.767 1.00 94.19 600 ASN A C 1
ATOM 4575 O O . ASN A 1 600 ? 24.131 18.305 -19.122 1.00 94.19 600 ASN A O 1
ATOM 4579 N N . CYS A 1 601 ? 22.065 17.605 -18.604 1.00 96.25 601 CYS A N 1
ATOM 4580 C CA . CYS A 1 601 ? 21.466 18.897 -18.911 1.00 96.25 601 CYS A CA 1
ATOM 4581 C C . CYS A 1 601 ? 21.994 20.030 -18.012 1.00 96.25 601 CYS A C 1
ATOM 4583 O O . CYS A 1 601 ? 22.068 21.172 -18.465 1.00 96.25 601 CYS A O 1
ATOM 4585 N N . LEU A 1 602 ? 22.454 19.722 -16.788 1.00 97.94 602 LEU A N 1
ATOM 4586 C CA . LEU A 1 602 ? 23.015 20.713 -15.862 1.00 97.94 602 LEU A CA 1
ATOM 4587 C C . LEU A 1 602 ? 24.325 21.325 -16.371 1.00 97.94 602 LEU A C 1
ATOM 4589 O O . LEU A 1 602 ? 24.671 22.439 -15.988 1.00 97.94 602 LEU A O 1
ATOM 4593 N N . VAL A 1 603 ? 25.061 20.609 -17.224 1.00 97.38 603 VAL A N 1
ATOM 4594 C CA . VAL A 1 603 ? 26.347 21.052 -17.787 1.00 97.38 603 VAL A CA 1
ATOM 4595 C C . VAL A 1 603 ? 26.244 21.506 -19.240 1.00 97.38 603 VAL A C 1
ATOM 4597 O O . VAL A 1 603 ? 27.153 22.201 -19.707 1.00 97.38 603 VAL A O 1
ATOM 4600 N N . THR A 1 604 ? 25.172 21.147 -19.951 1.00 96.56 604 THR A N 1
ATOM 4601 C CA . THR A 1 604 ? 24.919 21.600 -21.329 1.00 96.56 604 THR A CA 1
ATOM 4602 C C . THR A 1 604 ? 24.053 22.855 -21.400 1.00 96.56 604 THR A C 1
ATOM 4604 O O . THR A 1 604 ? 24.243 23.654 -22.313 1.00 96.56 604 THR A O 1
ATOM 4607 N N . ASP A 1 605 ? 23.120 23.055 -20.464 1.00 98.06 605 ASP A N 1
ATOM 4608 C CA . ASP A 1 605 ? 22.336 24.289 -20.376 1.00 98.06 605 ASP A CA 1
ATOM 4609 C C . ASP A 1 605 ? 23.209 25.428 -19.810 1.00 98.06 605 ASP A C 1
ATOM 4611 O O . ASP A 1 605 ? 23.733 25.297 -18.700 1.00 98.06 605 ASP A O 1
ATOM 4615 N N . PRO A 1 606 ? 23.381 26.562 -20.518 1.00 97.44 606 PRO A N 1
ATOM 4616 C CA . PRO A 1 606 ? 24.277 27.631 -20.069 1.00 97.44 606 PRO A CA 1
ATOM 4617 C C . PRO A 1 606 ? 23.892 28.259 -18.722 1.00 97.44 606 PRO A C 1
ATOM 4619 O O . PRO A 1 606 ? 24.770 28.686 -17.967 1.00 97.44 606 PRO A O 1
ATOM 4622 N N . SER A 1 607 ? 22.594 28.328 -18.408 1.00 97.56 607 SER A N 1
ATOM 4623 C CA . SER A 1 607 ? 22.117 28.929 -17.161 1.00 97.56 607 SER A CA 1
ATOM 4624 C C . SER A 1 607 ? 22.345 28.003 -15.971 1.00 97.56 607 SER A C 1
ATOM 4626 O O . SER A 1 607 ? 22.738 28.481 -14.906 1.00 97.56 607 SER A O 1
ATOM 4628 N N . PHE A 1 608 ? 22.174 26.690 -16.145 1.00 98.44 608 PHE A N 1
ATOM 4629 C CA . PHE A 1 608 ? 22.525 25.708 -15.116 1.00 98.44 608 PHE A CA 1
ATOM 4630 C C . PHE A 1 608 ? 24.038 25.565 -14.944 1.00 98.44 608 PHE A C 1
ATOM 4632 O O . PHE A 1 608 ? 24.539 25.589 -13.814 1.00 98.44 608 PHE A O 1
ATOM 4639 N N . ARG A 1 609 ? 24.782 25.505 -16.055 1.00 98.31 609 ARG A N 1
ATOM 4640 C CA . ARG A 1 609 ? 26.225 25.240 -16.069 1.00 98.31 609 ARG A CA 1
ATOM 4641 C C . ARG A 1 609 ? 27.009 26.199 -15.182 1.00 98.31 609 ARG A C 1
ATOM 4643 O O . ARG A 1 609 ? 27.913 25.763 -14.472 1.00 98.31 609 ARG A O 1
ATOM 4650 N N . LYS A 1 610 ? 26.653 27.487 -15.177 1.00 98.00 610 LYS A N 1
ATOM 4651 C CA . LYS A 1 610 ? 27.334 28.494 -14.345 1.00 98.00 610 LYS A CA 1
ATOM 4652 C C . LYS A 1 610 ? 27.309 28.128 -12.852 1.00 98.00 610 LYS A C 1
ATOM 4654 O O . LYS A 1 610 ? 28.295 28.346 -12.158 1.00 98.00 610 LYS A O 1
ATOM 4659 N N . TYR A 1 611 ? 26.213 27.542 -12.362 1.00 98.50 611 TYR A N 1
ATOM 4660 C CA . TYR A 1 611 ? 26.082 27.118 -10.967 1.00 98.50 611 TYR A CA 1
ATOM 4661 C C . TYR A 1 611 ? 26.814 25.801 -10.712 1.00 98.50 611 TYR A C 1
ATOM 4663 O O . TYR A 1 611 ? 27.483 25.683 -9.690 1.00 98.50 611 TYR A O 1
ATOM 4671 N N . VAL A 1 612 ? 26.786 24.860 -11.665 1.00 98.62 612 VAL A N 1
ATOM 4672 C CA . VAL A 1 612 ? 27.597 23.631 -11.587 1.00 98.62 612 VAL A CA 1
ATOM 4673 C C . VAL A 1 612 ? 29.083 23.967 -11.454 1.00 98.62 612 VAL A C 1
ATOM 4675 O O . VAL A 1 612 ? 29.767 23.407 -10.603 1.00 98.62 612 VAL A O 1
ATOM 4678 N N . GLU A 1 613 ? 29.588 24.918 -12.241 1.00 98.38 613 GLU A N 1
ATOM 4679 C CA . GLU A 1 613 ? 30.988 25.351 -12.177 1.00 98.38 613 GLU A CA 1
ATOM 4680 C C . GLU A 1 613 ? 31.350 26.029 -10.849 1.00 98.38 613 GLU A C 1
ATOM 4682 O O . GLU A 1 613 ? 32.477 25.868 -10.377 1.00 98.38 613 GLU A O 1
ATOM 4687 N N . ILE A 1 614 ? 30.415 26.766 -10.237 1.00 97.88 614 ILE A N 1
ATOM 4688 C CA . ILE A 1 614 ? 30.589 27.342 -8.896 1.00 97.88 614 ILE A CA 1
ATOM 4689 C C . ILE A 1 614 ? 30.658 26.221 -7.857 1.00 97.88 614 ILE A C 1
ATOM 4691 O O . ILE A 1 614 ? 31.621 26.147 -7.097 1.00 97.88 614 ILE A O 1
ATOM 4695 N N . TYR A 1 615 ? 29.677 25.320 -7.848 1.00 98.38 615 TYR A N 1
ATOM 4696 C CA . TYR A 1 615 ? 29.573 24.258 -6.848 1.00 98.38 615 TYR A CA 1
ATOM 4697 C C . TYR A 1 615 ? 30.697 23.232 -6.953 1.00 98.38 615 TYR A C 1
ATOM 4699 O O . TYR A 1 615 ? 31.216 22.798 -5.928 1.00 98.38 615 TYR A O 1
ATOM 4707 N N . ALA A 1 616 ? 31.161 22.909 -8.161 1.00 98.25 616 ALA A N 1
ATOM 4708 C CA . ALA A 1 616 ? 32.322 22.044 -8.362 1.00 98.25 616 ALA A CA 1
ATOM 4709 C C . ALA A 1 616 ? 33.619 22.637 -7.773 1.00 98.25 616 ALA A C 1
ATOM 4711 O O . ALA A 1 616 ? 34.503 21.889 -7.361 1.00 98.25 616 ALA A O 1
ATOM 4712 N N . LYS A 1 617 ? 33.746 23.971 -7.716 1.00 97.31 617 LYS A N 1
ATOM 4713 C CA . LYS A 1 617 ? 34.931 24.662 -7.174 1.00 97.31 617 LYS A CA 1
ATOM 4714 C C . LYS A 1 617 ? 34.819 24.974 -5.683 1.00 97.31 617 LYS A C 1
ATOM 4716 O O . LYS A 1 617 ? 35.842 25.033 -5.008 1.00 97.31 617 LYS A O 1
ATOM 4721 N N . ASP A 1 618 ? 33.605 25.189 -5.183 1.00 92.38 618 ASP A N 1
ATOM 4722 C CA . ASP A 1 618 ? 33.355 25.652 -3.820 1.00 92.38 618 ASP A CA 1
ATOM 4723 C C . ASP A 1 618 ? 32.262 24.818 -3.137 1.00 92.38 618 ASP A C 1
ATOM 4725 O O . ASP A 1 618 ? 31.057 25.041 -3.301 1.00 92.38 618 ASP A O 1
ATOM 4729 N N . ASN A 1 619 ? 32.710 23.864 -2.319 1.00 93.94 619 ASN A N 1
ATOM 4730 C CA . ASN A 1 619 ? 31.829 23.025 -1.518 1.00 93.94 619 ASN A CA 1
ATOM 4731 C C . ASN A 1 619 ? 31.003 23.843 -0.513 1.00 93.94 619 ASN A C 1
ATOM 4733 O O . ASN A 1 619 ? 29.830 23.552 -0.314 1.00 93.94 619 ASN A O 1
ATOM 4737 N N . ASN A 1 620 ? 31.566 24.885 0.103 1.00 87.94 620 ASN A N 1
ATOM 4738 C CA . ASN A 1 620 ? 30.835 25.677 1.095 1.00 87.94 620 ASN A CA 1
ATOM 4739 C C . ASN A 1 620 ? 29.707 26.473 0.439 1.00 87.94 620 ASN A C 1
ATOM 4741 O O . ASN A 1 620 ? 28.603 26.546 0.985 1.00 87.94 620 ASN A O 1
ATOM 4745 N N . LYS A 1 621 ? 29.959 27.028 -0.752 1.00 92.38 621 LYS A N 1
ATOM 4746 C CA . LYS A 1 621 ? 28.921 27.703 -1.534 1.00 92.38 621 LYS A CA 1
ATOM 4747 C C . LYS A 1 621 ? 27.798 26.748 -1.922 1.00 92.38 621 LYS A C 1
ATOM 4749 O O . LYS A 1 621 ? 26.633 27.120 -1.797 1.00 92.38 621 LYS A O 1
ATOM 4754 N N . PHE A 1 622 ? 28.142 25.529 -2.342 1.00 97.56 622 PHE A N 1
ATOM 4755 C CA . PHE A 1 622 ? 27.159 24.478 -2.596 1.00 97.56 622 PHE A CA 1
ATOM 4756 C C . PHE A 1 622 ? 26.316 24.172 -1.351 1.00 97.56 622 PHE A C 1
ATOM 4758 O O . PHE A 1 622 ? 25.094 24.270 -1.418 1.00 97.56 622 PHE A O 1
ATOM 4765 N N . LEU A 1 623 ? 26.944 23.854 -0.214 1.00 88.62 623 LEU A N 1
ATOM 4766 C CA . LEU A 1 623 ? 26.217 23.491 1.008 1.00 88.62 623 LEU A CA 1
ATOM 4767 C C . LEU A 1 623 ? 25.306 24.629 1.500 1.00 88.62 623 LEU A C 1
ATOM 4769 O O . LEU A 1 623 ? 24.201 24.362 1.969 1.00 88.62 623 LEU A O 1
ATOM 4773 N N . CYS A 1 624 ? 25.737 25.887 1.363 1.00 86.31 624 CYS A N 1
ATOM 4774 C CA . CYS A 1 624 ? 24.934 27.061 1.715 1.00 86.31 624 CYS A CA 1
ATOM 4775 C C . CYS A 1 624 ? 23.680 27.191 0.835 1.00 86.31 624 CYS A C 1
ATOM 4777 O O . CYS A 1 624 ? 22.568 27.320 1.349 1.00 86.31 624 CYS A O 1
ATOM 4779 N N . ASP A 1 625 ? 23.839 27.109 -0.487 1.00 91.06 625 ASP A N 1
ATOM 4780 C CA . ASP A 1 625 ? 22.713 27.223 -1.418 1.00 91.06 625 ASP A CA 1
ATOM 4781 C C . ASP A 1 625 ? 21.773 26.015 -1.326 1.00 91.06 625 ASP A C 1
ATOM 4783 O O . ASP A 1 625 ? 20.552 26.174 -1.376 1.00 91.06 625 ASP A O 1
ATOM 4787 N N . TYR A 1 626 ? 22.326 24.812 -1.129 1.00 97.56 626 TYR A N 1
ATOM 4788 C CA . TYR A 1 626 ? 21.539 23.609 -0.873 1.00 97.56 626 TYR A CA 1
ATOM 4789 C C . TYR A 1 626 ? 20.701 23.764 0.393 1.00 97.56 626 TYR A C 1
ATOM 4791 O O . TYR A 1 626 ? 19.518 23.436 0.371 1.00 97.56 626 TYR A O 1
ATOM 4799 N N . ALA A 1 627 ? 21.272 24.305 1.477 1.00 90.25 627 ALA A N 1
ATOM 4800 C CA . ALA A 1 627 ? 20.525 24.541 2.708 1.00 90.25 627 ALA A CA 1
ATOM 4801 C C . ALA A 1 627 ? 19.312 25.444 2.461 1.00 90.25 627 ALA A C 1
ATOM 4803 O O . ALA A 1 627 ? 18.197 25.086 2.834 1.00 90.25 627 ALA A O 1
ATOM 4804 N N . GLN A 1 628 ? 19.509 26.575 1.777 1.00 89.75 628 GLN A N 1
ATOM 4805 C CA . GLN A 1 628 ? 18.428 27.515 1.462 1.00 89.75 628 GLN A CA 1
ATOM 4806 C C . GLN A 1 628 ? 17.330 26.860 0.615 1.00 89.75 628 GLN A C 1
ATOM 4808 O O . GLN A 1 628 ? 16.145 26.964 0.947 1.00 89.75 628 GLN A O 1
ATOM 4813 N N . ALA A 1 629 ? 17.714 26.139 -0.440 1.00 95.88 629 ALA A N 1
ATOM 4814 C CA . ALA A 1 629 ? 16.764 25.472 -1.323 1.00 95.88 629 ALA A CA 1
ATOM 4815 C C . ALA A 1 629 ? 16.028 24.312 -0.624 1.00 95.88 629 ALA A C 1
ATOM 4817 O O . ALA A 1 629 ? 14.821 24.153 -0.813 1.00 95.88 629 ALA A O 1
ATOM 4818 N N . HIS A 1 630 ? 16.712 23.537 0.226 1.00 97.50 630 HIS A N 1
ATOM 4819 C CA . HIS A 1 630 ? 16.115 22.438 0.991 1.00 97.50 630 HIS A CA 1
ATOM 4820 C C . HIS A 1 630 ? 15.153 22.952 2.067 1.00 97.50 630 HIS A C 1
ATOM 4822 O O . HIS A 1 630 ? 14.054 22.419 2.206 1.00 97.50 630 HIS A O 1
ATOM 4828 N N . ILE A 1 631 ? 15.515 24.015 2.796 1.00 93.56 631 ILE A N 1
ATOM 4829 C CA . ILE A 1 631 ? 14.619 24.654 3.773 1.00 93.56 631 ILE A CA 1
ATOM 4830 C C . ILE A 1 631 ? 13.358 25.142 3.062 1.00 93.56 631 ILE A C 1
ATOM 4832 O O . ILE A 1 631 ? 12.254 24.803 3.491 1.00 93.56 631 ILE A O 1
ATOM 4836 N N . LYS A 1 632 ? 13.509 25.855 1.935 1.00 95.88 632 LYS A N 1
ATOM 4837 C CA . LYS A 1 632 ? 12.379 26.292 1.106 1.00 95.88 632 LYS A CA 1
ATOM 4838 C C . LYS A 1 632 ? 11.499 25.110 0.707 1.00 95.88 632 LYS A C 1
ATOM 4840 O O . LYS A 1 632 ? 10.308 25.146 0.994 1.00 95.88 632 LYS A O 1
ATOM 4845 N N . LEU A 1 633 ? 12.082 24.058 0.128 1.00 97.12 633 LEU A N 1
ATOM 4846 C CA . LEU A 1 633 ? 11.375 22.836 -0.263 1.00 97.12 633 LEU A CA 1
ATOM 4847 C C . LEU A 1 633 ? 10.572 22.232 0.892 1.00 97.12 633 LEU A C 1
ATOM 4849 O O . LEU A 1 633 ? 9.389 21.948 0.728 1.00 97.12 633 LEU A O 1
ATOM 4853 N N . SER A 1 634 ? 11.208 22.049 2.050 1.00 94.75 634 SER A N 1
ATOM 4854 C CA . SER A 1 634 ? 10.601 21.406 3.221 1.00 94.75 634 SER A CA 1
ATOM 4855 C C . SER A 1 634 ? 9.400 22.170 3.788 1.00 94.75 634 SER A C 1
ATOM 4857 O O . SER A 1 634 ? 8.685 21.650 4.642 1.00 94.75 634 SER A O 1
ATOM 4859 N N . GLN A 1 635 ? 9.193 23.416 3.360 1.00 92.38 635 GLN A N 1
ATOM 4860 C CA . GLN A 1 635 ? 8.141 24.307 3.847 1.00 92.38 635 GLN A CA 1
ATOM 4861 C C . GLN A 1 635 ? 7.070 24.597 2.785 1.00 92.38 635 GLN A C 1
ATOM 4863 O O . GLN A 1 635 ? 6.114 25.318 3.071 1.00 92.38 635 GLN A O 1
ATOM 4868 N N . LEU A 1 636 ? 7.209 24.063 1.566 1.00 93.12 636 LEU A N 1
ATOM 4869 C CA . LEU A 1 636 ? 6.207 24.223 0.516 1.00 93.12 636 LEU A CA 1
ATOM 4870 C C . LEU A 1 636 ? 4.951 23.411 0.834 1.00 93.12 636 LEU A C 1
ATOM 4872 O O . LEU A 1 636 ? 5.027 22.257 1.256 1.00 93.12 636 LEU A O 1
ATOM 4876 N N . GLY A 1 637 ? 3.793 24.030 0.616 1.00 88.62 637 GLY A N 1
ATOM 4877 C CA . GLY A 1 637 ? 2.489 23.411 0.840 1.00 88.62 637 GLY A CA 1
ATOM 4878 C C . GLY A 1 637 ? 2.098 23.249 2.306 1.00 88.62 637 GLY A C 1
ATOM 4879 O O . GLY A 1 637 ? 0.955 22.933 2.569 1.00 88.62 637 GLY A O 1
ATOM 4880 N N . CYS A 1 638 ? 2.968 23.508 3.283 1.00 90.31 638 CYS A N 1
ATOM 4881 C CA . CYS A 1 638 ? 2.658 23.232 4.686 1.00 90.31 638 CYS A CA 1
ATOM 4882 C C . CYS A 1 638 ? 1.513 24.096 5.243 1.00 90.31 638 CYS A C 1
ATOM 4884 O O . CYS A 1 638 ? 1.549 25.324 5.160 1.00 90.31 638 CYS A O 1
ATOM 4886 N N . GLN A 1 639 ? 0.567 23.458 5.933 1.00 90.25 639 GLN A N 1
ATOM 4887 C CA . GLN A 1 639 ? -0.272 24.114 6.938 1.00 90.25 639 GLN A CA 1
ATOM 4888 C C . GLN A 1 639 ? 0.305 23.853 8.321 1.00 90.25 639 GLN A C 1
ATOM 4890 O O . GLN A 1 639 ? 0.674 22.722 8.629 1.00 90.25 639 GLN A O 1
ATOM 4895 N N . TYR A 1 640 ? 0.356 24.877 9.169 1.00 89.00 640 TYR A N 1
ATOM 4896 C CA . TYR A 1 640 ? 0.893 24.740 10.519 1.00 89.00 640 TYR A CA 1
ATOM 4897 C C . TYR A 1 640 ? -0.222 24.686 11.569 1.00 89.00 640 TYR A C 1
ATOM 4899 O O . TYR A 1 640 ? -1.317 25.232 11.406 1.00 89.00 640 TYR A O 1
ATOM 4907 N N . ILE A 1 641 ? 0.027 23.975 12.666 1.00 82.56 641 ILE A N 1
ATOM 4908 C CA . ILE A 1 641 ? -0.864 23.960 13.839 1.00 82.56 641 ILE A CA 1
ATOM 4909 C C . ILE A 1 641 ? -0.837 25.287 14.614 1.00 82.56 641 ILE A C 1
ATOM 4911 O O . ILE A 1 641 ? -1.793 25.589 15.323 1.00 82.56 641 ILE A O 1
ATOM 4915 N N . VAL A 1 642 ? 0.227 26.077 14.450 1.00 81.88 642 VAL A N 1
ATOM 4916 C CA . VAL A 1 642 ? 0.409 27.427 15.001 1.00 81.88 642 VAL A CA 1
ATOM 4917 C C . VAL A 1 642 ? 0.887 28.335 13.875 1.00 81.88 642 VAL A C 1
ATOM 4919 O O . VAL A 1 642 ? 1.744 27.922 13.093 1.00 81.88 642 VAL A O 1
ATOM 4922 N N . ASP A 1 643 ? 0.358 29.555 13.793 1.00 79.50 643 ASP A N 1
ATOM 4923 C CA . ASP A 1 643 ? 0.748 30.527 12.769 1.00 79.50 643 ASP A CA 1
ATOM 4924 C C . ASP A 1 643 ? 2.265 30.743 12.762 1.00 79.50 643 ASP A C 1
ATOM 4926 O O . ASP A 1 643 ? 2.890 31.011 13.787 1.00 79.50 643 ASP A O 1
ATOM 4930 N N . GLY A 1 644 ? 2.868 30.589 11.584 1.00 77.31 644 GLY A N 1
ATOM 4931 C CA . GLY A 1 644 ? 4.314 30.673 11.398 1.00 77.31 644 GLY A CA 1
ATOM 4932 C C . GLY A 1 644 ? 5.093 29.403 11.754 1.00 77.31 644 GLY A C 1
ATOM 4933 O O . GLY A 1 644 ? 6.226 29.294 11.308 1.00 77.31 644 GLY A O 1
ATOM 4934 N N . GLY A 1 645 ? 4.509 28.427 12.457 1.00 87.88 645 GLY A N 1
ATOM 4935 C CA . GLY A 1 645 ? 5.160 27.173 12.855 1.00 87.88 645 GLY A CA 1
ATOM 4936 C C . GLY A 1 645 ? 6.002 27.266 14.138 1.00 87.88 645 GLY A C 1
ATOM 4937 O O . GLY A 1 645 ? 6.119 28.310 14.775 1.00 87.88 645 GLY A O 1
ATOM 4938 N N . ILE A 1 646 ? 6.601 26.142 14.532 1.00 89.12 646 ILE A N 1
ATOM 4939 C CA . ILE A 1 646 ? 7.353 25.946 15.781 1.00 89.12 646 ILE A CA 1
ATOM 4940 C C . ILE A 1 646 ? 8.837 25.757 15.450 1.00 89.12 646 ILE A C 1
ATOM 4942 O O . ILE A 1 646 ? 9.180 24.953 14.589 1.00 89.12 646 ILE A O 1
ATOM 4946 N N . LYS A 1 647 ? 9.736 26.463 16.142 1.00 86.88 647 LYS A N 1
ATOM 4947 C CA . LYS A 1 647 ? 11.188 26.249 16.014 1.00 86.88 647 LYS A CA 1
ATOM 4948 C C . LYS A 1 647 ? 11.661 25.154 16.971 1.00 86.88 647 LYS A C 1
ATOM 4950 O O . LYS A 1 647 ? 11.153 25.061 18.089 1.00 86.88 647 LYS A O 1
ATOM 4955 N N . ALA A 1 648 ? 12.615 24.340 16.513 1.00 77.50 648 ALA A N 1
ATOM 4956 C CA . ALA A 1 648 ? 13.110 23.166 17.228 1.00 77.50 648 ALA A CA 1
ATOM 4957 C C . ALA A 1 648 ? 13.806 23.482 18.546 1.00 77.50 648 ALA A C 1
ATOM 4959 O O . ALA A 1 648 ? 14.665 24.386 18.661 1.00 77.50 648 ALA A O 1
#

Sequence (648 aa):
MGNIIECCRGDRSQPVPTGASSSTARPVLPTPVVTRNVDTAQYTKDLQALAADLSAMIDRLNCDPIIVRYAWHDAGTYDKSLPWPQCGGPSAGIIYDTELSHGANAGLMKARRFLQPIKAKYPNVSWADTIQLASACAVKHCGGPDMMPNMKFGRKDISGPEECPPEGRLPMPQGADHLRTIFYRMGFNDQEIVALSGGHTIGRAFKDRSGTVEESSGHGTQYTNGEAVARLDGKDGIGMKGGRSWCRKWLKFDNEYFVNILEDAKAKSKTDNGLLVLESDNCLVTDPSFRKYVEIYAKDNNKFLCDYAQAHIKLSQLGCQYIVDGGINIGSTSKPVPAPANAEVVRPAAPASGQVDTVQYSKDIKAMAAELTAMIDRLNCDPIIVRFAWHDSGTYDKSLPWPQCGGASGGIIYDVELAHGANAGLPKALKFLQPIKAKYPNVSWADTIQLASACAVKHCGGPDLIPYMMFGRRDISGPEDCPPEGRLPNPEGADHLRKIFYRMGFNDQEIVALSGGHTIGRAFKDRSGVVKEAAGSGTQYTNGTYVARNDGKDGIGMKGGRSWCRKWLKFDNEYFVNILDDAKAKSKTDNGLLVLESDNCLVTDPSFRKYVEIYAKDNNKFLCDYAQAHIKLSQLGCQYIVDGGIKA

InterPro domains:
  IPR002016 Haem peroxidase [PF00141] (55-300)
  IPR002016 Haem peroxidase [PF00141] (373-618)
  IPR002016 Haem peroxidase [PR00458] (64-78)
  IPR002016 Haem peroxidase [PR00458] (125-142)
  IPR002016 Haem peroxidase [PR00458] (192-207)
  IPR002016 Haem peroxidase [PR00458] (246-261)
  IPR002016 Haem peroxidase [PS50873] (125-335)
  IPR002016 Haem peroxidase [PS50873] (443-648)
  IPR002207 Class I peroxidase [PR00459] (361-381)
  IPR002207 Class I peroxidase [PR00459] (417-441)
  IPR002207 Class I peroxidase [PR00459] (442-460)
  IPR002207 Class I peroxidase [PR00459] (504-525)
  IPR010255 Haem peroxidase superfamily [SSF48113] (45-322)
  IPR010255 Haem peroxidase superfamily [SSF48113] (358-639)
  IPR019793 Peroxidases heam-ligand binding site [PS00435] (192-202)
  IPR019793 Peroxidases heam-ligand binding site [PS00435] (510-520)
  IPR044831 Heme-binding peroxidase Ccp1-like [PTHR31356] (38-320)

pLDDT: mean 83.56, std 19.21, range [23.36, 98.69]

Secondary structure (DSSP, 8-state):
------------------------PPPPPPPP---SS--HHHHHHHHHHHHHHHHHHHHHHT-HHHHHHHHHHHHTT--TTS-TTTT-SSSSGGGSHHHHTSGGGTTTHHHHHHHHHHHTT-TTS-HHHHHHHHHHHHHHHTT----GGG--B-BPPPSSGGGPPPTT-S--S--HHHHHHHHHHHT--HHHHHHHHGGGGS-EE-HHHHS---S-TT---TTT--SSEE-TTSSEESPPP--EESSTTTTS-STHHHHHHHHHHHHTS-S-TTS---HHHHHHHHSHHHHHHHHHHHH-HHHHHHHHHHHHHHHTTTTPPBSSTT-B----------SS-------PPPPPTT---HHHHHHHHHHHHHHHHHHHHHHT-HHHHHHHHHHHHTT--TTS-TTTT-SSSSGGGSHHHHTSGGGTTTHHHHHHHHHHHTT-TTS-HHHHHHHHHHHHHHHTT----GGG--B-BPPPSSGGGSPPTT-SPPS--HHHHHHHHHHHT--HHHHHHHHGGGGS-EE-TTTSSS-GGG-SS--TTT-SSSEE-TTSSEE------EESSTTTTS-SSHHHHHHHHHHHHTS-S-TTS---HHHHHHHHSHHHHHHHHHHHH-HHHHHHHHHHHHHHHHTTTPPBSSTT-B--

Organism: Perkinsus chesapeaki (NCBI:txid330153)

Radius of gyration: 29.99 Å; chains: 1; bounding box: 78×97×54 Å

Foldseek 3Di:
DDDDDDDDDDDDDDDDDDDDDDDPDDPDDQQFPDDDDDPQVVQLVLLLVLLVVLLVLCLQAVCLLLLLVLQCLQLLQAFPVDAPPQRTGLQPLCLDCLSCVAQQNFPSVVVNVSQVVSCVVRSPFDPSSSSLSSNLSSCVQLVFDNLQQVAFGQFGHDRDNVSRHDHDLHQDLAADVSLCVNVVSLVDDLLLSLLQVLSLLADFDACRGNVFDPPDHFAAFVLFNDPFDAGPVRDGHNYDTHGAGQASSRSHRWLRNLLQLLVCVVVVHRPDPNHDDTSHSNNLCVPPSSNVSSVVRNVDRVVSSVSNSVSSSSSSPRNTDGSDVPGRRNHNSDDDDDDDDQDDADDDAADDQDDDPLVVVQVLLVVLLVVLLVLCQQAVCLLLLLVLQCLQLLQAFPVDAPPQRTGLALLCSAPQSCVALQNFPNSVNSRSQRVSCVVRVNFDSSSSSLSSNLSSCVQLPFDNQQQPAFGQFHHDRDNVSHYDHDLHADLAADVRLCVNVVSLPDDLLLSLLQVLSLLADFDAPRGNGPDPLFPDQAFPLFQDPADAGSVRDGHNYDGHGAGCASSRSHRWLRNLLQLQVCVVVVHRPDSRHDDTSHSVNLCVPPSSNVSSVVRNVDRVVSSVSNSVSSSSSSCRSTDGSDVPGHRD